Protein AF-A0A2N1UEZ0-F1 (afdb_monomer)

Sequence (644 aa):
MLEIYCQIGYKIAMRVFAKVYVVVFVLAVLIAVAGHKRRFLGCDMTTGSNEASAKSAFSLDEARVYLPGSASLKPVSADEAEVFNRDGRLLGRLVHVQPQARHIIGYGSWLPLVVVFDREEKIAGVLLQAHQETPDFIARLESQGFFASWNGLTASEAVALPVDAVSRATLTTRATIDSIKLRLSGHAAVELERKNIDYAEIIRLLLGWLFVLVSLLACYNRSGLAKYRTLILLAAVIVPGFMLGRFVSLELVMNWALNGIPLQAQFFMVVVLILSLALPLLSSRAWYCSWYCPFGAAQELAGKLFRRKIDGGEKFVAASKRLRPAILIIVVFLLLAGHKFNLSLVEPFSAFLLNSAAIPVLVMAALFLVLSLFMRRPWCNCFCPSGVILENLRFPGVFKDNFTDPKEDRKMRFTEVINLLLVIVIIIQVLSASRMAQSQPVPAGTGEKPASVTPVVSSAKDAVELDNPILKNIHARKSVRNFTADEVSEEQLITLVKAGMAAPTARNRQPWQFVVIRDKTAMQDLADKLPYAKMLASAAAAIVVCGDLEIARAGNSEDMWMLDCSAATQNVLLALESMGLGGVWTACYPYDDRMQTVASALSLPEHIVPLCVIPVGHPTGVDKPKDKWKPERLHWNKWQPEPK

Foldseek 3Di:
DVVVVVVLVVVLVVLLVVLVLLVVLVLLLLVLLLVLVCFFQADRVDDDDDPDDDDQLDDQVVLCVQQPQFDDWAAPDSFKIWTAHPVGDTFWMKGWLPPQLQLQAFPQHQWGKIFTAGPVQATSWIDTDDDRDFVLLVVVCVVVCVRVPRGRHHLQVLLVDPRDQDQLSNRNRVSVSVSSNRRSVVVDVHQHDPDDPPVLVVVLVVLLVVLVVVLVCCLVCVPVCVVVLLVLLVSLQPRCQQSVLAADFPSNVSSCRGRNDSCVPPVSNVVVVCCLQVCQSRPVGNSCLRGRHNLSSLLVNLLVVAPAADDPDPVVLVLLQVQAVVLLLVVSVCSSVVPDDRRLLQALRSVSSVVRRDPSSVVVSVVQSNNSNHHNNSCLRRRGNVVVSSNSSHDPDDDDDDDDDDPDPPDDPPSNVVSVVVVVVSVVSVVVVVVVVDDDDDDDDDDDDDDDDDDDDDDDDDPPPPPDVLVVLVQFQFAFLAFDQDADDPVLVVVLQVLLQPFDFQSNLSQKDKDKAQDLVLLCLLLVQAPPSVSSNRFRIKIWIKGQQVSCVVSVNSVGSLVSSVRSVVSSSSSCSVVQKHKHWAAQPPPPSSQVSVCVSVVPPPRITTGTMIGIHHHPPPTGGDDPDDVQPDDPPDDDPRDD

pLDDT: mean 80.14, std 19.91, range [24.27, 98.88]

Radius of gyration: 33.42 Å; Cα contacts (8 Å, |Δi|>4): 895; chains: 1; bounding box: 89×75×99 Å

Mean predicted aligned error: 19.7 Å

Solvent-accessible surface area (backbone atoms only — not comparable to full-atom values): 36167 Å² total; per-residue (Å²): 109,69,67,58,53,49,53,51,49,50,54,47,51,57,50,43,59,76,44,44,62,58,57,52,49,53,50,50,51,47,52,53,40,18,52,78,67,41,22,45,54,56,40,73,70,75,84,81,88,73,101,69,77,84,74,68,86,69,56,70,69,68,47,37,74,64,41,80,63,57,65,47,77,47,73,78,52,89,38,30,31,39,31,19,30,86,88,69,48,74,54,23,35,41,38,41,28,47,75,81,30,60,84,38,53,29,78,40,38,45,73,53,36,36,43,30,31,35,75,84,56,22,24,56,37,52,46,77,52,96,64,61,55,59,65,54,45,53,54,48,38,58,77,68,44,52,55,54,73,44,46,75,27,36,47,46,54,48,52,69,51,87,75,76,64,49,82,68,35,44,50,40,39,44,24,52,53,53,24,50,34,61,46,29,46,78,75,14,100,49,85,75,80,75,80,72,80,58,60,66,59,54,50,54,50,51,54,45,53,52,47,53,53,52,29,49,51,40,63,73,39,48,79,84,38,51,87,46,45,67,59,50,30,50,46,15,31,42,42,41,19,57,72,61,65,55,77,93,45,64,50,58,56,51,36,30,40,32,56,26,76,58,58,88,85,42,44,71,58,53,53,53,50,48,52,42,55,48,36,10,53,77,66,39,43,62,46,39,69,76,42,46,36,23,68,49,24,46,14,50,56,38,26,66,77,35,87,72,62,65,78,74,50,72,69,44,56,54,49,31,66,48,41,16,56,50,49,37,51,51,52,52,49,42,43,68,70,63,56,90,70,72,56,64,72,75,44,49,69,53,33,48,32,75,87,39,36,53,66,71,23,42,52,50,37,52,51,40,37,56,47,2,33,39,30,83,34,47,45,73,60,29,50,36,36,64,57,44,59,48,52,69,42,37,55,90,84,86,80,88,78,89,90,80,84,79,81,79,73,92,60,81,51,73,66,56,58,48,50,51,52,51,50,52,50,50,50,49,51,62,59,44,62,68,50,70,80,67,85,83,90,80,85,87,77,86,84,81,85,82,83,88,78,81,92,74,92,72,74,98,80,76,78,77,78,72,91,39,73,67,58,51,40,62,63,52,49,49,67,33,69,53,46,38,92,50,82,68,53,68,70,56,54,51,51,30,52,53,41,18,69,67,37,72,42,70,90,70,42,68,25,60,44,77,49,78,42,67,56,63,68,62,32,35,55,48,15,74,72,34,94,76,36,53,46,30,61,53,29,41,31,32,41,32,40,20,23,31,45,60,45,14,44,79,56,78,34,50,94,40,30,66,59,29,35,48,40,14,52,50,34,26,53,51,44,28,44,72,71,66,32,26,30,31,91,26,74,21,51,95,40,66,73,46,28,52,51,52,30,63,76,66,67,48,54,92,54,46,43,47,43,30,44,27,34,31,23,36,54,68,69,80,65,66,56,72,93,78,87,55,75,90,78,66,61,78,98,51,89,68,77,76,87,127

Secondary structure (DSSP, 8-state):
-HHHHHHHHHHHHHHHHHHHHHHHHHHHHHHHHHHHTTEETTEE---SS-------S--HHHHHHHSTT--EEEEEETTEEEEE-TTS-EEEEEEE-TTTTTT-B-SSSB--EEEEE-TTSBEEEEEE-S--S-HHHHHHHHHTTGGGGGTT-BHHHHHH--PPP-TT-HHHHHHHHHHHHHHHTTTS----------HHHHHHHHHHHHHHHHHHHHHH-TTTTGGGHHHHHHHHIIIIIIIT-----HHHHHHHHHH---HHHHHHHHHHHHHHHHHHHHH---HIIIII-HHHHHHHHHHHH-S-----HHHHHHHHHHHHHHHHHHHHHHHHTT----GGGG-GGGGGSTTTS-HHHHHHHHHHHHHHHHSSSHHHHHT-HHHHHHHHT--S-SS--------------HHHHHHHHHHHHHHHHHHHHTTTTS--PPPPP---PPPP-------S--------HHHHHHHH------B-S----HHHHHHHHHHHHTS--GGG---EEEEEE--HHHHHHHHHHSTT-GGGGG-SEEEEEEEEHHHHHHTT-GGGHHHHHHHHHHHHHHHHHHTT-EE--EE-TT-HHHHHHHHHHHT--TTEEEEEEEEEE-B-S---------GGG--SSSPPPPP-

Structure (mmCIF, N/CA/C/O backbone):
data_AF-A0A2N1UEZ0-F1
#
_entry.id   AF-A0A2N1UEZ0-F1
#
loop_
_atom_site.group_PDB
_atom_site.id
_atom_site.type_symbol
_atom_site.label_atom_id
_atom_site.label_alt_id
_atom_site.label_comp_id
_atom_site.label_asym_id
_atom_site.label_entity_id
_atom_site.label_seq_id
_atom_site.pdbx_PDB_ins_code
_atom_site.Cartn_x
_atom_site.Cartn_y
_atom_site.Cartn_z
_atom_site.occupancy
_atom_site.B_iso_or_equiv
_atom_site.auth_seq_id
_atom_site.auth_comp_id
_atom_site.auth_asym_id
_atom_site.auth_atom_id
_atom_site.pdbx_PDB_model_num
ATOM 1 N N . MET A 1 1 ? 50.019 9.219 -11.778 1.00 45.00 1 MET A N 1
ATOM 2 C CA . MET A 1 1 ? 48.666 8.635 -11.584 1.00 45.00 1 MET A CA 1
ATOM 3 C C . MET A 1 1 ? 47.637 9.665 -11.124 1.00 45.00 1 MET A C 1
ATOM 5 O O . MET A 1 1 ? 46.614 9.760 -11.789 1.00 45.00 1 MET A O 1
ATOM 9 N N . LEU A 1 2 ? 47.883 10.461 -10.072 1.00 44.34 2 LEU A N 1
ATOM 10 C CA . LEU A 1 2 ? 46.934 11.498 -9.619 1.00 44.34 2 LEU A CA 1
ATOM 11 C C . LEU A 1 2 ? 46.560 12.525 -10.709 1.00 44.34 2 LEU A C 1
ATOM 13 O O . LEU A 1 2 ? 45.385 12.836 -10.861 1.00 44.34 2 LEU A O 1
ATOM 17 N N . GLU A 1 3 ? 47.514 12.988 -11.523 1.00 41.94 3 GLU A N 1
ATOM 18 C CA . GLU A 1 3 ? 47.236 13.914 -12.641 1.00 41.94 3 GLU A CA 1
ATOM 19 C C . GLU A 1 3 ? 46.351 13.304 -13.736 1.00 41.94 3 GLU A C 1
ATOM 21 O O . GLU A 1 3 ? 45.512 13.990 -14.313 1.00 41.94 3 GLU A O 1
ATOM 26 N N . ILE A 1 4 ? 46.484 11.998 -13.988 1.00 54.16 4 ILE A N 1
ATOM 27 C CA . ILE A 1 4 ? 45.664 11.274 -14.968 1.00 54.16 4 ILE A CA 1
ATOM 28 C C . ILE A 1 4 ? 44.227 11.147 -14.445 1.00 54.16 4 ILE A C 1
ATOM 30 O O . ILE A 1 4 ? 43.283 11.429 -15.179 1.00 54.16 4 ILE A O 1
ATOM 34 N N . TYR A 1 5 ? 44.046 10.805 -13.164 1.00 52.56 5 TYR A N 1
ATOM 35 C CA . TYR A 1 5 ? 42.722 10.773 -12.532 1.00 52.56 5 TYR A CA 1
ATOM 36 C C . TYR A 1 5 ? 42.079 12.165 -12.454 1.00 52.56 5 TYR A C 1
ATOM 38 O O . TYR A 1 5 ? 40.885 12.293 -12.719 1.00 52.56 5 TYR A O 1
ATOM 46 N N . CYS A 1 6 ? 42.864 13.211 -12.181 1.00 46.88 6 CYS A N 1
ATOM 47 C CA . CYS A 1 6 ? 42.394 14.596 -12.159 1.00 46.88 6 CYS A CA 1
ATOM 48 C C . CYS A 1 6 ? 41.979 15.080 -13.561 1.00 46.88 6 CYS A C 1
ATOM 50 O O . CYS A 1 6 ? 40.897 15.640 -13.725 1.00 46.88 6 CYS A O 1
ATOM 52 N N . GLN A 1 7 ? 42.758 14.770 -14.608 1.00 51.53 7 GLN A N 1
ATOM 53 C CA . GLN A 1 7 ? 42.386 15.077 -15.994 1.00 51.53 7 GLN A CA 1
ATOM 54 C C . GLN A 1 7 ? 41.151 14.307 -16.477 1.00 51.53 7 GLN A C 1
ATOM 56 O O . GLN A 1 7 ? 40.333 14.862 -17.214 1.00 51.53 7 GLN A O 1
ATOM 61 N N . ILE A 1 8 ? 41.005 13.036 -16.092 1.00 58.53 8 ILE A N 1
ATOM 62 C CA . ILE A 1 8 ? 39.823 12.230 -16.424 1.00 58.53 8 ILE A CA 1
ATOM 63 C C . ILE A 1 8 ? 38.593 12.792 -15.702 1.00 58.53 8 ILE A C 1
ATOM 65 O O . ILE A 1 8 ? 37.572 13.027 -16.348 1.00 58.53 8 ILE A O 1
ATOM 69 N N . GLY A 1 9 ? 38.703 13.082 -14.402 1.00 59.38 9 GLY A N 1
ATOM 70 C CA . GLY A 1 9 ? 37.638 13.695 -13.605 1.00 59.38 9 GLY A CA 1
ATOM 71 C C . GLY A 1 9 ? 37.209 15.062 -14.143 1.00 59.38 9 GLY A C 1
ATOM 72 O O . GLY A 1 9 ? 36.018 15.292 -14.344 1.00 59.38 9 GLY A O 1
ATOM 73 N N . TYR A 1 10 ? 38.164 15.930 -14.486 1.00 63.56 10 TYR A N 1
ATOM 74 C CA . TYR A 1 10 ? 37.905 17.246 -15.077 1.00 63.56 10 TYR A CA 1
ATOM 75 C C . TYR A 1 10 ? 37.228 17.151 -16.455 1.00 63.56 10 TYR A C 1
ATOM 77 O O . TYR A 1 10 ? 36.233 17.831 -16.709 1.00 63.56 10 TYR A O 1
ATOM 85 N N . LYS A 1 11 ? 37.697 16.255 -17.339 1.00 59.91 11 LYS A N 1
ATOM 86 C CA . LYS A 1 11 ? 37.064 16.013 -18.649 1.00 59.91 11 LYS A CA 1
ATOM 87 C C . LYS A 1 11 ? 35.643 15.470 -18.510 1.00 59.91 11 LYS A C 1
ATOM 89 O O . LYS A 1 11 ? 34.784 15.845 -19.303 1.00 59.91 11 LYS A O 1
ATOM 94 N N . ILE A 1 12 ? 35.379 14.606 -17.528 1.00 62.47 12 ILE A N 1
ATOM 95 C CA . ILE A 1 12 ? 34.027 14.110 -17.235 1.00 62.47 12 ILE A CA 1
ATOM 96 C C . ILE A 1 12 ? 33.148 15.253 -16.709 1.00 62.47 12 ILE A C 1
ATOM 98 O O . ILE A 1 12 ? 32.057 15.450 -17.237 1.00 62.47 12 ILE A O 1
ATOM 102 N N . ALA A 1 13 ? 33.630 16.050 -15.752 1.00 62.59 13 ALA A N 1
ATOM 103 C CA . ALA A 1 13 ? 32.886 17.168 -15.168 1.00 62.59 13 ALA A CA 1
ATOM 104 C C . ALA A 1 13 ? 32.500 18.235 -16.211 1.00 62.59 13 ALA A C 1
ATOM 106 O O . ALA A 1 13 ? 31.328 18.595 -16.319 1.00 62.59 13 ALA A O 1
ATOM 107 N N . MET A 1 14 ? 33.449 18.671 -17.047 1.00 61.88 14 MET A N 1
ATOM 108 C CA . MET A 1 14 ? 33.198 19.636 -18.128 1.00 61.88 14 MET A CA 1
ATOM 109 C C . MET A 1 14 ? 32.208 19.106 -19.175 1.00 61.88 14 MET A C 1
ATOM 111 O O . MET A 1 14 ? 31.388 19.854 -19.707 1.00 61.88 14 MET A O 1
ATOM 115 N N . ARG A 1 15 ? 32.244 17.799 -19.464 1.00 63.62 15 ARG A N 1
ATOM 116 C CA . ARG A 1 15 ? 31.315 17.157 -20.406 1.00 63.62 15 ARG A CA 1
ATOM 117 C C . ARG A 1 15 ? 29.915 17.047 -19.826 1.00 63.62 15 ARG A C 1
ATOM 119 O O . ARG A 1 15 ? 28.969 17.434 -20.505 1.00 63.62 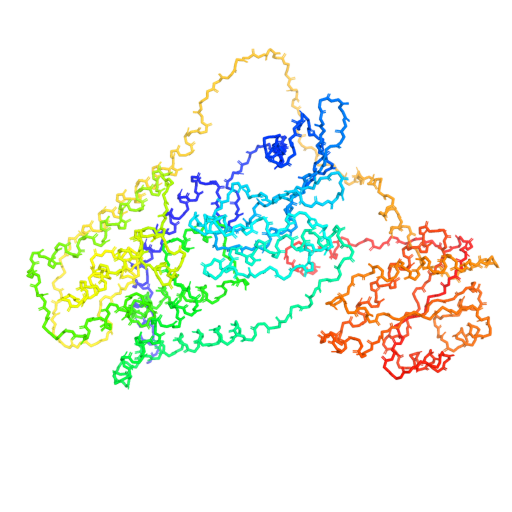15 ARG A O 1
ATOM 126 N N . VAL A 1 16 ? 29.782 16.589 -18.580 1.00 65.00 16 VAL A N 1
ATOM 127 C CA . VAL A 1 16 ? 28.498 16.574 -17.865 1.00 65.00 16 VAL A CA 1
ATOM 128 C C . VAL A 1 16 ? 27.889 17.972 -17.901 1.00 65.00 16 VAL A C 1
ATOM 130 O O . VAL A 1 16 ? 26.759 18.109 -18.360 1.00 65.00 16 VAL A O 1
ATOM 133 N N . PHE A 1 17 ? 28.664 19.010 -17.567 1.00 65.62 17 PHE A N 1
ATOM 134 C CA . PHE A 1 17 ? 28.226 20.406 -17.634 1.00 65.62 17 PHE A CA 1
ATOM 135 C C . PHE A 1 17 ? 27.705 20.807 -19.027 1.00 65.62 17 PHE A C 1
ATOM 137 O O . PHE A 1 17 ? 26.624 21.383 -19.138 1.00 65.62 17 PHE A O 1
ATOM 144 N N . ALA A 1 18 ? 28.380 20.394 -20.107 1.00 64.69 18 ALA A N 1
ATOM 145 C CA . ALA A 1 18 ? 27.942 20.641 -21.486 1.00 64.69 18 ALA A CA 1
ATOM 146 C C . ALA A 1 18 ? 26.616 19.950 -21.876 1.00 64.69 18 ALA A C 1
ATOM 148 O O . ALA A 1 18 ? 26.057 20.263 -22.926 1.00 64.69 18 ALA A O 1
ATOM 149 N N . LYS A 1 19 ? 26.101 19.010 -21.070 1.00 71.12 19 LYS A N 1
ATOM 150 C CA . LYS A 1 19 ? 24.814 18.317 -21.285 1.00 71.12 19 LYS A CA 1
ATOM 151 C C . LYS A 1 19 ? 23.797 18.521 -20.165 1.00 71.12 19 LYS A C 1
ATOM 153 O O . LYS A 1 19 ? 22.648 18.112 -20.334 1.00 71.12 19 LYS A O 1
ATOM 158 N N . VAL A 1 20 ? 24.166 19.204 -19.078 1.00 70.00 20 VAL A N 1
ATOM 159 C CA . VAL A 1 20 ? 23.249 19.591 -17.990 1.00 70.00 20 VAL A CA 1
ATOM 160 C C . VAL A 1 20 ? 22.031 20.331 -18.543 1.00 70.00 20 VAL A C 1
ATOM 162 O O . VAL A 1 20 ? 20.920 20.084 -18.081 1.00 70.00 20 VAL A O 1
ATOM 165 N N . TYR A 1 21 ? 22.198 21.139 -19.597 1.00 71.88 21 TYR A N 1
ATOM 166 C CA . TYR A 1 21 ? 21.086 21.850 -20.234 1.00 71.88 21 TYR A CA 1
ATOM 167 C C . TYR A 1 21 ? 19.956 20.920 -20.710 1.00 71.88 21 TYR A C 1
ATOM 169 O O . TYR A 1 21 ? 18.802 21.326 -20.680 1.00 71.88 21 TYR A O 1
ATOM 177 N N . VAL A 1 22 ? 20.251 19.678 -21.122 1.00 73.06 22 VAL A N 1
ATOM 178 C CA . VAL A 1 22 ? 19.229 18.717 -21.581 1.00 73.06 22 VAL A CA 1
ATOM 179 C C . VAL A 1 22 ? 18.369 18.261 -20.405 1.00 73.06 22 VAL A C 1
ATOM 181 O O . VAL A 1 22 ? 17.149 18.198 -20.517 1.00 73.06 22 VAL A O 1
ATOM 184 N N . VAL A 1 23 ? 18.999 17.976 -19.263 1.00 75.06 23 VAL A N 1
ATOM 185 C CA . VAL A 1 23 ? 18.303 17.572 -18.033 1.00 75.06 23 VAL A CA 1
ATOM 186 C C . VAL A 1 23 ? 17.494 18.740 -17.472 1.00 75.06 23 VAL A C 1
ATOM 188 O O . VAL A 1 23 ? 16.327 18.564 -17.134 1.00 75.06 23 VAL A O 1
ATOM 191 N N . VAL A 1 24 ? 18.082 19.941 -17.444 1.00 76.56 24 VAL A N 1
ATOM 192 C CA . VAL A 1 24 ? 17.402 21.176 -17.026 1.00 76.56 24 VAL A CA 1
ATOM 193 C C . VAL A 1 24 ? 16.214 21.483 -17.936 1.00 76.56 24 VAL A C 1
ATOM 195 O O . VAL A 1 24 ? 15.145 21.813 -17.437 1.00 76.56 24 VAL A O 1
ATOM 198 N N . PHE A 1 25 ? 16.359 21.318 -19.253 1.00 78.69 25 PHE A N 1
ATOM 199 C CA . PHE A 1 25 ? 15.274 21.518 -20.212 1.00 78.69 25 PHE A CA 1
ATOM 200 C C . PHE A 1 25 ? 14.112 20.550 -19.975 1.00 78.69 25 PHE A C 1
ATOM 202 O O . PHE A 1 25 ? 12.966 20.982 -19.886 1.00 78.69 25 PHE A O 1
ATOM 209 N N . VAL A 1 26 ? 14.398 19.251 -19.827 1.00 81.25 26 VAL A N 1
ATOM 210 C CA . VAL A 1 26 ? 13.364 18.250 -19.527 1.00 81.25 26 VAL A CA 1
ATOM 211 C C . VAL A 1 26 ? 12.666 18.589 -18.211 1.00 81.25 26 VAL A C 1
ATOM 213 O O . VAL A 1 26 ? 11.440 18.604 -18.167 1.00 81.25 26 VAL A O 1
ATOM 216 N N . LEU A 1 27 ? 13.418 18.932 -17.162 1.00 81.44 27 LEU A N 1
ATOM 217 C CA . LEU A 1 27 ? 12.849 19.321 -15.873 1.00 81.44 27 LEU A CA 1
ATOM 218 C C . LEU A 1 27 ? 11.968 20.577 -15.987 1.00 81.44 27 LEU A C 1
ATOM 220 O O . LEU A 1 27 ? 10.878 20.604 -15.425 1.00 81.44 27 LEU A O 1
ATOM 224 N N . ALA A 1 28 ? 12.396 21.583 -16.752 1.00 80.31 28 ALA A N 1
ATOM 225 C CA . ALA A 1 28 ? 11.628 22.802 -16.987 1.00 80.31 28 ALA A CA 1
ATOM 226 C C . ALA A 1 28 ? 10.310 22.525 -17.729 1.00 80.31 28 ALA A C 1
ATOM 228 O O . ALA A 1 28 ? 9.274 23.060 -17.342 1.00 80.31 28 ALA A O 1
ATOM 229 N N . VAL A 1 29 ? 10.321 21.649 -18.743 1.00 82.19 29 VAL A N 1
ATOM 230 C CA . VAL A 1 29 ? 9.096 21.193 -19.421 1.00 82.19 29 VAL A CA 1
ATOM 231 C C . VAL A 1 29 ? 8.171 20.482 -18.434 1.00 82.19 29 VAL A C 1
ATOM 233 O O . VAL A 1 29 ? 6.987 20.799 -18.384 1.00 82.19 29 VAL A O 1
ATOM 236 N N . LEU A 1 30 ? 8.697 19.564 -17.616 1.00 83.88 30 LEU A N 1
ATOM 237 C CA . LEU A 1 30 ? 7.898 18.845 -16.618 1.00 83.88 30 LEU A CA 1
ATOM 238 C C . LEU A 1 30 ? 7.245 19.802 -15.615 1.00 83.88 30 LEU A C 1
ATOM 240 O O . LEU A 1 30 ? 6.055 19.663 -15.350 1.00 83.88 30 LEU A O 1
ATOM 244 N N . ILE A 1 31 ? 7.989 20.792 -15.112 1.00 80.38 31 ILE A N 1
ATOM 245 C CA . ILE A 1 31 ? 7.479 21.821 -14.193 1.00 80.38 31 ILE A CA 1
ATOM 246 C C . ILE A 1 31 ? 6.410 22.688 -14.871 1.00 80.38 31 ILE A C 1
ATOM 248 O O . ILE A 1 31 ? 5.366 22.945 -14.278 1.00 80.38 31 ILE A O 1
ATOM 252 N N . ALA A 1 32 ? 6.626 23.117 -16.117 1.00 80.94 32 ALA A N 1
ATOM 253 C CA . ALA A 1 32 ? 5.662 23.941 -16.848 1.00 80.94 32 ALA A CA 1
ATOM 254 C C . ALA A 1 32 ? 4.349 23.187 -17.125 1.00 80.94 32 ALA A C 1
ATOM 256 O O . ALA A 1 32 ? 3.262 23.709 -16.875 1.00 80.94 32 ALA A O 1
ATOM 257 N N . VAL A 1 33 ? 4.437 21.925 -17.556 1.00 79.25 33 VAL A N 1
ATOM 258 C CA . VAL A 1 33 ? 3.263 21.066 -17.781 1.00 79.25 33 VAL A CA 1
ATOM 259 C C . VAL A 1 33 ? 2.533 20.768 -16.465 1.00 79.25 33 VAL A C 1
ATOM 261 O O . VAL A 1 33 ? 1.304 20.829 -16.403 1.00 79.25 33 VAL A O 1
ATOM 264 N N . ALA A 1 34 ? 3.281 20.521 -15.390 1.00 76.69 34 ALA A N 1
ATOM 265 C CA . ALA A 1 34 ? 2.760 20.415 -14.030 1.00 76.69 34 ALA A CA 1
ATOM 266 C C . ALA A 1 34 ? 2.061 21.699 -13.550 1.00 76.69 34 ALA A C 1
ATOM 268 O O . ALA A 1 34 ? 1.038 21.633 -12.864 1.00 76.69 34 ALA A O 1
ATOM 269 N N . GLY A 1 35 ? 2.549 22.864 -13.987 1.00 74.19 35 GLY A N 1
ATOM 270 C CA . GLY A 1 35 ? 1.942 24.180 -13.780 1.00 74.19 35 GLY A CA 1
ATOM 271 C C . GLY A 1 35 ? 0.495 24.251 -14.258 1.00 74.19 35 GLY A C 1
ATOM 272 O O . GLY A 1 35 ? -0.380 24.666 -13.497 1.00 74.19 35 GLY A O 1
ATOM 273 N N . HIS A 1 36 ? 0.201 23.743 -15.461 1.00 74.81 36 HIS A N 1
ATOM 274 C CA . HIS A 1 36 ? -1.175 23.672 -15.978 1.00 74.81 36 HIS A CA 1
ATOM 275 C C . HIS A 1 36 ? -2.105 22.819 -15.105 1.00 74.81 36 HIS A C 1
ATOM 277 O O . HIS A 1 36 ? -3.312 23.052 -15.063 1.00 74.81 36 HIS A O 1
ATOM 283 N N . LYS A 1 37 ? -1.552 21.821 -14.410 1.00 66.62 37 LYS A N 1
ATOM 284 C CA . LYS A 1 37 ? -2.282 20.927 -13.503 1.00 66.62 37 LYS A CA 1
ATOM 285 C C . LYS A 1 37 ? -2.251 21.395 -12.046 1.00 66.62 37 LYS A C 1
ATOM 287 O O . LYS A 1 37 ? -2.841 20.723 -11.205 1.00 66.62 37 LYS A O 1
ATOM 292 N N . ARG A 1 38 ? -1.581 22.523 -11.760 1.00 73.31 38 ARG A N 1
ATOM 293 C CA . ARG A 1 38 ? -1.322 23.076 -10.418 1.00 73.31 38 ARG A CA 1
ATOM 294 C C . ARG A 1 38 ? -0.719 22.061 -9.441 1.00 73.31 38 ARG A C 1
ATOM 296 O O . ARG A 1 38 ? -0.869 22.223 -8.237 1.00 73.31 38 ARG A O 1
ATOM 303 N N . ARG A 1 39 ? -0.029 21.036 -9.948 1.00 69.12 39 ARG A N 1
ATOM 304 C CA . ARG A 1 39 ? 0.516 19.924 -9.160 1.00 69.12 39 ARG A CA 1
ATOM 305 C C . ARG A 1 39 ? 1.883 19.519 -9.656 1.00 69.12 39 ARG A C 1
ATOM 307 O O . ARG A 1 39 ? 2.013 19.222 -10.838 1.00 69.12 39 ARG A O 1
ATOM 314 N N . PHE A 1 40 ? 2.857 19.443 -8.757 1.00 79.88 40 PHE A N 1
ATOM 315 C CA . PHE A 1 40 ? 4.193 18.937 -9.056 1.00 79.88 40 PHE A CA 1
ATOM 316 C C . PHE A 1 40 ? 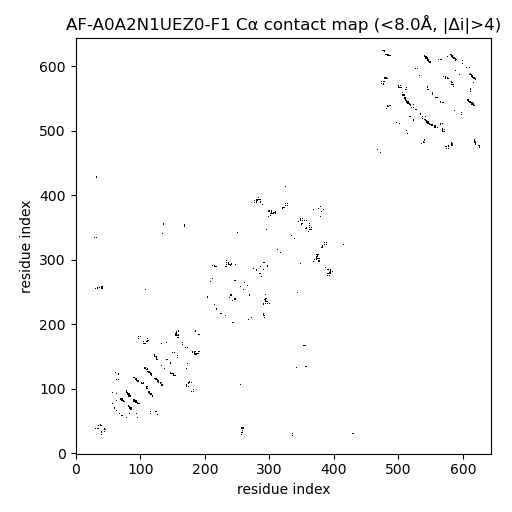4.695 18.058 -7.913 1.00 79.88 40 PHE A C 1
ATOM 318 O O . PHE A 1 40 ? 4.618 18.441 -6.749 1.00 79.88 40 PHE A O 1
ATOM 325 N N . LEU A 1 41 ? 5.193 16.868 -8.250 1.00 75.38 41 LEU A N 1
ATOM 326 C CA . LEU A 1 41 ? 5.648 15.840 -7.310 1.00 75.38 41 LEU A CA 1
ATOM 327 C C . LEU A 1 41 ? 4.629 15.521 -6.198 1.00 75.38 41 LEU A C 1
ATOM 329 O O . LEU A 1 41 ? 5.011 15.212 -5.074 1.00 75.38 41 LEU A O 1
ATOM 333 N N . GLY A 1 42 ? 3.330 15.591 -6.513 1.00 59.91 42 GLY A N 1
ATOM 334 C CA . GLY A 1 42 ? 2.252 15.343 -5.552 1.00 59.91 42 GLY A CA 1
ATOM 335 C C . GLY A 1 42 ? 1.891 16.536 -4.655 1.00 59.91 42 GLY A C 1
ATOM 336 O O . GLY A 1 42 ? 0.948 16.423 -3.876 1.00 59.91 42 GLY A O 1
ATOM 337 N N . CYS A 1 43 ? 2.575 17.677 -4.790 1.00 64.06 43 CYS A N 1
ATOM 338 C CA . CYS A 1 43 ? 2.277 18.915 -4.068 1.00 64.06 43 CYS A CA 1
ATOM 339 C C . CYS A 1 43 ? 1.446 19.875 -4.933 1.00 64.06 43 CYS A C 1
ATOM 341 O O . CYS A 1 43 ? 1.783 20.110 -6.097 1.00 64.06 43 CYS A O 1
ATOM 343 N N . ASP A 1 44 ? 0.392 20.464 -4.363 1.00 68.75 44 ASP A N 1
ATOM 344 C CA . ASP A 1 44 ? -0.373 21.537 -5.008 1.00 68.75 44 ASP A CA 1
ATOM 345 C C . ASP A 1 44 ? 0.456 22.843 -5.001 1.00 68.75 44 ASP A C 1
ATOM 347 O O . ASP A 1 44 ? 0.976 23.261 -3.969 1.00 68.75 44 ASP A O 1
ATOM 351 N N . MET A 1 45 ? 0.629 23.480 -6.164 1.00 58.41 45 MET A N 1
ATOM 352 C CA . MET A 1 45 ? 1.567 24.604 -6.367 1.00 58.41 45 MET A CA 1
ATOM 353 C C . MET A 1 45 ? 0.971 26.000 -6.100 1.00 58.41 45 MET A C 1
ATOM 355 O O . MET A 1 45 ? 1.587 27.006 -6.447 1.00 58.41 45 MET A O 1
ATOM 359 N N . THR A 1 46 ? -0.220 26.104 -5.506 1.00 50.16 46 THR A N 1
ATOM 360 C CA . THR A 1 46 ? -0.818 27.400 -5.143 1.00 50.16 46 THR A CA 1
ATOM 361 C C . THR A 1 46 ? -0.467 27.789 -3.711 1.00 50.16 46 THR A C 1
ATOM 363 O O . THR A 1 46 ? -1.003 27.230 -2.757 1.00 50.16 46 THR A O 1
ATOM 366 N N . THR A 1 47 ? 0.393 28.797 -3.564 1.00 45.59 47 THR A N 1
ATOM 367 C CA . THR A 1 47 ? 0.516 29.609 -2.353 1.00 45.59 47 THR A CA 1
ATOM 368 C C . THR A 1 47 ? -0.607 30.652 -2.317 1.00 45.59 47 THR A C 1
ATOM 370 O O . THR A 1 47 ? -0.688 31.512 -3.189 1.00 45.59 47 THR A O 1
ATOM 373 N N . GLY A 1 48 ? -1.450 30.594 -1.281 1.00 35.16 48 GLY A N 1
ATOM 374 C CA . GLY A 1 48 ? -2.347 31.683 -0.884 1.00 35.16 48 GLY A CA 1
ATOM 375 C C . GLY A 1 48 ? -3.827 31.518 -1.253 1.00 35.16 48 GLY A C 1
ATOM 376 O O . GLY A 1 48 ? -4.186 31.379 -2.418 1.00 35.16 48 GLY A O 1
ATOM 377 N N . SER A 1 49 ? -4.665 31.684 -0.225 1.00 29.03 49 SER A N 1
ATOM 378 C CA . SER A 1 49 ? -6.123 31.902 -0.206 1.00 29.03 49 SER A CA 1
ATOM 379 C C . SER A 1 49 ? -7.061 30.679 -0.250 1.00 29.03 49 SER A C 1
ATOM 381 O O . SER A 1 49 ? -7.172 29.967 -1.242 1.00 29.03 49 SER A O 1
ATOM 383 N N . ASN A 1 50 ? -7.811 30.559 0.855 1.00 29.03 50 ASN A N 1
ATOM 384 C CA . ASN A 1 50 ? -9.089 29.868 1.053 1.00 29.03 50 ASN A CA 1
ATOM 385 C C . ASN A 1 50 ? -9.093 28.332 1.151 1.00 29.03 50 ASN A C 1
ATOM 387 O O . ASN A 1 50 ? -9.640 27.640 0.297 1.00 29.03 50 ASN A O 1
ATOM 391 N N . GLU A 1 51 ? -8.690 27.814 2.316 1.00 30.33 51 GLU A N 1
ATOM 392 C CA . GLU A 1 51 ? -9.471 26.744 2.960 1.00 30.33 51 GLU A CA 1
ATOM 393 C C . GLU A 1 51 ? -10.793 27.347 3.471 1.00 30.33 51 GLU A C 1
ATOM 395 O O . GLU A 1 51 ? -10.968 27.637 4.649 1.00 30.33 51 GLU A O 1
ATOM 400 N N . ALA A 1 52 ? -11.720 27.626 2.556 1.00 32.69 52 ALA A N 1
ATOM 401 C CA . ALA A 1 52 ? -13.090 27.988 2.892 1.00 32.69 52 ALA A CA 1
ATOM 402 C C . ALA A 1 52 ? -14.017 27.451 1.796 1.00 32.69 52 ALA A C 1
ATOM 404 O O . ALA A 1 52 ? -13.920 27.846 0.635 1.00 32.69 52 ALA A O 1
ATOM 405 N N . SER A 1 53 ? -14.910 26.548 2.210 1.00 27.34 53 SER A N 1
ATOM 406 C CA . SER A 1 53 ? -15.846 25.739 1.418 1.00 27.34 53 SER A CA 1
ATOM 407 C C . SER A 1 53 ? -15.235 24.499 0.755 1.00 27.34 53 SER A C 1
ATOM 409 O O . SER A 1 53 ? -14.973 24.471 -0.448 1.00 27.34 53 SER A O 1
ATOM 411 N N . ALA A 1 54 ? -15.101 23.419 1.533 1.00 32.12 54 ALA A N 1
ATOM 412 C CA . ALA A 1 54 ? -14.992 22.073 0.981 1.00 32.12 54 ALA A CA 1
ATOM 413 C C . ALA A 1 54 ? -16.172 21.836 0.023 1.00 32.12 54 ALA A C 1
ATOM 415 O O . ALA A 1 54 ? -17.326 21.740 0.443 1.00 32.12 54 ALA A O 1
ATOM 416 N N . LYS A 1 55 ? -15.900 21.770 -1.285 1.00 46.47 55 LYS A N 1
ATOM 417 C CA . LYS A 1 55 ? -16.833 21.137 -2.219 1.00 46.47 55 LYS A CA 1
ATOM 418 C C . LYS A 1 55 ? -17.063 19.720 -1.692 1.00 46.47 55 LYS A C 1
ATOM 420 O O . LYS A 1 55 ? -16.090 18.993 -1.510 1.00 46.47 55 LYS A O 1
ATOM 425 N N . SER A 1 56 ? -18.320 19.369 -1.421 1.00 56.41 56 SER A N 1
ATOM 426 C CA . SER A 1 56 ? -18.727 18.001 -1.076 1.00 56.41 56 SER A CA 1
ATOM 427 C C . SER A 1 56 ? -18.036 17.008 -2.015 1.00 56.41 56 SER A C 1
ATOM 429 O O . SER A 1 56 ? -18.053 17.214 -3.230 1.00 56.41 56 SER A O 1
ATOM 431 N N . ALA A 1 57 ? -17.442 15.944 -1.464 1.00 69.75 57 ALA A N 1
ATOM 432 C CA . ALA A 1 57 ? -16.828 14.860 -2.239 1.00 69.75 57 ALA A CA 1
ATOM 433 C C . ALA A 1 57 ? -17.847 14.098 -3.113 1.00 69.75 57 ALA A C 1
ATOM 435 O O . ALA A 1 57 ? -17.461 13.301 -3.964 1.00 69.75 57 ALA A O 1
ATOM 436 N N . PHE A 1 58 ? -19.140 14.366 -2.911 1.00 82.81 58 PHE A N 1
ATOM 437 C CA . PHE A 1 58 ? -20.268 13.688 -3.534 1.00 82.81 58 PHE A CA 1
ATOM 438 C C . PHE A 1 58 ? -21.155 14.656 -4.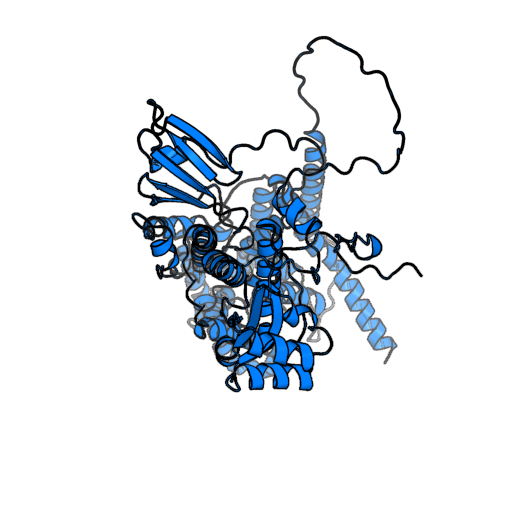308 1.00 82.81 58 PHE A C 1
ATOM 440 O O . PHE A 1 58 ? -21.387 15.792 -3.873 1.00 82.81 58 PHE A O 1
ATOM 447 N N . SER A 1 59 ? -21.730 14.165 -5.402 1.00 85.81 59 SER A N 1
ATOM 448 C CA . SER A 1 59 ? -22.778 14.837 -6.164 1.00 85.81 59 SER A CA 1
ATOM 449 C C . SER A 1 59 ? -24.094 14.050 -6.152 1.00 85.81 59 SER A C 1
ATOM 451 O O . SER A 1 59 ? -24.121 12.821 -6.094 1.00 85.81 59 SER A O 1
ATOM 453 N N . LEU A 1 60 ? -25.217 14.772 -6.232 1.00 85.75 60 LEU A N 1
ATOM 454 C CA . LEU A 1 60 ? -26.553 14.166 -6.329 1.00 85.75 60 LEU A CA 1
ATOM 455 C C . LEU A 1 60 ? -26.717 13.315 -7.594 1.00 85.75 60 LEU A C 1
ATOM 457 O O . LEU A 1 60 ? -27.471 12.345 -7.583 1.00 85.75 60 LEU A O 1
ATOM 461 N N . ASP A 1 61 ? -26.019 13.671 -8.671 1.00 86.12 61 ASP A N 1
ATOM 462 C CA . ASP A 1 61 ? -26.086 12.938 -9.931 1.00 86.12 61 ASP A CA 1
ATOM 463 C C . ASP A 1 61 ? -25.392 11.577 -9.828 1.00 86.12 61 ASP A C 1
ATOM 465 O O . ASP A 1 61 ? -25.945 10.597 -10.316 1.00 86.12 61 ASP A O 1
ATOM 469 N N . GLU A 1 62 ? -24.267 11.476 -9.111 1.00 85.56 62 GLU A N 1
ATOM 470 C CA . GLU A 1 62 ? -23.622 10.187 -8.807 1.00 85.56 62 GLU A CA 1
ATOM 471 C C . GLU A 1 62 ? -24.546 9.269 -7.993 1.00 85.56 62 GLU A C 1
ATOM 473 O O . GLU A 1 62 ? -24.652 8.081 -8.292 1.00 85.56 62 GLU A O 1
ATOM 478 N N . ALA A 1 63 ? -25.270 9.817 -7.009 1.00 86.62 63 ALA A N 1
ATOM 479 C CA . ALA A 1 63 ? -26.221 9.046 -6.207 1.00 86.62 63 ALA A CA 1
ATOM 480 C C . ALA A 1 63 ? -27.390 8.504 -7.051 1.00 86.62 63 ALA A C 1
ATOM 482 O O . ALA A 1 63 ? -27.804 7.358 -6.880 1.00 86.62 63 ALA A O 1
ATOM 483 N N . ARG A 1 64 ? -27.901 9.292 -8.008 1.00 91.12 64 ARG A N 1
ATOM 484 C CA . ARG A 1 64 ? -29.026 8.897 -8.878 1.00 91.12 64 ARG A CA 1
ATOM 485 C C . ARG A 1 64 ? -28.720 7.725 -9.801 1.00 91.12 64 ARG A C 1
ATOM 487 O O . ARG A 1 64 ? -29.666 7.064 -10.219 1.00 91.12 64 ARG A O 1
ATOM 494 N N . VAL A 1 65 ? -27.447 7.477 -10.119 1.00 89.81 65 VAL A N 1
ATOM 495 C CA . VAL A 1 65 ? -27.042 6.356 -10.983 1.00 89.81 65 VAL A CA 1
ATOM 496 C C . VAL A 1 65 ? -27.466 5.018 -10.376 1.00 89.81 65 VAL A C 1
ATOM 498 O O . VAL A 1 65 ? -27.974 4.162 -11.094 1.00 89.81 65 VAL A O 1
ATOM 501 N N . TYR A 1 66 ? -27.295 4.859 -9.061 1.00 90.44 66 TYR A N 1
ATOM 502 C CA . TYR A 1 66 ? -27.533 3.591 -8.361 1.00 90.44 66 TYR A CA 1
ATOM 503 C C . TYR A 1 66 ? -28.730 3.634 -7.400 1.00 90.44 66 TYR A C 1
ATOM 505 O O . TYR A 1 66 ? -29.300 2.592 -7.094 1.00 90.44 66 TYR A O 1
ATOM 513 N N . LEU A 1 67 ? -29.155 4.826 -6.961 1.00 90.88 67 LEU A N 1
ATOM 514 C CA . LEU A 1 67 ? -30.302 5.034 -6.072 1.00 90.88 67 LEU A CA 1
ATOM 515 C C . LEU A 1 67 ? -31.370 5.900 -6.773 1.00 90.88 67 LEU A C 1
ATOM 517 O O . LEU A 1 67 ? -31.414 7.129 -6.589 1.00 90.88 67 LEU A O 1
ATOM 521 N N . PRO A 1 68 ? -32.244 5.301 -7.603 1.00 87.31 68 PRO A N 1
ATOM 522 C CA . PRO A 1 68 ? -33.309 6.032 -8.280 1.00 87.31 68 PRO A CA 1
ATOM 523 C C . PRO A 1 68 ? -34.262 6.678 -7.261 1.00 87.31 68 PRO A C 1
ATOM 525 O O . PRO A 1 68 ? -34.686 6.059 -6.290 1.00 87.31 68 PRO A O 1
ATOM 528 N N . GLY A 1 69 ? -34.589 7.957 -7.469 1.00 85.88 69 GLY A N 1
ATOM 529 C CA . GLY A 1 69 ? -35.398 8.752 -6.531 1.00 85.88 69 GLY A CA 1
ATOM 530 C C . GLY A 1 69 ? -34.599 9.639 -5.566 1.00 85.88 69 GLY A C 1
ATOM 531 O O . GLY A 1 69 ? -35.209 10.339 -4.757 1.00 85.88 69 GLY A O 1
ATOM 532 N N . SER A 1 70 ? -33.265 9.664 -5.679 1.00 90.88 70 SER A N 1
ATOM 533 C CA . SER A 1 70 ? -32.381 10.562 -4.918 1.00 90.88 70 SER A CA 1
ATOM 534 C C . SER A 1 70 ? -32.728 12.043 -5.127 1.00 90.88 70 SER A C 1
ATOM 536 O O . SER A 1 70 ? -32.688 12.564 -6.252 1.00 90.88 70 SER A O 1
ATOM 538 N N . ALA A 1 71 ? -33.058 12.728 -4.030 1.00 89.56 71 ALA A N 1
ATOM 539 C CA . ALA A 1 71 ? -33.514 14.116 -4.013 1.00 89.56 71 ALA A CA 1
ATOM 540 C C . ALA A 1 71 ? -32.611 15.041 -3.185 1.00 89.56 71 ALA A C 1
ATOM 542 O O . ALA A 1 71 ? -32.440 16.199 -3.564 1.00 89.56 71 ALA A O 1
ATOM 543 N N . SER A 1 72 ? -32.019 14.547 -2.095 1.00 91.19 72 SER A N 1
ATOM 544 C CA . SER A 1 72 ? -31.078 15.308 -1.266 1.00 91.19 72 SER A CA 1
ATOM 545 C C . SER A 1 72 ? -29.968 14.423 -0.686 1.00 91.19 72 SER A C 1
ATOM 547 O O . SER A 1 72 ? -30.121 13.206 -0.578 1.00 91.19 72 SER A O 1
ATOM 549 N N . LEU A 1 73 ? -28.841 15.057 -0.344 1.00 90.25 73 LEU A N 1
ATOM 550 C CA . LEU A 1 73 ? -27.682 14.445 0.309 1.00 90.25 73 LEU A CA 1
ATOM 551 C C . LEU A 1 73 ? -27.439 15.132 1.653 1.00 90.25 73 LEU A C 1
ATOM 553 O O . LEU A 1 73 ? -27.464 16.364 1.719 1.00 90.25 73 LEU A O 1
ATOM 557 N N . LYS A 1 74 ? -27.165 14.354 2.701 1.00 88.62 74 LYS A N 1
ATOM 558 C CA . LYS A 1 74 ? -26.693 14.867 3.992 1.00 88.62 74 LYS A CA 1
ATOM 559 C C . LYS A 1 74 ? -25.303 14.296 4.291 1.00 88.62 74 LYS A C 1
ATOM 561 O O . LYS A 1 74 ? -25.186 13.083 4.437 1.00 88.62 74 LYS A O 1
ATOM 566 N N . PRO A 1 75 ? -24.249 15.125 4.362 1.00 83.81 75 PRO A N 1
ATOM 567 C CA . PRO A 1 75 ? -22.917 14.646 4.712 1.00 83.81 75 PRO A CA 1
ATOM 568 C C . PRO A 1 75 ? -22.879 14.204 6.181 1.00 83.81 75 PRO A C 1
ATOM 570 O O . PRO A 1 75 ? -23.306 14.949 7.062 1.00 83.81 75 PRO A O 1
ATOM 573 N N . VAL A 1 76 ? -22.360 13.000 6.423 1.00 80.75 76 VAL A N 1
ATOM 574 C CA . VAL A 1 76 ? -22.116 12.438 7.764 1.00 80.75 76 VAL A CA 1
ATOM 575 C C . VAL A 1 76 ? -20.684 12.752 8.199 1.00 80.75 76 VAL A C 1
ATOM 577 O O . VAL A 1 76 ? -20.435 13.120 9.345 1.00 80.75 76 VAL A O 1
ATOM 580 N N . SER A 1 77 ? -19.746 12.680 7.255 1.00 77.06 77 SER A N 1
ATOM 581 C CA . SER A 1 77 ? -18.337 13.034 7.424 1.00 77.06 77 SER A CA 1
ATOM 582 C C . SER A 1 77 ? -17.781 13.644 6.127 1.00 77.06 77 SER A C 1
ATOM 584 O O . SER A 1 77 ? -18.503 13.859 5.152 1.00 77.06 77 SER A O 1
ATOM 586 N N . ALA A 1 78 ? -16.476 13.931 6.091 1.00 74.25 78 ALA A N 1
ATOM 587 C CA . ALA A 1 78 ? -15.802 14.398 4.875 1.00 74.25 78 ALA A CA 1
ATOM 588 C C . ALA A 1 78 ? -15.777 13.346 3.742 1.00 74.25 78 ALA A C 1
ATOM 590 O O . ALA A 1 78 ? -15.555 13.695 2.584 1.00 74.25 78 ALA A O 1
ATOM 591 N N . ASP A 1 79 ? -15.985 12.073 4.080 1.00 84.50 79 ASP A N 1
ATOM 592 C CA . ASP A 1 79 ? -15.857 10.896 3.220 1.00 84.50 79 ASP A CA 1
ATOM 593 C C . ASP A 1 79 ? -17.098 9.980 3.251 1.00 84.50 79 ASP A C 1
ATOM 595 O O . ASP A 1 79 ? -17.050 8.871 2.713 1.00 84.50 79 ASP A O 1
ATOM 599 N N . GLU A 1 80 ? -18.222 10.444 3.813 1.00 88.25 80 GLU A N 1
ATOM 600 C CA . GLU A 1 80 ? -19.502 9.724 3.846 1.00 88.25 80 GLU A CA 1
ATOM 601 C C . GLU A 1 80 ? -20.717 10.667 3.767 1.00 88.25 80 GLU A C 1
ATOM 603 O O . GLU A 1 80 ? -20.739 11.736 4.387 1.00 88.25 80 GLU A O 1
ATOM 608 N N . ALA A 1 81 ? -21.750 10.268 3.019 1.00 91.31 81 ALA A N 1
ATOM 609 C CA . ALA A 1 81 ? -23.012 11.002 2.917 1.00 91.31 81 ALA A CA 1
ATOM 610 C C . ALA A 1 81 ? -24.232 10.076 2.806 1.00 91.31 81 ALA A C 1
ATOM 612 O O . ALA A 1 81 ? -24.224 9.108 2.051 1.00 91.31 81 ALA A O 1
ATOM 613 N N . GLU A 1 82 ? -25.314 10.425 3.497 1.00 92.69 82 GLU A N 1
ATOM 614 C CA . GLU A 1 82 ? -26.620 9.768 3.401 1.00 92.69 82 GLU A CA 1
ATOM 615 C C . GLU A 1 82 ? -27.473 10.372 2.280 1.00 92.69 82 GLU A C 1
ATOM 617 O O . GLU A 1 82 ? -27.438 11.580 2.019 1.00 92.69 82 GLU A O 1
ATOM 622 N N . VAL A 1 83 ? -28.290 9.536 1.640 1.00 93.31 83 VAL A N 1
ATOM 623 C CA . VAL A 1 83 ? -29.139 9.905 0.499 1.00 93.31 83 VAL A CA 1
ATOM 624 C C . VAL A 1 83 ? -30.606 9.798 0.868 1.00 93.31 83 VAL A C 1
ATOM 626 O O . VAL A 1 83 ? -31.035 8.774 1.388 1.00 93.31 83 VAL A O 1
ATOM 629 N N . PHE A 1 84 ? -31.411 10.804 0.531 1.00 92.88 84 PHE A N 1
ATOM 630 C CA . PHE A 1 84 ? -32.845 10.822 0.832 1.00 92.88 84 PHE A CA 1
ATOM 631 C C . PHE A 1 84 ? -33.692 11.041 -0.423 1.00 92.88 84 PHE A C 1
ATOM 633 O O . PHE A 1 84 ? -33.276 11.708 -1.377 1.00 92.88 84 PHE A O 1
ATOM 640 N N . ASN A 1 85 ? -34.910 10.493 -0.411 1.00 92.62 85 ASN A N 1
ATOM 641 C CA . ASN A 1 85 ? -35.924 10.772 -1.428 1.00 92.62 85 ASN A CA 1
ATOM 642 C C . ASN A 1 85 ? -36.677 12.093 -1.140 1.00 92.62 85 ASN A C 1
ATOM 644 O O . ASN A 1 85 ? -36.447 12.748 -0.123 1.00 92.62 85 ASN A O 1
ATOM 648 N N . ARG A 1 86 ? -37.597 12.493 -2.034 1.00 89.56 86 ARG A N 1
ATOM 649 C CA . ARG A 1 86 ? -38.395 13.732 -1.883 1.00 89.56 86 ARG A CA 1
ATOM 650 C C . ARG A 1 86 ? -39.282 13.751 -0.633 1.00 89.56 86 ARG A C 1
ATOM 652 O O . ARG A 1 86 ? -39.553 14.828 -0.118 1.00 89.56 86 ARG A O 1
ATOM 659 N N . ASP A 1 87 ? -39.676 12.581 -0.139 1.00 88.25 87 ASP A N 1
ATOM 660 C CA . ASP A 1 87 ? -40.514 12.421 1.055 1.00 88.25 87 ASP A CA 1
ATOM 661 C C . ASP A 1 87 ? -39.690 12.363 2.356 1.00 88.25 87 ASP A C 1
ATOM 663 O O . ASP A 1 87 ? -40.233 12.098 3.426 1.00 88.25 87 ASP A O 1
ATOM 667 N N . GLY A 1 88 ? -38.366 12.551 2.279 1.00 83.94 88 GLY A N 1
ATOM 668 C CA . GLY A 1 88 ? -37.467 12.518 3.434 1.00 83.94 88 GLY A CA 1
ATOM 669 C C . GLY A 1 88 ? -37.104 11.116 3.938 1.00 83.94 88 GLY A C 1
ATOM 670 O O . GLY A 1 88 ? -36.540 10.992 5.022 1.00 83.94 88 GLY A O 1
ATOM 671 N N . ARG A 1 89 ? -37.384 10.049 3.179 1.00 89.25 89 ARG A N 1
ATOM 672 C CA . ARG A 1 89 ? -36.987 8.671 3.520 1.00 89.25 89 ARG A CA 1
ATOM 673 C C . ARG A 1 89 ? -35.553 8.377 3.050 1.00 89.25 89 ARG A C 1
ATOM 675 O O . ARG A 1 89 ? -35.246 8.591 1.876 1.00 89.25 89 ARG A O 1
ATOM 682 N N . LEU A 1 90 ? -34.721 7.820 3.936 1.00 91.31 90 LEU A N 1
ATOM 683 C CA . LEU A 1 90 ? -33.330 7.407 3.670 1.00 91.31 90 LEU A CA 1
ATOM 684 C C . LEU A 1 90 ? -33.275 6.318 2.596 1.00 91.31 90 LEU A C 1
ATOM 686 O O . LEU A 1 90 ? -33.824 5.257 2.831 1.00 91.31 90 LEU A O 1
ATOM 690 N N . LEU A 1 91 ? -32.642 6.559 1.447 1.00 92.81 91 LEU A N 1
ATOM 691 C CA . LEU A 1 91 ? -32.456 5.609 0.340 1.00 92.81 91 LEU A CA 1
ATOM 692 C C . LEU A 1 91 ? -31.179 4.767 0.440 1.00 92.81 91 LEU A C 1
ATOM 694 O O . LEU A 1 91 ? -31.138 3.704 -0.168 1.00 92.81 91 LEU A O 1
ATOM 698 N N . GLY A 1 92 ? -30.165 5.238 1.160 1.00 92.31 92 GLY A N 1
ATOM 699 C CA . GLY A 1 92 ? -28.857 4.592 1.230 1.00 92.31 92 GLY A CA 1
ATOM 700 C C . GLY A 1 92 ? -27.755 5.587 1.585 1.00 92.31 92 GLY A C 1
ATOM 701 O O . GLY A 1 92 ? -28.046 6.706 2.023 1.00 92.31 92 GLY A O 1
ATOM 702 N N . ARG A 1 93 ? -26.496 5.204 1.360 1.00 92.88 93 ARG A N 1
ATOM 703 C CA . ARG A 1 93 ? -25.315 6.030 1.671 1.00 92.88 93 ARG A CA 1
ATOM 704 C C . ARG A 1 93 ? -24.196 5.901 0.636 1.00 92.88 93 ARG A C 1
ATOM 706 O O . ARG A 1 93 ? -24.072 4.882 -0.036 1.00 92.88 93 ARG A O 1
ATOM 713 N N . LEU A 1 94 ? -23.373 6.940 0.517 1.00 93.38 94 LEU A N 1
ATOM 714 C CA . LEU A 1 94 ? -22.165 6.986 -0.307 1.00 93.38 94 LEU A CA 1
ATOM 715 C C . LEU A 1 94 ? -20.946 7.018 0.606 1.00 93.38 94 LEU A C 1
ATOM 717 O O . LEU A 1 94 ? -20.873 7.853 1.504 1.00 93.38 94 LEU A O 1
ATOM 721 N N . VAL A 1 95 ? -19.972 6.159 0.325 1.00 91.81 95 VAL A N 1
ATOM 722 C CA . VAL A 1 95 ? -18.734 6.032 1.094 1.00 91.81 95 VAL A CA 1
ATOM 723 C C . VAL A 1 95 ? -17.545 6.218 0.159 1.00 91.81 95 VAL A C 1
ATOM 725 O O . VAL A 1 95 ? -17.325 5.422 -0.753 1.00 91.81 95 VAL A O 1
ATOM 728 N N . HIS A 1 96 ? -16.751 7.260 0.381 1.00 92.56 96 HIS A N 1
ATOM 729 C CA . HIS A 1 96 ? -15.551 7.527 -0.406 1.00 92.56 96 HIS A CA 1
ATOM 730 C C . HIS A 1 96 ? -14.358 6.720 0.145 1.00 92.56 96 HIS A C 1
ATOM 732 O O . HIS A 1 96 ? -14.154 6.640 1.355 1.00 92.56 96 HIS A O 1
ATOM 738 N N . VAL A 1 97 ? -13.533 6.109 -0.720 1.00 89.56 97 VAL A N 1
ATOM 739 C CA . VAL A 1 97 ? -12.376 5.291 -0.266 1.00 89.56 97 VAL A CA 1
ATOM 740 C C . VAL A 1 97 ? -11.207 6.128 0.271 1.00 89.56 97 VAL A C 1
ATOM 742 O O . VAL A 1 97 ? -10.297 5.627 0.934 1.00 89.56 97 VAL A O 1
ATOM 745 N N . GLN A 1 98 ? -11.212 7.422 -0.034 1.00 84.12 98 GLN A N 1
ATOM 746 C CA . GLN A 1 98 ? -10.246 8.409 0.460 1.00 84.12 98 GLN A CA 1
ATOM 747 C C . GLN A 1 98 ? -10.795 9.137 1.687 1.00 84.12 98 GLN A C 1
ATOM 749 O O . GLN A 1 98 ? -12.000 9.361 1.720 1.00 84.12 98 GLN A O 1
ATOM 754 N N . PRO A 1 99 ? -9.935 9.577 2.629 1.00 79.31 99 PRO A N 1
ATOM 755 C CA . PRO A 1 99 ? -8.467 9.668 2.529 1.00 79.31 99 PRO A CA 1
ATOM 756 C C . PRO A 1 99 ? -7.688 8.391 2.887 1.00 79.31 99 PRO A C 1
ATOM 758 O O . PRO A 1 99 ? -6.475 8.356 2.680 1.00 79.31 99 PRO A O 1
ATOM 761 N N . GLN A 1 100 ? -8.341 7.344 3.400 1.00 74.06 100 GLN A N 1
ATOM 762 C CA . GLN A 1 100 ? -7.661 6.129 3.878 1.00 74.06 100 GLN A CA 1
ATOM 763 C C . GLN A 1 100 ? -6.812 5.443 2.800 1.00 74.06 100 GLN A C 1
ATOM 765 O O . GLN A 1 100 ? -5.663 5.087 3.058 1.00 74.06 100 GLN A O 1
ATOM 770 N N . ALA A 1 101 ? -7.333 5.307 1.579 1.00 77.12 101 ALA A N 1
ATOM 771 C CA . ALA A 1 101 ? -6.648 4.613 0.491 1.00 77.12 101 ALA A CA 1
ATOM 772 C C . ALA A 1 101 ? -5.693 5.497 -0.338 1.00 77.12 101 ALA A C 1
ATOM 774 O O . ALA A 1 101 ? -5.261 5.093 -1.416 1.00 77.12 101 ALA A O 1
ATOM 775 N N . ARG A 1 102 ? -5.327 6.705 0.118 1.00 73.81 102 ARG A N 1
ATOM 776 C CA . ARG A 1 102 ? -4.580 7.678 -0.719 1.00 73.81 102 ARG A CA 1
ATOM 777 C C . ARG A 1 102 ? -3.165 7.236 -1.072 1.00 73.81 102 ARG A C 1
ATOM 779 O O . ARG A 1 102 ? -2.576 7.719 -2.033 1.00 73.81 102 ARG A O 1
ATOM 786 N N . HIS A 1 103 ? -2.629 6.320 -0.276 1.00 63.19 103 HIS A N 1
ATOM 787 C CA . HIS A 1 103 ? -1.312 5.720 -0.442 1.00 63.19 103 HIS A CA 1
ATOM 788 C C . HIS A 1 103 ? -1.313 4.511 -1.396 1.00 63.19 103 HIS A C 1
ATOM 790 O O . HIS A 1 103 ? -0.241 4.031 -1.765 1.00 63.19 103 HIS A O 1
ATOM 796 N N . ILE A 1 104 ? -2.488 4.017 -1.803 1.00 70.06 104 ILE A N 1
ATOM 797 C CA . ILE A 1 104 ? -2.640 2.903 -2.743 1.00 70.06 104 ILE A CA 1
ATOM 798 C C . ILE A 1 104 ? -2.728 3.487 -4.157 1.00 70.06 104 ILE A C 1
ATOM 800 O O . ILE A 1 104 ? -3.660 4.217 -4.492 1.00 70.06 104 ILE A O 1
ATOM 804 N N . ILE A 1 105 ? -1.722 3.196 -4.983 1.00 70.75 105 ILE A N 1
ATOM 805 C CA . ILE A 1 105 ? -1.514 3.853 -6.280 1.00 70.75 105 ILE A CA 1
ATOM 806 C C . ILE A 1 105 ? -1.696 2.837 -7.412 1.00 70.75 105 ILE A C 1
ATOM 808 O O . ILE A 1 105 ? -1.064 1.778 -7.407 1.00 70.75 105 ILE A O 1
ATOM 812 N N . GLY A 1 106 ? -2.552 3.184 -8.377 1.00 73.62 106 GLY A N 1
ATOM 813 C CA . GLY A 1 106 ? -2.749 2.468 -9.635 1.00 73.62 106 GLY A CA 1
ATOM 814 C C . GLY A 1 106 ? -1.611 2.700 -10.630 1.00 73.62 106 GLY A C 1
ATOM 815 O O . GLY A 1 106 ? -0.466 2.956 -10.255 1.00 73.62 106 GLY A O 1
ATOM 816 N N . TYR A 1 107 ? -1.889 2.583 -11.927 1.00 72.38 107 TYR A N 1
ATOM 817 C CA . TYR A 1 107 ? -0.865 2.855 -12.937 1.00 72.38 107 TYR A CA 1
ATOM 818 C C . TYR A 1 107 ? -0.579 4.358 -13.067 1.00 72.38 107 TYR A C 1
ATOM 820 O O . TYR A 1 107 ? 0.579 4.759 -13.204 1.00 72.38 107 TYR A O 1
ATOM 828 N N . GLY A 1 108 ? -1.629 5.180 -13.016 1.00 64.25 108 GLY A N 1
ATOM 829 C CA . GLY A 1 108 ? -1.554 6.632 -13.152 1.00 64.25 108 GLY A CA 1
ATOM 830 C C . GLY A 1 108 ? -1.454 7.361 -11.813 1.00 64.25 108 GLY A C 1
ATOM 831 O O . GLY A 1 108 ? -0.576 8.209 -11.645 1.00 64.25 108 GLY A O 1
ATOM 832 N N . SER A 1 109 ? -2.348 7.060 -10.863 1.00 69.81 109 SER A N 1
ATOM 833 C CA . SER A 1 109 ? -2.392 7.708 -9.539 1.00 69.81 109 SER A CA 1
ATOM 834 C C . SER A 1 109 ? -3.249 6.911 -8.540 1.00 69.81 109 SER A C 1
ATOM 836 O O . SER A 1 109 ? -3.638 5.775 -8.802 1.00 69.81 109 SER A O 1
ATOM 838 N N . TRP A 1 110 ? -3.539 7.485 -7.373 1.00 77.12 110 TRP A N 1
ATOM 839 C CA . TRP A 1 110 ? -4.581 6.961 -6.486 1.00 77.12 110 TRP A CA 1
ATOM 840 C C . TRP A 1 110 ? -5.957 7.060 -7.167 1.00 77.12 110 TRP A C 1
ATOM 842 O O . TRP A 1 110 ? -6.197 7.955 -7.983 1.00 77.12 110 TRP A O 1
ATOM 852 N N . LEU A 1 111 ? -6.862 6.134 -6.838 1.00 86.44 111 LEU A N 1
ATOM 853 C CA . LEU A 1 111 ? -8.191 6.070 -7.447 1.00 86.44 111 LEU A CA 1
ATOM 854 C C . LEU A 1 111 ? -9.254 6.715 -6.531 1.00 86.44 111 LEU A C 1
ATOM 856 O O . LEU A 1 111 ? -9.427 6.264 -5.393 1.00 86.44 111 LEU A O 1
ATOM 860 N N . PRO A 1 112 ? -9.968 7.761 -6.991 1.00 88.81 112 PRO A N 1
ATOM 861 C CA . PRO A 1 112 ? -11.096 8.352 -6.273 1.00 88.81 112 PRO A CA 1
ATOM 862 C C . PRO A 1 112 ? -12.352 7.496 -6.484 1.00 88.81 112 PRO A C 1
ATOM 864 O O . PRO A 1 112 ? -13.125 7.720 -7.413 1.00 88.81 112 PRO A O 1
ATOM 867 N N . LEU A 1 113 ? -12.510 6.459 -5.665 1.00 93.25 113 LEU A N 1
ATOM 868 C CA . LEU A 1 113 ? -13.652 5.547 -5.734 1.00 93.25 113 LEU A CA 1
ATOM 869 C C . LEU A 1 113 ? -14.690 5.895 -4.668 1.00 93.25 113 LEU A C 1
ATOM 871 O O . LEU A 1 113 ? -14.339 6.222 -3.531 1.00 93.25 113 LEU A O 1
ATOM 875 N N . VAL A 1 114 ? -15.959 5.736 -5.022 1.00 93.81 114 VAL A N 1
ATOM 876 C CA . VAL A 1 114 ? -17.088 5.808 -4.096 1.00 93.81 114 VAL A CA 1
ATOM 877 C C . VAL A 1 114 ? -17.868 4.501 -4.170 1.00 93.81 114 VAL A C 1
ATOM 879 O O . VAL A 1 114 ? -18.193 4.012 -5.252 1.00 93.81 114 VAL A O 1
ATOM 882 N N . VAL A 1 115 ? -18.152 3.929 -3.006 1.00 94.62 115 VAL A N 1
ATOM 883 C CA . VAL A 1 115 ? -18.998 2.748 -2.836 1.00 94.62 115 VAL A CA 1
ATOM 884 C C . VAL A 1 115 ? -20.382 3.226 -2.412 1.00 94.62 115 VAL A C 1
ATOM 886 O O . VAL A 1 115 ? -20.500 4.016 -1.475 1.00 94.62 115 VAL A O 1
ATOM 889 N N . VAL A 1 116 ? -21.421 2.788 -3.117 1.00 95.00 116 VAL A N 1
ATOM 890 C CA . VAL A 1 116 ? -22.815 3.162 -2.850 1.00 95.00 116 VAL A CA 1
ATOM 891 C C . VAL A 1 116 ? -23.521 1.989 -2.191 1.00 95.00 116 VAL A C 1
ATOM 893 O O . VAL A 1 116 ? -23.519 0.894 -2.749 1.00 95.00 116 VAL A O 1
ATOM 896 N N . PHE A 1 117 ? -24.143 2.227 -1.040 1.00 93.69 117 PHE A N 1
ATOM 897 C CA . PHE A 1 117 ? -24.954 1.253 -0.312 1.00 93.69 117 PHE A CA 1
ATOM 898 C C . PHE A 1 117 ? -26.443 1.584 -0.421 1.00 93.69 117 PHE A C 1
ATOM 900 O O . PHE A 1 117 ? -26.815 2.761 -0.405 1.00 93.69 117 PHE A O 1
ATOM 907 N N . ASP A 1 118 ? -27.279 0.553 -0.519 1.00 93.12 118 ASP A N 1
ATOM 908 C CA . ASP A 1 118 ? -28.739 0.646 -0.416 1.00 93.12 118 ASP A CA 1
ATOM 909 C C . ASP A 1 118 ? -29.220 0.673 1.051 1.00 93.12 118 ASP A C 1
ATOM 911 O O . ASP A 1 118 ? -28.426 0.825 1.984 1.00 93.12 118 ASP A O 1
ATOM 915 N N . ARG A 1 119 ? -30.541 0.591 1.270 1.00 90.62 119 ARG A N 1
ATOM 916 C CA . ARG A 1 119 ? -31.142 0.618 2.618 1.00 90.62 119 ARG A CA 1
ATOM 917 C C . ARG A 1 119 ? -30.876 -0.661 3.409 1.00 90.62 119 ARG A C 1
ATOM 919 O O . ARG A 1 119 ? -30.995 -0.652 4.630 1.00 90.62 119 ARG A O 1
ATOM 926 N N . GLU A 1 120 ? -30.564 -1.747 2.717 1.00 87.12 120 GLU A N 1
ATOM 927 C CA . GLU A 1 120 ? -30.307 -3.071 3.264 1.00 87.12 120 GLU A CA 1
ATOM 928 C C . GLU A 1 120 ? -28.810 -3.295 3.557 1.00 87.12 120 GLU A C 1
ATOM 930 O O . GLU A 1 120 ? -28.413 -4.421 3.860 1.00 87.12 120 GLU A O 1
ATOM 935 N N . GLU A 1 121 ? -27.987 -2.238 3.493 1.00 87.56 121 GLU A N 1
ATOM 936 C CA . GLU A 1 121 ? -26.529 -2.274 3.691 1.00 87.56 121 GLU A CA 1
ATOM 937 C C . GLU A 1 121 ? -25.795 -3.173 2.676 1.00 87.56 121 GLU A C 1
ATOM 939 O O . GLU A 1 121 ? -24.723 -3.728 2.947 1.00 87.56 121 GLU A O 1
ATOM 944 N N . LYS A 1 122 ? -26.351 -3.291 1.464 1.00 91.50 122 LYS A N 1
ATOM 945 C CA . LYS A 1 122 ? -25.717 -3.960 0.326 1.00 91.50 122 LYS A CA 1
ATOM 946 C C . LYS A 1 122 ? -25.187 -2.944 -0.671 1.00 91.50 122 LYS A C 1
ATOM 948 O O . LYS A 1 122 ? -25.734 -1.859 -0.850 1.00 91.50 122 LYS A O 1
ATOM 953 N N . ILE A 1 123 ? -24.095 -3.295 -1.339 1.00 94.56 123 ILE A N 1
ATOM 954 C CA . ILE A 1 123 ? -23.462 -2.444 -2.342 1.00 94.56 123 ILE A CA 1
ATOM 955 C C . ILE A 1 123 ? -24.371 -2.382 -3.574 1.00 94.56 123 ILE A C 1
ATOM 957 O O . ILE A 1 123 ? -24.526 -3.362 -4.300 1.00 94.56 123 ILE A O 1
ATOM 961 N N . ALA A 1 124 ? -24.948 -1.215 -3.837 1.00 94.00 124 ALA A N 1
ATOM 962 C CA . ALA A 1 124 ? -25.719 -0.937 -5.043 1.00 94.00 124 ALA A CA 1
ATOM 963 C C . ALA A 1 124 ? -24.806 -0.686 -6.259 1.00 94.00 124 ALA A C 1
ATOM 965 O O . ALA A 1 124 ? -25.186 -0.974 -7.395 1.00 94.00 124 ALA A O 1
ATOM 966 N N . GLY A 1 125 ? -23.597 -0.161 -6.027 1.00 93.62 125 GLY A N 1
ATOM 967 C CA . GLY A 1 125 ? -22.624 0.113 -7.081 1.00 93.62 125 GLY A CA 1
ATOM 968 C C . GLY A 1 125 ? -21.292 0.668 -6.584 1.00 93.62 125 GLY A C 1
ATOM 969 O O . GLY A 1 125 ? -21.186 1.190 -5.473 1.00 93.62 125 GLY A O 1
ATOM 970 N N . VAL A 1 126 ? -20.274 0.597 -7.443 1.00 94.12 126 VAL A N 1
ATOM 971 C CA . VAL A 1 126 ? -18.973 1.254 -7.252 1.00 94.12 126 VAL A CA 1
ATOM 972 C C . VAL A 1 126 ? -18.740 2.222 -8.405 1.00 94.12 126 VAL A C 1
ATOM 974 O O . VAL A 1 126 ? -18.823 1.838 -9.571 1.00 94.12 126 VAL A O 1
ATOM 977 N N . LEU A 1 127 ? -18.433 3.479 -8.087 1.00 90.88 127 LEU A N 1
ATOM 978 C CA . LEU A 1 127 ? -18.167 4.527 -9.071 1.00 90.88 127 LEU A CA 1
ATOM 979 C C . LEU A 1 127 ? -16.750 5.084 -8.947 1.00 90.88 127 LEU A C 1
ATOM 981 O O . LEU A 1 127 ? -16.241 5.315 -7.851 1.00 90.88 127 LEU A O 1
ATOM 985 N N . LEU A 1 128 ? -16.118 5.296 -10.101 1.00 91.19 128 LEU A N 1
ATOM 986 C CA . LEU A 1 128 ? -14.813 5.931 -10.228 1.00 91.19 128 LEU A CA 1
ATOM 987 C C . LEU A 1 128 ? -15.011 7.392 -10.644 1.00 91.19 128 LEU A C 1
ATOM 989 O O . LEU A 1 128 ? -15.510 7.671 -11.732 1.00 91.19 128 LEU A O 1
ATOM 993 N N . GLN A 1 129 ? -14.609 8.323 -9.783 1.00 88.62 129 GLN A N 1
ATOM 994 C CA . GLN A 1 129 ? -14.641 9.753 -10.085 1.00 88.62 129 GLN A CA 1
ATOM 995 C C . GLN A 1 129 ? -13.453 10.157 -10.976 1.00 88.62 129 GLN A C 1
ATOM 997 O O . GLN A 1 129 ? -12.634 9.332 -11.384 1.00 88.62 129 GLN A O 1
ATOM 1002 N N . ALA A 1 130 ? -13.332 11.453 -11.280 1.00 81.38 130 ALA A N 1
ATOM 1003 C CA . ALA A 1 130 ? -12.291 11.987 -12.157 1.00 81.38 130 ALA A CA 1
ATOM 1004 C C . ALA A 1 130 ? -10.874 11.523 -11.754 1.00 81.38 130 ALA A C 1
ATOM 1006 O O . ALA A 1 130 ? -10.338 11.924 -10.721 1.00 81.38 130 ALA A O 1
ATOM 1007 N N . HIS A 1 131 ? -10.249 10.713 -12.609 1.00 84.69 131 HIS A N 1
ATOM 1008 C CA . HIS A 1 131 ? -9.006 9.995 -12.320 1.00 84.69 131 HIS A CA 1
ATOM 1009 C C . HIS A 1 131 ? -7.882 10.334 -13.311 1.00 84.69 131 HIS A C 1
ATOM 1011 O O . HIS A 1 131 ? -8.083 11.006 -14.323 1.00 84.69 131 HIS A O 1
ATOM 1017 N N . GLN A 1 132 ? -6.673 9.845 -13.013 1.00 72.12 132 GLN A N 1
ATOM 1018 C CA . GLN A 1 132 ? -5.495 9.956 -13.889 1.00 72.12 132 GLN A CA 1
ATOM 1019 C C . GLN A 1 132 ? -5.041 8.610 -14.476 1.00 72.12 132 GLN A C 1
ATOM 1021 O O . GLN A 1 132 ? -3.984 8.533 -15.092 1.00 72.12 132 GLN A O 1
ATOM 1026 N N . GLU A 1 133 ? -5.822 7.546 -14.284 1.00 76.50 133 GLU A N 1
ATOM 1027 C CA . GLU A 1 133 ? -5.568 6.255 -14.929 1.00 76.50 133 GLU A CA 1
ATOM 1028 C C . GLU A 1 133 ? -5.677 6.336 -16.455 1.00 76.50 133 GLU A C 1
ATOM 1030 O O . GLU A 1 133 ? -6.435 7.145 -16.998 1.00 76.50 133 GLU A O 1
ATOM 1035 N N . THR A 1 134 ? -4.935 5.465 -17.140 1.00 76.81 134 THR A N 1
ATOM 1036 C CA . THR A 1 134 ? -4.979 5.340 -18.598 1.00 76.81 134 THR A CA 1
ATOM 1037 C C . THR A 1 134 ? -6.413 4.984 -19.034 1.00 76.81 134 THR A C 1
ATOM 1039 O O . THR A 1 134 ? -6.941 3.972 -18.566 1.00 76.81 134 THR A O 1
ATOM 1042 N N . PRO A 1 135 ? -7.058 5.762 -19.931 1.00 80.69 135 PRO A N 1
ATOM 1043 C CA . PRO A 1 135 ? -8.461 5.555 -20.309 1.00 80.69 135 PRO A CA 1
ATOM 1044 C C . PRO A 1 135 ? -8.780 4.135 -20.787 1.00 80.69 135 PRO A C 1
ATOM 1046 O O . PRO A 1 135 ? -9.816 3.586 -20.429 1.00 80.69 135 PRO A O 1
ATOM 1049 N N . ASP A 1 136 ? -7.859 3.505 -21.520 1.00 71.69 136 ASP A N 1
ATOM 1050 C CA . ASP A 1 136 ? -8.027 2.134 -22.017 1.00 71.69 136 ASP A CA 1
ATOM 1051 C C . ASP A 1 136 ? -8.090 1.096 -20.885 1.00 71.69 136 ASP A C 1
ATOM 1053 O O . ASP A 1 136 ? -8.759 0.070 -21.010 1.00 71.69 136 ASP A O 1
ATOM 1057 N N . PHE A 1 137 ? -7.414 1.351 -19.758 1.00 78.00 137 PHE A N 1
ATOM 1058 C CA . PHE A 1 137 ? -7.472 0.463 -18.596 1.00 78.00 137 PHE A CA 1
ATOM 1059 C C . PHE A 1 137 ? -8.843 0.543 -17.930 1.00 78.00 137 PHE A C 1
ATOM 1061 O O . PHE A 1 137 ? -9.405 -0.498 -17.595 1.00 78.00 137 PHE A O 1
ATOM 1068 N N . ILE A 1 138 ? -9.403 1.750 -17.806 1.00 85.38 138 ILE A N 1
ATOM 1069 C CA . ILE A 1 138 ? -10.741 1.962 -17.238 1.00 85.38 138 ILE A CA 1
ATOM 1070 C C . ILE A 1 138 ? -11.826 1.404 -18.152 1.00 85.38 138 ILE A C 1
ATOM 1072 O O . ILE A 1 138 ? -12.624 0.593 -17.693 1.00 85.38 138 ILE A O 1
ATOM 1076 N N . ALA A 1 139 ? -11.786 1.714 -19.450 1.00 81.69 139 ALA A N 1
ATOM 1077 C CA . ALA A 1 139 ? -12.734 1.168 -20.421 1.00 81.69 139 ALA A CA 1
ATOM 1078 C C . ALA A 1 139 ? -12.744 -0.369 -20.402 1.00 81.69 139 ALA A C 1
ATOM 1080 O O . ALA A 1 139 ? -13.786 -1.010 -20.541 1.00 81.69 139 ALA A O 1
ATOM 1081 N N . ARG A 1 140 ? -11.580 -0.988 -20.177 1.00 79.38 140 ARG A N 1
ATOM 1082 C CA . ARG A 1 140 ? -11.488 -2.438 -20.047 1.00 79.38 140 ARG A CA 1
ATOM 1083 C C . ARG A 1 140 ? -12.108 -2.963 -18.756 1.00 79.38 140 ARG A C 1
ATOM 1085 O O . ARG A 1 140 ? -12.825 -3.959 -18.820 1.00 79.38 140 ARG A O 1
ATOM 1092 N N . LEU A 1 141 ? -11.853 -2.314 -17.622 1.00 83.94 141 LEU A N 1
ATOM 1093 C CA . LEU A 1 141 ? -12.490 -2.646 -16.343 1.00 83.94 141 LEU A CA 1
ATOM 1094 C C . LEU A 1 141 ? -14.019 -2.565 -16.477 1.00 83.94 141 LEU A C 1
ATOM 1096 O O . LEU A 1 141 ? -14.716 -3.511 -16.122 1.00 83.94 141 LEU A O 1
ATOM 1100 N N . GLU A 1 142 ? -14.530 -1.497 -17.086 1.00 86.81 142 GLU A N 1
ATOM 1101 C CA . GLU A 1 142 ? -15.959 -1.311 -17.355 1.00 86.81 142 GLU A CA 1
ATOM 1102 C C . GLU A 1 142 ? -16.523 -2.395 -18.282 1.00 86.81 142 GLU A C 1
ATOM 1104 O O . GLU A 1 142 ? -17.520 -3.028 -17.946 1.00 86.81 142 GLU A O 1
ATOM 1109 N N . SER A 1 143 ? -15.855 -2.684 -19.406 1.00 83.00 143 SER A N 1
ATOM 1110 C CA . SER A 1 143 ? -16.305 -3.705 -20.369 1.00 83.00 143 SER A CA 1
ATOM 1111 C C . SER A 1 143 ? -16.385 -5.116 -19.780 1.00 83.00 143 SER A C 1
ATOM 1113 O O . SER A 1 143 ? -17.149 -5.948 -20.262 1.00 83.00 143 SER A O 1
ATOM 1115 N N . GLN A 1 144 ? -15.590 -5.391 -18.744 1.00 83.62 144 GLN A N 1
ATOM 1116 C CA . GLN A 1 144 ? -15.576 -6.670 -18.039 1.00 83.62 144 GLN A CA 1
ATOM 1117 C C . GLN A 1 144 ? -16.510 -6.683 -16.824 1.00 83.62 144 GLN A C 1
ATOM 1119 O O . GLN A 1 144 ? -16.514 -7.658 -16.081 1.00 83.62 144 GLN A O 1
ATOM 1124 N N . GLY A 1 145 ? -17.277 -5.611 -16.599 1.00 86.25 145 GLY A N 1
ATOM 1125 C CA . GLY A 1 145 ? -18.156 -5.492 -15.439 1.00 86.25 145 GLY A CA 1
ATOM 1126 C C . GLY A 1 145 ? -17.395 -5.459 -14.114 1.00 86.25 145 GLY A C 1
ATOM 1127 O O . GLY A 1 145 ? -17.965 -5.772 -13.076 1.00 86.25 145 GLY A O 1
ATOM 1128 N N . PHE A 1 146 ? -16.114 -5.081 -14.121 1.00 90.25 146 PHE A N 1
ATOM 1129 C CA . PHE A 1 146 ? -15.244 -5.189 -12.953 1.00 90.25 146 PHE A CA 1
ATOM 1130 C C . PHE A 1 146 ? -15.791 -4.430 -11.737 1.00 90.25 146 PHE A C 1
ATOM 1132 O O . PHE A 1 146 ? -15.848 -4.993 -10.649 1.00 90.25 146 PHE A O 1
ATOM 1139 N N . PHE A 1 147 ? -16.254 -3.189 -11.911 1.00 90.81 147 PHE A N 1
ATOM 1140 C CA . PHE A 1 147 ? -16.838 -2.403 -10.814 1.00 90.81 147 PHE A CA 1
ATOM 1141 C C . PHE A 1 147 ? -18.165 -2.977 -10.300 1.00 90.81 147 PHE A C 1
ATOM 1143 O O . PHE A 1 147 ? -18.507 -2.768 -9.141 1.00 90.81 147 PHE A O 1
ATOM 1150 N N . ALA A 1 148 ? -18.876 -3.746 -11.129 1.00 90.62 148 ALA A N 1
ATOM 1151 C CA . ALA A 1 148 ? -20.109 -4.425 -10.747 1.00 90.62 148 ALA A CA 1
ATOM 1152 C C . ALA A 1 148 ? -19.864 -5.737 -9.981 1.00 90.62 148 ALA A C 1
ATOM 1154 O O . ALA A 1 148 ? -20.815 -6.309 -9.456 1.00 90.62 148 ALA A O 1
ATOM 1155 N N . SER A 1 149 ? -18.609 -6.200 -9.865 1.00 90.19 149 SER A N 1
ATOM 1156 C CA . SER A 1 149 ? -18.255 -7.439 -9.145 1.00 90.19 149 SER A CA 1
ATOM 1157 C C . SER A 1 149 ? -18.669 -7.425 -7.672 1.00 90.19 149 SER A C 1
ATOM 1159 O O . SER A 1 149 ? -18.763 -8.481 -7.056 1.00 90.19 149 SER A O 1
ATOM 1161 N N . TRP A 1 150 ? -18.899 -6.237 -7.106 1.00 92.25 150 TRP A N 1
ATOM 1162 C CA . TRP A 1 150 ? -19.302 -6.052 -5.714 1.00 92.25 150 TRP A CA 1
ATOM 1163 C C . TRP A 1 150 ? -20.805 -5.836 -5.521 1.00 92.25 150 TRP A C 1
ATOM 1165 O O . TRP A 1 150 ? -21.256 -5.765 -4.381 1.00 92.25 150 TRP A O 1
ATOM 1175 N N . ASN A 1 151 ? -21.589 -5.724 -6.596 1.00 94.12 151 ASN A N 1
ATOM 1176 C CA . ASN A 1 151 ? -23.004 -5.381 -6.491 1.00 94.12 151 ASN A CA 1
ATOM 1177 C C . ASN A 1 151 ? -23.801 -6.482 -5.774 1.00 94.12 151 ASN A C 1
ATOM 1179 O O . ASN A 1 151 ? -23.634 -7.670 -6.045 1.00 94.12 151 ASN A O 1
ATOM 1183 N N . GLY A 1 152 ? -24.703 -6.076 -4.882 1.00 91.00 152 GLY A N 1
ATOM 1184 C CA . GLY A 1 152 ? -25.553 -6.960 -4.085 1.00 91.00 152 GLY A CA 1
ATOM 1185 C C . GLY A 1 152 ? -24.868 -7.597 -2.873 1.00 91.00 152 GLY A C 1
ATOM 1186 O O . GLY A 1 152 ? -25.538 -8.308 -2.124 1.00 91.00 152 GLY A O 1
ATOM 1187 N N . LEU A 1 153 ? -23.574 -7.337 -2.661 1.00 91.06 153 LEU A N 1
ATOM 1188 C CA . LEU A 1 153 ? -22.811 -7.855 -1.526 1.00 91.06 153 LEU A CA 1
ATOM 1189 C C . LEU A 1 153 ? -22.870 -6.901 -0.336 1.00 91.06 153 LEU A C 1
ATOM 1191 O O . LEU A 1 153 ? -22.857 -5.682 -0.498 1.00 91.06 153 LEU A O 1
ATOM 1195 N N . THR A 1 154 ? -22.865 -7.452 0.871 1.00 88.19 154 THR A N 1
ATOM 1196 C CA . THR A 1 154 ? -22.571 -6.695 2.094 1.00 88.19 154 THR A CA 1
ATOM 1197 C C . THR A 1 154 ? -21.093 -6.291 2.135 1.00 88.19 154 THR A C 1
ATOM 1199 O O . THR A 1 154 ? -20.252 -6.879 1.449 1.00 88.19 154 THR A O 1
ATOM 1202 N N . ALA A 1 155 ? -20.732 -5.319 2.981 1.00 84.81 155 ALA A N 1
ATOM 1203 C CA . ALA A 1 155 ? -19.329 -4.931 3.165 1.00 84.81 155 ALA A CA 1
ATOM 1204 C C . ALA A 1 155 ? -18.436 -6.133 3.540 1.00 84.81 155 ALA A C 1
ATOM 1206 O O . ALA A 1 155 ? -17.310 -6.246 3.055 1.00 84.81 155 ALA A O 1
ATOM 1207 N N . SER A 1 156 ? -18.956 -7.057 4.353 1.00 78.44 156 SER A N 1
ATOM 1208 C CA . SER A 1 156 ? -18.238 -8.257 4.784 1.00 78.44 156 SER A CA 1
ATOM 1209 C C . SER A 1 156 ? -17.961 -9.228 3.638 1.00 78.44 156 SER A C 1
ATOM 1211 O O . SER A 1 156 ? -16.825 -9.664 3.449 1.00 78.44 156 SER A O 1
ATOM 1213 N N . GLU A 1 157 ? -18.977 -9.518 2.828 1.00 82.44 157 GLU A N 1
ATOM 1214 C CA . GLU A 1 157 ? -18.842 -10.374 1.644 1.00 82.44 157 GLU A CA 1
ATOM 1215 C C . GLU A 1 157 ? -17.916 -9.734 0.600 1.00 82.44 157 GLU A C 1
ATOM 1217 O O . GLU A 1 157 ? -17.079 -10.412 0.007 1.00 82.44 157 GLU A O 1
ATOM 1222 N N . ALA A 1 158 ? -17.998 -8.413 0.424 1.00 85.44 158 ALA A N 1
ATOM 1223 C CA . ALA A 1 158 ? -17.165 -7.659 -0.508 1.00 85.44 158 ALA A CA 1
ATOM 1224 C C . ALA A 1 158 ? -15.665 -7.689 -0.157 1.00 85.44 158 ALA A C 1
ATOM 1226 O O . ALA A 1 158 ? -14.825 -7.744 -1.060 1.00 85.44 158 ALA A O 1
ATOM 1227 N N . VAL A 1 159 ? -15.311 -7.663 1.135 1.00 81.19 159 VAL A N 1
ATOM 1228 C CA . VAL A 1 159 ? -13.914 -7.776 1.601 1.00 81.19 159 VAL A CA 1
ATOM 1229 C C . VAL A 1 159 ? -13.365 -9.188 1.369 1.00 81.19 159 VAL A C 1
ATOM 1231 O O . VAL A 1 159 ? -12.214 -9.341 0.937 1.00 81.19 159 VAL A O 1
ATOM 1234 N N . ALA A 1 160 ? -14.194 -10.203 1.624 1.00 75.25 160 ALA A N 1
ATOM 1235 C CA . ALA A 1 160 ? -13.846 -11.613 1.471 1.00 75.25 160 ALA A CA 1
ATOM 1236 C C . ALA A 1 160 ? -13.809 -12.078 0.006 1.00 75.25 160 ALA A C 1
ATOM 1238 O O . ALA A 1 160 ? -13.170 -13.080 -0.296 1.00 75.25 160 ALA A O 1
ATOM 1239 N N . LEU A 1 161 ? -14.449 -11.353 -0.916 1.00 76.50 161 LEU A N 1
ATOM 1240 C CA . LEU A 1 161 ? -14.499 -11.735 -2.323 1.00 76.50 161 LEU A CA 1
ATOM 1241 C C . LEU A 1 161 ? -13.082 -11.764 -2.949 1.00 76.50 161 LEU A C 1
ATOM 1243 O O . LEU A 1 161 ? -12.385 -10.733 -2.978 1.00 76.50 161 LEU A O 1
ATOM 1247 N N . PRO A 1 162 ? -12.637 -12.911 -3.498 1.00 69.88 162 PRO A N 1
ATOM 1248 C CA . PRO A 1 162 ? -11.446 -12.977 -4.332 1.00 69.88 162 PRO A CA 1
ATOM 1249 C C . PRO A 1 162 ? -11.788 -12.421 -5.717 1.00 69.88 162 PRO A C 1
ATOM 1251 O O . PRO A 1 162 ? -12.152 -13.146 -6.638 1.00 69.88 162 PRO A O 1
ATOM 1254 N N . VAL A 1 163 ? -11.711 -11.098 -5.858 1.00 73.31 163 VAL A N 1
ATOM 1255 C CA . VAL A 1 163 ? -11.859 -10.451 -7.164 1.00 73.31 163 VAL A CA 1
ATOM 1256 C C . VAL A 1 163 ? -10.567 -10.639 -7.944 1.00 73.31 163 VAL A C 1
ATOM 1258 O O . VAL A 1 163 ? -9.504 -10.169 -7.532 1.00 73.31 163 VAL A O 1
ATOM 1261 N N . ASP A 1 164 ? -10.656 -11.325 -9.078 1.00 68.12 164 ASP A N 1
ATOM 1262 C CA . ASP A 1 164 ? -9.498 -11.563 -9.924 1.00 68.12 164 ASP A CA 1
ATOM 1263 C C . ASP A 1 164 ? -8.936 -10.260 -10.491 1.00 68.12 164 ASP A C 1
ATOM 1265 O O . ASP A 1 164 ? -9.647 -9.369 -10.969 1.00 68.12 164 ASP A O 1
ATOM 1269 N N . ALA A 1 165 ? -7.606 -10.163 -10.489 1.00 57.19 165 ALA A N 1
ATOM 1270 C CA . ALA A 1 165 ? -6.946 -9.060 -11.155 1.00 57.19 165 ALA A CA 1
ATOM 1271 C C . ALA A 1 165 ? -7.145 -9.173 -12.672 1.00 57.19 165 ALA A C 1
ATOM 1273 O O . ALA A 1 165 ? -6.721 -10.143 -13.306 1.00 57.19 165 ALA A O 1
ATOM 1274 N N . VAL A 1 166 ? -7.718 -8.135 -13.279 1.00 58.09 166 VAL A N 1
ATOM 1275 C CA . VAL A 1 166 ? -7.862 -8.040 -14.728 1.00 58.09 166 VAL A CA 1
ATOM 1276 C C . VAL A 1 166 ? -6.474 -8.014 -15.359 1.00 58.09 166 VAL A C 1
ATOM 1278 O O . VAL A 1 166 ? -5.710 -7.047 -15.260 1.00 58.09 166 VAL A O 1
ATOM 1281 N N . SER A 1 167 ? -6.141 -9.113 -16.034 1.00 44.44 167 SER A N 1
ATOM 1282 C CA . SER A 1 167 ? -4.860 -9.282 -16.711 1.00 44.44 167 SER A CA 1
ATOM 1283 C C . SER A 1 167 ? -4.568 -8.090 -17.626 1.00 44.44 167 SER A C 1
ATOM 1285 O O . SER A 1 167 ? -5.289 -7.851 -18.604 1.00 44.44 167 SER A O 1
ATOM 1287 N N . ARG A 1 168 ? -3.442 -7.409 -17.355 1.00 51.91 168 ARG A N 1
ATOM 1288 C CA . ARG A 1 168 ? -2.895 -6.265 -18.118 1.00 51.91 168 ARG A CA 1
ATOM 1289 C C . ARG A 1 168 ? -3.536 -4.897 -17.814 1.00 51.91 168 ARG A C 1
ATOM 1291 O O . ARG A 1 168 ? -3.215 -3.933 -18.499 1.00 51.91 168 ARG A O 1
ATOM 1298 N N . ALA A 1 169 ? -4.349 -4.806 -16.763 1.00 63.25 169 ALA A N 1
ATOM 1299 C CA . ALA A 1 169 ? -4.610 -3.580 -15.996 1.00 63.25 169 ALA A CA 1
ATOM 1300 C C . ALA A 1 169 ? -4.202 -3.782 -14.520 1.00 63.25 169 ALA A C 1
ATOM 1302 O O . ALA A 1 169 ? -4.691 -3.111 -13.621 1.00 63.25 169 ALA A O 1
ATOM 1303 N N . THR A 1 170 ? -3.288 -4.728 -14.268 1.00 67.19 170 THR A N 1
ATOM 1304 C CA . THR A 1 170 ? -3.036 -5.333 -12.955 1.00 67.19 170 THR A CA 1
ATOM 1305 C C . THR A 1 170 ? -2.743 -4.321 -11.850 1.00 67.19 170 THR A C 1
ATOM 1307 O O . THR A 1 170 ? -3.190 -4.525 -10.729 1.00 67.19 170 THR A O 1
ATOM 1310 N N . LEU A 1 171 ? -2.008 -3.242 -12.142 1.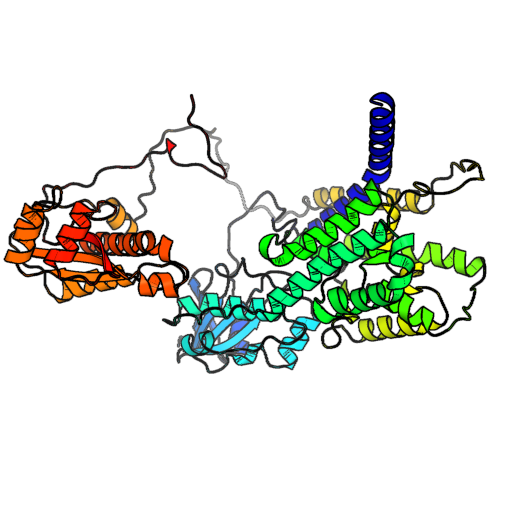00 65.00 171 LEU A N 1
ATOM 1311 C CA . LEU A 1 171 ? -1.700 -2.209 -11.146 1.00 65.00 171 LEU A CA 1
ATOM 1312 C C . LEU A 1 171 ? -2.945 -1.398 -10.777 1.00 65.00 171 LEU A C 1
ATOM 1314 O O . LEU A 1 171 ? -3.254 -1.281 -9.598 1.00 65.00 171 LEU A O 1
ATOM 1318 N N . THR A 1 172 ? -3.688 -0.913 -11.772 1.00 80.38 172 THR A N 1
ATOM 1319 C CA . THR A 1 172 ? -4.963 -0.210 -11.586 1.00 80.38 172 THR A CA 1
ATOM 1320 C C . THR A 1 172 ? -5.983 -1.099 -10.880 1.00 80.38 172 THR A C 1
ATOM 1322 O O . THR A 1 172 ? -6.570 -0.692 -9.886 1.00 80.38 172 THR A O 1
ATOM 1325 N N . THR A 1 173 ? -6.131 -2.349 -11.327 1.00 83.25 173 THR A N 1
ATOM 1326 C CA . THR A 1 173 ? -7.055 -3.318 -10.738 1.00 83.25 173 THR A CA 1
ATOM 1327 C C . THR A 1 173 ? -6.714 -3.644 -9.292 1.00 83.25 173 THR A C 1
ATOM 1329 O O . THR A 1 173 ? -7.593 -3.581 -8.437 1.00 83.25 173 THR A O 1
ATOM 1332 N N . ARG A 1 174 ? -5.450 -3.979 -8.999 1.00 79.50 174 ARG A N 1
ATOM 1333 C CA . ARG A 1 174 ? -5.018 -4.264 -7.625 1.00 79.50 174 ARG A CA 1
ATOM 1334 C C . ARG A 1 174 ? -5.215 -3.041 -6.743 1.00 79.50 174 ARG A C 1
ATOM 1336 O O . ARG A 1 174 ? -5.755 -3.183 -5.660 1.00 79.50 174 ARG A O 1
ATOM 1343 N N . ALA A 1 175 ? -4.884 -1.846 -7.233 1.00 81.12 175 ALA A N 1
ATOM 1344 C CA . ALA A 1 175 ? -5.119 -0.619 -6.488 1.00 81.12 175 ALA A CA 1
ATOM 1345 C C . ALA A 1 175 ? -6.610 -0.380 -6.198 1.00 81.12 175 ALA A C 1
ATOM 1347 O O . ALA A 1 175 ? -6.940 0.022 -5.086 1.00 81.12 175 ALA A O 1
ATOM 1348 N N . THR A 1 176 ? -7.517 -0.664 -7.140 1.00 89.69 176 THR A N 1
ATOM 1349 C CA . THR A 1 176 ? -8.967 -0.607 -6.892 1.00 89.69 176 THR A CA 1
ATOM 1350 C C . THR A 1 176 ? -9.405 -1.622 -5.840 1.00 89.69 176 THR A C 1
ATOM 1352 O O . THR A 1 176 ? -10.060 -1.231 -4.876 1.00 89.69 176 THR A O 1
ATOM 1355 N N . ILE A 1 177 ? -9.019 -2.894 -5.993 1.00 87.62 177 ILE A N 1
ATOM 1356 C CA . ILE A 1 177 ? -9.363 -3.967 -5.047 1.00 87.62 177 ILE A CA 1
ATOM 1357 C C . ILE A 1 177 ? -8.850 -3.612 -3.652 1.00 87.62 177 ILE A C 1
ATOM 1359 O O . ILE A 1 177 ? -9.622 -3.610 -2.700 1.00 87.62 177 ILE A O 1
ATOM 1363 N N . ASP A 1 178 ? -7.572 -3.257 -3.537 1.00 80.25 178 ASP A N 1
ATOM 1364 C CA . ASP A 1 178 ? -6.925 -2.934 -2.268 1.00 80.25 178 ASP A CA 1
ATOM 1365 C C . ASP A 1 178 ? -7.547 -1.681 -1.622 1.00 80.25 178 ASP A C 1
ATOM 1367 O O . ASP A 1 178 ? -7.729 -1.651 -0.407 1.00 80.25 178 ASP A O 1
ATOM 1371 N N . SER A 1 179 ? -7.934 -0.669 -2.413 1.00 89.44 179 SER A N 1
ATOM 1372 C CA . SER A 1 179 ? -8.592 0.549 -1.905 1.00 89.44 179 SER A CA 1
ATOM 1373 C C . SER A 1 179 ? -9.992 0.273 -1.359 1.00 89.44 179 SER A C 1
ATOM 1375 O O . SER A 1 179 ? -10.341 0.766 -0.286 1.00 89.44 179 SER A O 1
ATOM 1377 N N . ILE A 1 180 ? -10.788 -0.525 -2.079 1.00 90.69 180 ILE A N 1
ATOM 1378 C CA . ILE A 1 180 ? -12.128 -0.933 -1.640 1.00 90.69 180 ILE A CA 1
ATOM 1379 C C . ILE A 1 180 ? -12.010 -1.828 -0.405 1.00 90.69 180 ILE A C 1
ATOM 1381 O O . ILE A 1 180 ? -12.660 -1.550 0.597 1.00 90.69 180 ILE A O 1
ATOM 1385 N N . LYS A 1 181 ? -11.129 -2.838 -0.423 1.00 86.75 181 LYS A N 1
ATOM 1386 C CA . LYS A 1 181 ? -10.899 -3.723 0.727 1.00 86.75 181 LYS A CA 1
ATOM 1387 C C . LYS A 1 181 ? -10.482 -2.943 1.969 1.00 86.75 181 LYS A C 1
ATOM 1389 O O . LYS A 1 181 ? -11.072 -3.154 3.020 1.00 86.75 181 LYS A O 1
ATOM 1394 N N . LEU A 1 182 ? -9.538 -2.009 1.844 1.00 82.56 182 LEU A N 1
ATOM 1395 C CA . LEU A 1 182 ? -9.095 -1.171 2.960 1.00 82.56 182 LEU A CA 1
ATOM 1396 C C . LEU A 1 182 ? -10.233 -0.305 3.522 1.00 82.56 182 LEU A C 1
ATOM 1398 O O . LEU A 1 182 ? -10.367 -0.174 4.738 1.00 82.56 182 LEU A O 1
ATOM 1402 N N . ARG A 1 183 ? -11.062 0.290 2.654 1.00 87.50 183 ARG A N 1
ATOM 1403 C CA . ARG A 1 183 ? -12.180 1.127 3.109 1.00 87.50 183 ARG A CA 1
ATOM 1404 C C . ARG A 1 183 ? -13.280 0.299 3.771 1.00 87.50 183 ARG A C 1
ATOM 1406 O O . ARG A 1 183 ? -13.812 0.684 4.814 1.00 87.50 183 ARG A O 1
ATOM 1413 N N . LEU A 1 184 ? -13.621 -0.836 3.170 1.00 86.75 184 LEU A N 1
ATOM 1414 C CA . LEU A 1 184 ? -14.698 -1.698 3.641 1.00 86.75 184 LEU A CA 1
ATOM 1415 C C . LEU A 1 184 ? -14.293 -2.536 4.856 1.00 86.75 184 LEU A C 1
ATOM 1417 O O . LEU A 1 184 ? -15.162 -2.852 5.658 1.00 86.75 184 LEU A O 1
ATOM 1421 N N . SER A 1 185 ? -13.000 -2.792 5.089 1.00 73.12 185 SER A N 1
ATOM 1422 C CA . SER A 1 185 ? -12.527 -3.457 6.315 1.00 73.12 185 SER A CA 1
ATOM 1423 C C . SER A 1 185 ? -12.770 -2.652 7.596 1.00 73.12 185 SER A C 1
ATOM 1425 O O . SER A 1 185 ? -12.731 -3.214 8.680 1.00 73.12 185 SER A O 1
ATOM 1427 N N . GLY A 1 186 ? -13.026 -1.341 7.493 1.00 65.25 186 GLY A N 1
ATOM 1428 C CA . GLY A 1 186 ? -13.482 -0.537 8.633 1.00 65.25 186 GLY A CA 1
ATOM 1429 C C . GLY A 1 186 ? -14.989 -0.648 8.907 1.00 65.25 186 GLY A C 1
ATOM 1430 O O . GLY A 1 186 ? -15.427 -0.325 10.004 1.00 65.25 186 GLY A O 1
ATOM 1431 N N . HIS A 1 187 ? -15.771 -1.091 7.915 1.00 59.69 187 HIS A N 1
ATOM 1432 C CA . HIS A 1 187 ? -17.235 -1.225 7.977 1.00 59.69 187 HIS A CA 1
ATOM 1433 C C . HIS A 1 187 ? -17.677 -2.670 8.232 1.00 59.69 187 HIS A C 1
ATOM 1435 O O . HIS A 1 187 ? -18.723 -2.918 8.823 1.00 59.69 187 HIS A O 1
ATOM 1441 N N . ALA A 1 188 ? -16.872 -3.624 7.783 1.00 47.38 188 ALA A N 1
ATOM 1442 C CA . ALA A 1 188 ? -17.041 -5.039 8.012 1.00 47.38 188 ALA A CA 1
ATOM 1443 C C . ALA A 1 188 ? -16.142 -5.475 9.172 1.00 47.38 188 ALA A C 1
ATOM 1445 O O . ALA A 1 188 ? -14.935 -5.255 9.122 1.00 47.38 188 ALA A O 1
ATOM 1446 N N . ALA A 1 189 ? -16.694 -6.159 10.176 1.00 43.00 189 ALA A N 1
ATOM 1447 C CA . ALA A 1 189 ? -15.914 -6.913 11.163 1.00 43.00 189 ALA A CA 1
ATOM 1448 C C . ALA A 1 189 ? -15.293 -8.173 10.515 1.00 43.00 189 ALA A C 1
ATOM 1450 O O . ALA A 1 189 ? -15.525 -9.294 10.957 1.00 43.00 189 ALA A O 1
ATOM 1451 N N . VAL A 1 190 ? -14.576 -7.996 9.402 1.00 37.88 190 VAL A N 1
ATOM 1452 C CA . VAL A 1 190 ? -13.983 -9.066 8.599 1.00 37.88 190 VAL A CA 1
ATOM 1453 C C . VAL A 1 190 ? -12.471 -9.018 8.733 1.00 37.88 190 VAL A C 1
ATOM 1455 O O . VAL A 1 190 ? -11.821 -8.046 8.345 1.00 37.88 190 VAL A O 1
ATOM 1458 N N . GLU A 1 191 ? -11.912 -10.106 9.260 1.00 38.09 191 GLU A N 1
ATOM 1459 C CA . GLU A 1 191 ? -10.486 -10.392 9.177 1.00 38.09 191 GLU A CA 1
ATOM 1460 C C . GLU A 1 191 ? -10.085 -10.548 7.707 1.00 38.09 191 GLU A C 1
ATOM 1462 O O . GLU A 1 191 ? -10.551 -11.437 6.996 1.00 38.09 191 GLU A O 1
ATOM 1467 N N . LEU A 1 192 ? -9.214 -9.655 7.239 1.00 41.53 192 LEU A N 1
ATOM 1468 C CA . LEU A 1 192 ? -8.637 -9.725 5.903 1.00 41.53 192 LEU A CA 1
ATOM 1469 C C . LEU A 1 192 ? -7.849 -11.030 5.729 1.00 41.53 192 LEU A C 1
ATOM 1471 O O . LEU A 1 192 ? -6.903 -11.297 6.476 1.00 41.53 192 LEU A O 1
ATOM 1475 N N . GLU A 1 193 ? -8.192 -11.792 4.684 1.00 33.09 193 GLU A N 1
ATOM 1476 C CA . GLU A 1 193 ? -7.377 -12.897 4.184 1.00 33.09 193 GLU A CA 1
ATOM 1477 C C . GLU A 1 193 ? -5.912 -12.465 4.080 1.00 33.09 193 GLU A C 1
ATOM 1479 O O . GLU A 1 193 ? -5.538 -11.485 3.421 1.00 33.09 193 GLU A O 1
ATOM 1484 N N . ARG A 1 194 ? -5.060 -13.229 4.762 1.00 37.41 194 ARG A N 1
ATOM 1485 C CA . ARG A 1 194 ? -3.615 -13.060 4.747 1.00 37.41 194 ARG A CA 1
ATOM 1486 C C . ARG A 1 194 ? -3.140 -13.144 3.297 1.00 37.41 194 ARG A C 1
ATOM 1488 O O . ARG A 1 194 ? -3.343 -14.162 2.644 1.00 37.41 194 ARG A O 1
ATOM 1495 N N . LYS A 1 195 ? -2.456 -12.091 2.827 1.00 39.12 195 LYS A N 1
ATOM 1496 C CA . LYS A 1 195 ? -1.673 -12.083 1.581 1.00 39.12 195 LYS A CA 1
ATOM 1497 C C . LYS A 1 195 ? -0.914 -13.405 1.445 1.00 39.12 195 LYS A C 1
ATOM 1499 O O . LYS A 1 195 ? 0.124 -13.585 2.086 1.00 39.12 195 LYS A O 1
ATOM 1504 N N . ASN A 1 196 ? -1.400 -14.295 0.582 1.00 40.22 196 ASN A N 1
ATOM 1505 C CA . ASN A 1 196 ? -0.545 -15.303 -0.016 1.00 40.22 196 ASN A CA 1
ATOM 1506 C C . ASN A 1 196 ? 0.601 -14.543 -0.679 1.00 40.22 196 ASN A C 1
ATOM 1508 O O . ASN A 1 196 ? 0.380 -13.600 -1.446 1.00 40.22 196 ASN A O 1
ATOM 1512 N N . ILE A 1 197 ? 1.832 -14.897 -0.321 1.00 49.94 197 ILE A N 1
ATOM 1513 C CA . ILE A 1 197 ? 3.000 -14.374 -1.011 1.00 49.94 197 ILE A CA 1
ATOM 1514 C C . ILE A 1 197 ? 2.857 -14.837 -2.460 1.00 49.94 197 ILE A C 1
ATOM 1516 O O . ILE A 1 197 ? 2.937 -16.029 -2.745 1.00 49.94 197 ILE A O 1
ATOM 1520 N N . ASP A 1 198 ? 2.597 -13.896 -3.368 1.00 64.06 198 ASP A N 1
ATOM 1521 C CA . ASP A 1 198 ? 2.580 -14.152 -4.805 1.00 64.06 198 ASP A CA 1
ATOM 1522 C C . ASP A 1 198 ? 4.030 -14.424 -5.234 1.00 64.06 198 ASP A C 1
ATOM 1524 O O . ASP A 1 198 ? 4.765 -13.535 -5.672 1.00 64.06 198 ASP A O 1
ATOM 1528 N N . TYR A 1 199 ? 4.479 -15.666 -5.024 1.00 76.00 199 TYR A N 1
ATOM 1529 C CA . TYR A 1 199 ? 5.816 -16.120 -5.397 1.00 76.00 199 TYR A CA 1
ATOM 1530 C C . TYR A 1 199 ? 6.064 -15.910 -6.890 1.00 76.00 199 TYR A C 1
ATOM 1532 O O . TYR A 1 199 ? 7.200 -15.647 -7.278 1.00 76.00 199 TYR A O 1
ATOM 1540 N N . ALA A 1 200 ? 5.019 -15.945 -7.725 1.00 73.19 200 ALA A N 1
ATOM 1541 C CA . ALA A 1 200 ? 5.147 -15.624 -9.137 1.00 73.19 200 ALA A CA 1
ATOM 1542 C C . ALA A 1 200 ? 5.535 -14.152 -9.337 1.00 73.19 200 ALA A C 1
ATOM 1544 O O . ALA A 1 200 ? 6.422 -13.869 -10.139 1.00 73.19 200 ALA A O 1
ATOM 1545 N N . GLU A 1 201 ? 4.964 -13.213 -8.578 1.00 75.19 201 GLU A N 1
ATOM 1546 C CA . GLU A 1 201 ? 5.389 -11.807 -8.610 1.00 75.19 201 GLU A CA 1
ATOM 1547 C C . GLU A 1 201 ? 6.831 -11.615 -8.132 1.00 75.19 201 GLU A C 1
ATOM 1549 O O . GLU A 1 201 ? 7.600 -10.895 -8.774 1.00 75.19 201 GLU A O 1
ATOM 1554 N N . ILE A 1 202 ? 7.233 -12.299 -7.058 1.00 80.31 202 ILE A N 1
ATOM 1555 C CA . ILE A 1 202 ? 8.620 -12.255 -6.572 1.00 80.31 202 ILE A CA 1
ATOM 1556 C C . ILE A 1 202 ? 9.577 -12.789 -7.641 1.00 80.31 202 ILE A C 1
ATOM 1558 O O . ILE A 1 202 ? 10.566 -12.133 -7.966 1.00 80.31 202 ILE A O 1
ATOM 1562 N N . ILE A 1 203 ? 9.272 -13.944 -8.237 1.00 87.75 203 ILE A N 1
ATOM 1563 C CA . ILE A 1 203 ? 10.081 -14.550 -9.301 1.00 87.75 203 ILE A CA 1
ATOM 1564 C C . ILE A 1 203 ? 10.160 -13.618 -10.513 1.00 87.75 203 ILE A C 1
ATOM 1566 O O . ILE A 1 203 ? 11.254 -13.385 -11.029 1.00 87.75 203 ILE A O 1
ATOM 1570 N N . ARG A 1 204 ? 9.036 -13.025 -10.945 1.00 87.12 204 ARG A N 1
ATOM 1571 C CA . ARG A 1 204 ? 9.014 -12.040 -12.039 1.00 87.12 204 ARG A CA 1
ATOM 1572 C C . ARG A 1 204 ? 9.957 -10.871 -11.745 1.00 87.12 204 ARG A C 1
ATOM 1574 O O . ARG A 1 204 ? 10.757 -10.505 -12.608 1.00 87.12 204 ARG A O 1
ATOM 1581 N N . LEU A 1 205 ? 9.917 -10.319 -10.531 1.00 84.88 205 LEU A N 1
ATOM 1582 C CA . LEU A 1 205 ? 10.797 -9.221 -10.116 1.00 84.88 205 LEU A CA 1
ATOM 1583 C C . LEU A 1 205 ? 12.275 -9.637 -10.059 1.00 84.88 205 LEU A C 1
ATOM 1585 O O . LEU A 1 205 ? 13.127 -8.896 -10.552 1.00 84.88 205 LEU A O 1
ATOM 1589 N N . LEU A 1 206 ? 12.591 -10.820 -9.524 1.00 92.12 206 LEU A N 1
ATOM 1590 C CA . LEU A 1 206 ? 13.958 -11.358 -9.490 1.00 92.12 206 LEU A CA 1
ATOM 1591 C C . LEU A 1 206 ? 14.525 -11.564 -10.901 1.00 92.12 206 LEU A C 1
ATOM 1593 O O . LEU A 1 206 ? 15.657 -11.163 -11.175 1.00 92.12 206 LEU A O 1
ATOM 1597 N N . LEU A 1 207 ? 13.726 -12.108 -11.823 1.00 94.12 207 LEU A N 1
ATOM 1598 C CA . LEU A 1 207 ? 14.095 -12.232 -13.237 1.00 94.12 207 LEU A CA 1
ATOM 1599 C C . LEU A 1 207 ? 14.313 -10.861 -13.892 1.00 94.12 207 LEU A C 1
ATOM 1601 O O . LEU A 1 207 ? 15.225 -10.701 -14.704 1.00 94.12 207 LEU A O 1
ATOM 1605 N N . GLY A 1 208 ? 13.523 -9.855 -13.507 1.00 94.19 208 GLY A N 1
ATOM 1606 C CA . GLY A 1 208 ? 13.730 -8.464 -13.901 1.00 94.19 208 GLY A CA 1
ATOM 1607 C C . GLY A 1 208 ? 15.100 -7.929 -13.488 1.00 94.19 208 GLY A C 1
ATOM 1608 O O . GLY A 1 208 ? 15.829 -7.389 -14.323 1.00 94.19 208 GLY A O 1
ATOM 1609 N N . TRP A 1 209 ? 15.475 -8.102 -12.219 1.00 96.62 209 TRP A N 1
ATOM 1610 C CA . TRP A 1 209 ? 16.781 -7.681 -11.697 1.00 96.62 209 TRP A CA 1
ATOM 1611 C C . TRP A 1 209 ? 17.944 -8.434 -12.341 1.00 96.62 209 TRP A C 1
ATOM 1613 O O . TRP A 1 209 ? 18.936 -7.816 -12.736 1.00 96.62 209 TRP A O 1
ATOM 1623 N N . LEU A 1 210 ? 17.797 -9.746 -12.530 1.00 96.12 210 LEU A N 1
ATOM 1624 C CA . LEU A 1 210 ? 18.766 -10.558 -13.259 1.00 96.12 210 LEU A CA 1
ATOM 1625 C C . LEU A 1 210 ? 18.959 -10.033 -14.689 1.00 96.12 210 LEU A C 1
ATOM 1627 O O . LEU A 1 210 ? 20.089 -9.905 -15.161 1.00 96.12 210 LEU A O 1
ATOM 1631 N N . PHE A 1 211 ? 17.875 -9.663 -15.373 1.00 97.12 211 PHE A N 1
ATOM 1632 C CA . PHE A 1 211 ? 17.959 -9.107 -16.719 1.00 97.12 211 PHE A CA 1
ATOM 1633 C C . PHE A 1 211 ? 18.619 -7.716 -16.755 1.00 97.12 211 PHE A C 1
ATOM 1635 O O . PHE A 1 211 ? 19.406 -7.435 -17.664 1.00 97.12 211 PHE A O 1
ATOM 1642 N N . VAL A 1 212 ? 18.383 -6.853 -15.756 1.00 96.69 212 VAL A N 1
ATOM 1643 C CA . VAL A 1 212 ? 19.134 -5.590 -15.603 1.00 96.69 212 VAL A CA 1
ATOM 1644 C C . VAL A 1 212 ? 20.636 -5.881 -15.525 1.00 96.69 212 VAL A C 1
ATOM 1646 O O . VAL A 1 212 ? 21.403 -5.307 -16.298 1.00 96.69 212 VAL A O 1
ATOM 1649 N N . LEU A 1 213 ? 21.058 -6.827 -14.683 1.00 95.94 213 LEU A N 1
ATOM 1650 C CA . LEU A 1 213 ? 22.467 -7.206 -14.545 1.00 95.94 213 LEU A CA 1
ATOM 1651 C C . LEU A 1 213 ? 23.059 -7.740 -15.861 1.00 95.94 213 LEU A C 1
ATOM 1653 O O . LEU A 1 213 ? 24.104 -7.267 -16.309 1.00 95.94 213 LEU A O 1
ATOM 1657 N N . VAL A 1 214 ? 22.377 -8.683 -16.519 1.00 94.69 214 VAL A N 1
ATOM 1658 C CA . VAL A 1 214 ? 22.825 -9.266 -17.797 1.00 94.69 214 VAL A CA 1
ATOM 1659 C C . VAL A 1 214 ? 22.925 -8.202 -18.892 1.00 94.69 214 VAL A C 1
ATOM 1661 O O . VAL A 1 214 ? 23.911 -8.159 -19.629 1.00 94.69 214 VAL A O 1
ATOM 1664 N N . SER A 1 215 ? 21.937 -7.311 -18.997 1.00 94.62 215 SER A N 1
ATOM 1665 C CA . SER A 1 215 ? 21.940 -6.237 -19.998 1.00 94.62 215 SER A CA 1
ATOM 1666 C C . SER A 1 215 ? 23.045 -5.202 -19.744 1.00 94.62 215 SER A C 1
ATOM 1668 O O . SER A 1 215 ? 23.631 -4.692 -20.703 1.00 94.62 215 SER A O 1
ATOM 1670 N N . LEU A 1 216 ? 23.388 -4.925 -18.479 1.00 94.62 216 LEU A N 1
ATOM 1671 C CA . LEU A 1 216 ? 24.540 -4.096 -18.108 1.00 94.62 216 LEU A CA 1
ATOM 1672 C C . LEU A 1 216 ? 25.859 -4.781 -18.478 1.00 94.62 216 LEU A C 1
ATOM 1674 O O . LEU A 1 216 ? 26.674 -4.183 -19.181 1.00 94.62 216 LEU A O 1
ATOM 1678 N N . LEU A 1 217 ? 26.047 -6.047 -18.097 1.00 92.94 217 LEU A N 1
ATOM 1679 C CA . LEU A 1 217 ? 27.236 -6.827 -18.455 1.00 92.94 217 LEU A CA 1
ATOM 1680 C C . LEU A 1 217 ? 27.440 -6.872 -19.970 1.00 92.94 217 LEU A C 1
ATOM 1682 O O . LEU A 1 217 ? 28.546 -6.642 -20.454 1.00 92.94 217 LEU A O 1
ATOM 1686 N N . ALA A 1 218 ? 26.370 -7.083 -20.733 1.00 89.94 218 ALA A N 1
ATOM 1687 C CA . ALA A 1 218 ? 26.429 -7.100 -22.188 1.00 89.94 218 ALA A CA 1
ATOM 1688 C C . ALA A 1 218 ? 26.727 -5.715 -22.791 1.00 89.94 218 ALA A C 1
ATOM 1690 O O . ALA A 1 218 ? 27.434 -5.605 -23.796 1.00 89.94 218 ALA A O 1
ATOM 1691 N N . CYS A 1 219 ? 26.251 -4.643 -22.150 1.00 90.62 219 CYS A N 1
ATOM 1692 C CA . CYS A 1 219 ? 26.589 -3.274 -22.523 1.00 90.62 219 CYS A CA 1
ATOM 1693 C C . CYS A 1 219 ? 28.074 -2.957 -22.299 1.00 90.62 219 CYS A C 1
ATOM 1695 O O . CYS A 1 219 ? 28.663 -2.221 -23.101 1.00 90.62 219 CYS A O 1
ATOM 1697 N N . TYR A 1 220 ? 28.688 -3.524 -21.254 1.00 87.81 220 TYR A N 1
ATOM 1698 C CA . TYR A 1 220 ? 30.094 -3.303 -20.916 1.00 87.81 220 TYR A CA 1
ATOM 1699 C C . TYR A 1 220 ? 31.068 -4.233 -21.656 1.00 87.81 220 TYR A C 1
ATOM 1701 O O . TYR A 1 220 ? 32.059 -3.745 -22.202 1.00 87.81 220 TYR A O 1
ATOM 1709 N N . ASN A 1 221 ? 30.731 -5.518 -21.785 1.00 88.19 221 ASN A N 1
ATOM 1710 C CA . ASN A 1 221 ? 31.514 -6.568 -22.441 1.00 88.19 221 ASN A CA 1
ATOM 1711 C C . ASN A 1 221 ? 30.877 -7.005 -23.776 1.00 88.19 221 ASN A C 1
ATOM 1713 O O . ASN A 1 221 ? 30.424 -8.140 -23.958 1.00 88.19 221 ASN A O 1
ATOM 1717 N N . ARG A 1 222 ? 30.826 -6.070 -24.734 1.00 83.94 222 ARG A N 1
ATOM 1718 C CA . ARG A 1 222 ? 30.161 -6.290 -26.028 1.00 83.94 222 ARG A CA 1
ATOM 1719 C C . ARG A 1 222 ? 30.789 -7.428 -26.836 1.00 83.94 222 ARG A C 1
ATOM 1721 O O . ARG A 1 222 ? 30.052 -8.162 -27.485 1.00 83.94 222 ARG A O 1
ATOM 1728 N N . SER A 1 223 ? 32.116 -7.558 -26.829 1.00 83.69 223 SER A N 1
ATOM 1729 C CA . SER A 1 223 ? 32.835 -8.603 -27.570 1.00 83.69 223 SER A CA 1
ATOM 1730 C C . SER A 1 223 ? 32.618 -9.985 -26.955 1.00 83.69 223 SER A C 1
ATOM 1732 O O . SER A 1 223 ? 32.283 -10.917 -27.681 1.00 83.69 223 SER A O 1
ATOM 1734 N N . GLY A 1 224 ? 32.718 -10.112 -25.628 1.00 85.31 224 GLY A N 1
ATOM 1735 C CA . GLY A 1 224 ? 32.533 -11.388 -24.934 1.00 85.31 224 GLY A CA 1
ATOM 1736 C C . GLY A 1 224 ? 31.103 -11.928 -25.014 1.00 85.31 224 GLY A C 1
ATOM 1737 O O . GLY A 1 224 ? 30.907 -13.138 -25.129 1.00 85.31 224 GLY A O 1
ATOM 1738 N N . LEU A 1 225 ? 30.094 -11.046 -25.013 1.00 88.38 225 LEU A N 1
ATOM 1739 C CA . LEU A 1 225 ? 28.679 -11.436 -25.068 1.00 88.38 225 LEU A CA 1
ATOM 1740 C C . LEU A 1 225 ? 28.051 -11.325 -26.470 1.00 88.38 225 LEU A C 1
ATOM 1742 O O . LEU A 1 225 ? 26.853 -11.574 -26.624 1.00 88.38 225 LEU A O 1
ATOM 1746 N N . ALA A 1 226 ? 28.831 -11.016 -27.513 1.00 86.75 226 ALA A N 1
ATOM 1747 C CA . ALA A 1 226 ? 28.324 -10.877 -28.883 1.00 86.75 226 ALA A CA 1
ATOM 1748 C C . ALA A 1 226 ? 27.595 -12.140 -29.378 1.00 86.75 226 ALA A C 1
ATOM 1750 O O . ALA A 1 226 ? 26.526 -12.038 -29.985 1.00 86.75 226 ALA A O 1
ATOM 1751 N N . LYS A 1 227 ? 28.123 -13.330 -29.053 1.00 91.19 227 LYS A N 1
ATOM 1752 C CA . LYS A 1 227 ? 27.520 -14.626 -29.412 1.00 91.19 227 LYS A CA 1
ATOM 1753 C C . LYS A 1 227 ? 26.142 -14.858 -28.779 1.00 91.19 227 LYS A C 1
ATOM 1755 O O . LYS A 1 227 ? 25.302 -15.527 -29.370 1.00 91.19 227 LYS A O 1
ATOM 1760 N N . TYR A 1 228 ? 25.866 -14.237 -27.631 1.00 93.81 228 TYR A N 1
ATOM 1761 C CA . TYR A 1 228 ? 24.586 -14.342 -26.923 1.00 93.81 228 TYR A CA 1
ATOM 1762 C C . TYR A 1 228 ? 23.597 -13.229 -27.291 1.00 93.81 228 TYR A C 1
ATOM 1764 O O . TYR A 1 228 ? 22.510 -13.155 -26.720 1.00 93.81 228 TYR A O 1
ATOM 1772 N N . ARG A 1 229 ? 23.923 -12.361 -28.262 1.00 93.75 229 ARG A N 1
ATOM 1773 C CA . ARG A 1 229 ? 23.098 -11.192 -28.610 1.00 93.75 229 ARG A CA 1
ATOM 1774 C C . ARG A 1 229 ? 21.644 -11.554 -28.909 1.00 93.75 229 ARG A C 1
ATOM 1776 O O . ARG A 1 229 ? 20.756 -10.846 -28.458 1.00 93.75 229 ARG A O 1
ATOM 1783 N N . THR A 1 230 ? 21.386 -12.628 -29.657 1.00 94.69 230 THR A N 1
ATOM 1784 C CA . THR A 1 230 ? 20.006 -13.047 -29.971 1.00 94.69 230 THR A CA 1
ATOM 1785 C C . THR A 1 230 ? 19.234 -13.454 -28.716 1.00 94.69 230 THR A C 1
ATOM 1787 O O . THR A 1 230 ? 18.096 -13.029 -28.559 1.00 94.69 230 THR A O 1
ATOM 1790 N N . LEU A 1 231 ? 19.862 -14.190 -27.794 1.00 96.12 231 LEU A N 1
ATOM 1791 C CA . LEU A 1 231 ? 19.237 -14.581 -26.526 1.00 96.12 231 LEU A CA 1
ATOM 1792 C C . LEU A 1 231 ? 18.942 -13.365 -25.646 1.00 96.12 231 LEU A C 1
ATOM 1794 O O . LEU A 1 231 ? 17.855 -13.260 -25.091 1.00 96.12 231 LEU A O 1
ATOM 1798 N N . ILE A 1 232 ? 19.863 -12.402 -25.584 1.00 95.38 232 ILE A N 1
ATOM 1799 C CA . ILE A 1 232 ? 19.662 -11.161 -24.822 1.00 95.38 232 ILE A CA 1
ATOM 1800 C C . ILE A 1 232 ? 18.515 -10.333 -25.413 1.00 95.38 232 ILE A C 1
ATOM 1802 O O . ILE A 1 232 ? 17.725 -9.764 -24.667 1.00 95.38 232 ILE A O 1
ATOM 1806 N N . LEU A 1 233 ? 18.389 -10.279 -26.743 1.00 96.31 233 LEU A N 1
ATOM 1807 C CA . LEU A 1 233 ? 17.264 -9.610 -27.399 1.00 96.31 233 LEU A CA 1
ATOM 1808 C C . LEU A 1 233 ? 15.928 -10.305 -27.101 1.00 96.31 233 LEU A C 1
ATOM 1810 O O . LEU A 1 233 ? 14.945 -9.623 -26.832 1.00 96.31 233 LEU A O 1
ATOM 1814 N N . LEU A 1 234 ? 15.888 -11.641 -27.135 1.00 97.19 234 LEU A N 1
ATOM 1815 C CA . LEU A 1 234 ? 14.687 -12.408 -26.786 1.00 97.19 234 LEU A CA 1
ATOM 1816 C C . LEU A 1 234 ? 14.301 -12.168 -25.324 1.00 97.19 234 LEU A C 1
ATOM 1818 O O . LEU A 1 234 ? 13.148 -11.859 -25.037 1.00 97.19 234 LEU A O 1
ATOM 1822 N N . ALA A 1 235 ? 15.276 -12.203 -24.415 1.00 96.88 235 ALA A N 1
ATOM 1823 C CA . ALA A 1 235 ? 15.065 -11.884 -23.009 1.00 96.88 235 ALA A CA 1
ATOM 1824 C C . ALA A 1 235 ? 14.572 -10.440 -22.810 1.00 96.88 235 ALA A C 1
ATOM 1826 O O . ALA A 1 235 ? 13.669 -10.227 -22.012 1.00 96.88 235 ALA A O 1
ATOM 1827 N N . ALA A 1 236 ? 15.074 -9.464 -23.575 1.00 96.50 236 ALA A N 1
ATOM 1828 C CA . ALA A 1 236 ? 14.585 -8.083 -23.533 1.00 96.50 236 ALA A CA 1
ATOM 1829 C C . ALA A 1 236 ? 13.118 -7.961 -23.974 1.00 96.50 236 ALA A C 1
ATOM 1831 O O . ALA A 1 236 ? 12.374 -7.159 -23.429 1.00 96.50 236 ALA A O 1
ATOM 1832 N N . VAL A 1 237 ? 12.681 -8.749 -24.955 1.00 97.31 237 VAL A N 1
ATOM 1833 C CA . VAL A 1 237 ? 11.275 -8.773 -25.389 1.00 97.31 237 VAL A CA 1
ATOM 1834 C C . VAL A 1 237 ? 10.383 -9.431 -24.336 1.00 97.31 237 VAL A C 1
ATOM 1836 O O . VAL A 1 237 ? 9.299 -8.932 -24.037 1.00 97.31 237 VAL A O 1
ATOM 1839 N N . ILE A 1 238 ? 10.842 -10.539 -23.756 1.00 95.88 238 ILE A N 1
ATOM 1840 C CA . ILE A 1 238 ? 10.049 -11.352 -22.833 1.00 95.88 238 ILE A CA 1
ATOM 1841 C C . ILE A 1 238 ? 9.997 -10.721 -21.439 1.00 95.88 238 ILE A C 1
ATOM 1843 O O . ILE A 1 238 ? 8.909 -10.525 -20.915 1.00 95.88 238 ILE A O 1
ATOM 1847 N N . VAL A 1 239 ? 11.143 -10.383 -20.841 1.00 95.50 239 VAL A N 1
ATOM 1848 C CA . VAL A 1 239 ? 11.247 -10.000 -19.423 1.00 95.50 239 VAL A CA 1
ATOM 1849 C C . VAL A 1 239 ? 10.670 -8.601 -19.167 1.00 95.50 239 VAL A C 1
ATOM 1851 O O . VAL A 1 239 ? 9.595 -8.517 -18.573 1.00 95.50 239 VAL A O 1
ATOM 1854 N N . PRO A 1 240 ? 11.286 -7.484 -19.606 1.00 92.94 240 PRO A N 1
ATOM 1855 C CA . PRO A 1 240 ? 10.706 -6.163 -19.365 1.00 92.94 240 PRO A CA 1
ATOM 1856 C C . PRO A 1 240 ? 9.477 -5.868 -20.242 1.00 92.94 240 PRO A C 1
ATOM 1858 O O . PRO A 1 240 ? 8.641 -5.058 -19.845 1.00 92.94 240 PRO A O 1
ATOM 1861 N N . GLY A 1 241 ? 9.341 -6.522 -21.405 1.00 91.62 241 GLY A N 1
ATOM 1862 C CA . GLY A 1 241 ? 8.193 -6.371 -22.305 1.00 91.62 241 GLY A CA 1
ATOM 1863 C C . GLY A 1 241 ? 6.945 -7.104 -21.811 1.00 91.62 241 GLY A C 1
ATOM 1864 O O . GLY A 1 241 ? 6.084 -6.494 -21.187 1.00 91.62 241 GLY A O 1
ATOM 1865 N N . PHE A 1 242 ? 6.829 -8.401 -22.101 1.00 90.75 242 PHE A N 1
ATOM 1866 C CA . PHE A 1 242 ? 5.597 -9.163 -21.840 1.00 90.75 242 PHE A CA 1
ATOM 1867 C C . PHE A 1 242 ? 5.400 -9.591 -20.380 1.00 90.75 242 PHE A C 1
ATOM 1869 O O . PHE A 1 242 ? 4.269 -9.616 -19.901 1.00 90.75 242 PHE A O 1
ATOM 1876 N N . MET A 1 243 ? 6.472 -9.947 -19.671 1.00 88.75 243 MET A N 1
ATOM 1877 C CA . MET A 1 243 ? 6.386 -10.513 -18.323 1.00 88.75 243 MET A CA 1
ATOM 1878 C C . MET A 1 243 ? 6.195 -9.433 -17.257 1.00 88.75 243 MET A C 1
ATOM 1880 O O . MET A 1 243 ? 5.369 -9.601 -16.364 1.00 88.75 243 MET A O 1
ATOM 1884 N N . LEU A 1 244 ? 6.956 -8.337 -17.337 1.00 85.56 244 LEU A N 1
ATOM 1885 C CA . LEU A 1 244 ? 6.857 -7.230 -16.384 1.00 85.56 244 LEU A CA 1
ATOM 1886 C C . LEU A 1 244 ? 5.921 -6.115 -16.852 1.00 85.56 244 LEU A C 1
ATOM 1888 O O . LEU A 1 244 ? 5.326 -5.458 -16.002 1.00 85.56 244 LEU A O 1
ATOM 1892 N N . GLY A 1 245 ? 5.815 -5.858 -18.162 1.00 83.88 245 GLY A N 1
ATOM 1893 C CA . GLY A 1 245 ? 5.047 -4.718 -18.676 1.00 83.88 245 GLY A CA 1
ATOM 1894 C C . GLY A 1 245 ? 5.592 -3.365 -18.209 1.00 83.88 245 GLY A C 1
ATOM 1895 O O . GLY A 1 245 ? 4.826 -2.429 -17.997 1.00 83.88 245 GLY A O 1
ATOM 1896 N N . ARG A 1 246 ? 6.908 -3.272 -17.973 1.00 81.62 246 ARG A N 1
ATOM 1897 C CA . ARG A 1 246 ? 7.566 -2.144 -17.297 1.00 81.62 246 ARG A CA 1
ATOM 1898 C C . ARG A 1 246 ? 8.675 -1.578 -18.184 1.00 81.62 246 ARG A C 1
ATOM 1900 O O . ARG A 1 246 ? 9.700 -2.218 -18.411 1.00 81.62 246 ARG A O 1
ATOM 1907 N N . PHE A 1 247 ? 8.475 -0.366 -18.690 1.00 88.56 247 PHE A N 1
ATOM 1908 C CA . PHE A 1 247 ? 9.383 0.302 -19.625 1.00 88.56 247 PHE A CA 1
ATOM 1909 C C . PHE A 1 247 ? 9.401 1.817 -19.392 1.00 88.56 247 PHE A C 1
ATOM 1911 O O . PHE A 1 247 ? 8.467 2.387 -18.838 1.00 88.56 247 PHE A O 1
ATOM 1918 N N . VAL A 1 248 ? 10.497 2.466 -19.789 1.00 90.31 248 VAL A N 1
ATOM 1919 C CA . VAL A 1 248 ? 10.655 3.919 -19.719 1.00 90.31 248 VAL A CA 1
ATOM 1920 C C . VAL A 1 248 ? 9.888 4.523 -20.890 1.00 90.31 248 VAL A C 1
ATOM 1922 O O . VAL A 1 248 ? 10.202 4.228 -22.044 1.00 90.31 248 VAL A O 1
ATOM 1925 N N . SER A 1 249 ? 8.895 5.351 -20.579 1.00 90.81 249 SER A N 1
ATOM 1926 C CA . SER A 1 249 ? 8.051 6.069 -21.537 1.00 90.81 249 SER A CA 1
ATOM 1927 C C . SER A 1 249 ? 7.872 7.525 -21.111 1.00 90.81 249 SER A C 1
ATOM 1929 O O . SER A 1 249 ? 8.107 7.876 -19.949 1.00 90.81 249 SER A O 1
ATOM 1931 N N . LEU A 1 250 ? 7.415 8.370 -22.037 1.00 88.62 250 LEU A N 1
ATOM 1932 C CA . LEU A 1 250 ? 7.034 9.748 -21.713 1.00 88.62 250 LEU A CA 1
ATOM 1933 C C . LEU A 1 250 ? 5.888 9.795 -20.695 1.00 88.62 250 LEU A C 1
ATOM 1935 O O . LEU A 1 250 ? 5.907 10.626 -19.792 1.00 88.62 250 LEU A O 1
ATOM 1939 N N . GLU A 1 251 ? 4.930 8.875 -20.808 1.00 85.56 251 GLU A N 1
ATOM 1940 C CA . GLU A 1 251 ? 3.799 8.746 -19.884 1.00 85.56 251 GLU A CA 1
ATOM 1941 C C . GLU A 1 251 ? 4.261 8.494 -18.440 1.00 85.56 251 GLU A C 1
ATOM 1943 O O . GLU A 1 251 ? 3.818 9.188 -17.529 1.00 85.56 251 GLU A O 1
ATOM 1948 N N . LEU A 1 252 ? 5.220 7.582 -18.228 1.00 85.94 252 LEU A N 1
ATOM 1949 C CA . LEU A 1 252 ? 5.767 7.293 -16.898 1.00 85.94 252 LEU A CA 1
ATOM 1950 C C . LEU A 1 252 ? 6.399 8.537 -16.259 1.00 85.94 252 LEU A C 1
ATOM 1952 O O . LEU A 1 252 ? 6.122 8.860 -15.105 1.00 85.94 252 LEU A O 1
ATOM 1956 N N . VAL A 1 253 ? 7.254 9.234 -17.014 1.00 88.56 253 VAL A N 1
ATOM 1957 C CA . VAL A 1 253 ? 7.971 10.418 -16.520 1.00 88.56 253 VAL A CA 1
ATOM 1958 C C . VAL A 1 253 ? 6.992 11.552 -16.209 1.00 88.56 253 VAL A C 1
ATOM 1960 O O . VAL A 1 253 ? 7.121 12.200 -15.171 1.00 88.56 253 VAL A O 1
ATOM 1963 N N . MET A 1 254 ? 5.988 11.760 -17.065 1.00 83.88 254 MET A N 1
ATOM 1964 C CA . MET A 1 254 ? 4.936 12.753 -16.839 1.00 83.88 254 MET A CA 1
ATOM 1965 C C . MET A 1 254 ? 4.091 12.433 -15.603 1.00 83.88 254 MET A C 1
ATOM 1967 O O . MET A 1 254 ? 3.849 13.323 -14.787 1.00 83.88 254 MET A O 1
ATOM 1971 N N . ASN A 1 255 ? 3.685 11.174 -15.419 1.00 77.88 255 ASN A N 1
ATOM 1972 C CA . ASN A 1 255 ? 2.888 10.764 -14.262 1.00 77.88 255 ASN A CA 1
ATOM 1973 C C . ASN A 1 255 ? 3.651 10.959 -12.947 1.00 77.88 255 ASN A C 1
ATOM 1975 O O . ASN A 1 255 ? 3.086 11.480 -11.986 1.00 77.88 255 ASN A O 1
ATOM 1979 N N . TRP A 1 256 ? 4.942 10.619 -12.908 1.00 86.75 256 TRP A N 1
ATOM 1980 C CA . TRP A 1 256 ? 5.782 10.858 -11.729 1.00 86.75 256 TRP A CA 1
ATOM 1981 C C . TRP A 1 256 ? 6.019 12.342 -11.458 1.00 86.75 256 TRP A C 1
ATOM 1983 O O . TRP A 1 256 ? 6.034 12.756 -10.300 1.00 86.75 256 TRP A O 1
ATOM 1993 N N . ALA A 1 257 ? 6.170 13.158 -12.503 1.00 83.06 257 ALA A N 1
ATOM 1994 C CA . ALA A 1 257 ? 6.308 14.603 -12.348 1.00 83.06 257 ALA A CA 1
ATOM 1995 C C . ALA A 1 257 ? 5.052 15.247 -11.742 1.00 83.06 257 ALA A C 1
ATOM 1997 O O . ALA A 1 257 ? 5.171 16.183 -10.959 1.00 83.06 257 ALA A O 1
ATOM 1998 N N . LEU A 1 258 ? 3.860 14.742 -12.065 1.00 74.00 258 LEU A N 1
ATOM 1999 C CA . LEU A 1 258 ? 2.597 15.262 -11.535 1.00 74.00 258 LEU A CA 1
ATOM 2000 C C . LEU A 1 258 ? 2.297 14.747 -10.122 1.00 74.00 258 LEU A C 1
ATOM 2002 O O . LEU A 1 258 ? 1.954 15.530 -9.236 1.00 74.00 258 LEU A O 1
ATOM 2006 N N . ASN A 1 259 ? 2.432 13.439 -9.904 1.00 67.56 259 ASN A N 1
ATOM 2007 C CA . ASN A 1 259 ? 1.907 12.761 -8.714 1.00 67.56 259 ASN A CA 1
ATOM 2008 C C . ASN A 1 259 ? 2.977 12.411 -7.667 1.00 67.56 259 ASN A C 1
ATOM 2010 O O . ASN A 1 259 ? 2.635 11.962 -6.577 1.00 67.56 259 ASN A O 1
ATOM 2014 N N . GLY A 1 260 ? 4.256 12.632 -7.976 1.00 75.69 260 GLY A N 1
ATOM 2015 C CA . GLY A 1 260 ? 5.372 12.191 -7.143 1.00 75.69 260 GLY A CA 1
ATOM 2016 C C . GLY A 1 260 ? 5.846 10.789 -7.518 1.00 75.69 260 GLY A C 1
ATOM 2017 O O . GLY A 1 260 ? 5.192 10.054 -8.257 1.00 75.69 260 GLY A O 1
ATOM 2018 N N . ILE A 1 261 ? 7.033 10.427 -7.031 1.00 80.75 261 ILE A N 1
ATOM 2019 C CA . ILE A 1 261 ? 7.672 9.144 -7.338 1.00 80.75 261 ILE A CA 1
ATOM 2020 C C . ILE A 1 261 ? 7.290 8.129 -6.251 1.00 80.75 261 ILE A C 1
ATOM 2022 O O . ILE A 1 261 ? 7.724 8.284 -5.105 1.00 80.75 261 ILE A O 1
ATOM 2026 N N . PRO A 1 262 ? 6.543 7.057 -6.572 1.00 72.56 262 PRO A N 1
ATOM 2027 C CA . PRO A 1 262 ? 6.162 6.043 -5.595 1.00 72.56 262 PRO A CA 1
ATOM 2028 C C . PRO A 1 262 ? 7.325 5.069 -5.344 1.00 72.56 262 PRO A C 1
ATOM 2030 O O . PRO A 1 262 ? 7.339 3.942 -5.845 1.00 72.56 262 PRO A O 1
ATOM 2033 N N . LEU A 1 263 ? 8.322 5.508 -4.566 1.00 73.88 263 LEU A N 1
ATOM 2034 C CA . LEU A 1 263 ? 9.580 4.780 -4.335 1.00 73.88 263 LEU A CA 1
ATOM 2035 C C . LEU A 1 263 ? 9.368 3.347 -3.831 1.00 73.88 263 LEU A C 1
ATOM 2037 O O . LEU A 1 263 ? 10.064 2.442 -4.280 1.00 73.88 263 LEU A O 1
ATOM 2041 N N . GLN A 1 264 ? 8.393 3.129 -2.944 1.00 59.16 264 GLN A N 1
ATOM 2042 C CA . GLN A 1 264 ? 8.115 1.806 -2.376 1.00 59.16 264 GLN A CA 1
ATOM 2043 C C . GLN A 1 264 ? 7.466 0.849 -3.392 1.00 59.16 264 GLN A C 1
ATOM 2045 O O . GLN A 1 264 ? 7.832 -0.321 -3.451 1.00 59.16 264 GLN A O 1
ATOM 2050 N N . ALA A 1 265 ? 6.546 1.337 -4.232 1.00 62.22 265 ALA A N 1
ATOM 2051 C CA . ALA A 1 265 ? 5.796 0.498 -5.175 1.00 62.22 265 ALA A CA 1
ATOM 2052 C C . ALA A 1 265 ? 6.512 0.304 -6.526 1.00 62.22 265 ALA A C 1
ATOM 2054 O O . ALA A 1 265 ? 6.334 -0.712 -7.205 1.00 62.22 265 ALA A O 1
ATOM 2055 N N . GLN A 1 266 ? 7.331 1.274 -6.941 1.00 80.31 266 GLN A N 1
ATOM 2056 C CA . GLN A 1 266 ? 7.962 1.294 -8.264 1.00 80.31 266 GLN A CA 1
ATOM 2057 C C . GLN A 1 266 ? 9.492 1.367 -8.214 1.00 80.31 266 GLN A C 1
ATOM 2059 O O . GLN A 1 266 ? 10.119 1.746 -9.204 1.00 80.31 266 GLN A O 1
ATOM 2064 N N . PHE A 1 267 ? 10.104 0.910 -7.114 1.00 85.50 267 PHE A N 1
ATOM 2065 C CA . PHE A 1 267 ? 11.560 0.880 -6.925 1.00 85.50 267 PHE A CA 1
ATOM 2066 C C . PHE A 1 267 ? 12.328 0.345 -8.148 1.00 85.50 267 PHE A C 1
ATOM 2068 O O . PHE A 1 267 ? 13.274 0.974 -8.620 1.00 85.50 267 PHE A O 1
ATOM 2075 N N . PHE A 1 268 ? 11.869 -0.770 -8.732 1.00 87.81 268 PHE A N 1
ATOM 2076 C CA . PHE A 1 268 ? 12.459 -1.350 -9.945 1.00 87.81 268 PHE A CA 1
ATOM 2077 C C . PHE A 1 268 ? 12.538 -0.349 -11.109 1.00 87.81 268 PHE A C 1
ATOM 2079 O O . PHE A 1 268 ? 13.587 -0.192 -11.732 1.00 87.81 268 PHE A O 1
ATOM 2086 N N . MET A 1 269 ? 11.444 0.366 -11.386 1.00 90.69 269 MET A N 1
ATOM 2087 C CA . MET A 1 269 ? 11.398 1.332 -12.484 1.00 90.69 269 MET A CA 1
ATOM 2088 C C . MET A 1 269 ? 12.210 2.585 -12.192 1.00 90.69 269 MET A C 1
ATOM 2090 O O . MET A 1 269 ? 12.783 3.156 -13.117 1.00 90.69 269 MET A O 1
ATOM 2094 N N . VAL A 1 270 ? 12.307 2.986 -10.923 1.00 90.94 270 VAL A N 1
ATOM 2095 C CA . VAL A 1 270 ? 13.134 4.127 -10.512 1.00 90.94 270 VAL A CA 1
ATOM 2096 C C . VAL A 1 270 ? 14.592 3.839 -10.845 1.00 90.94 270 VAL A C 1
ATOM 2098 O O . VAL A 1 270 ? 15.247 4.649 -11.500 1.00 90.94 270 VAL A O 1
ATOM 2101 N N . VAL A 1 271 ? 15.081 2.647 -10.496 1.00 93.38 271 VAL A N 1
ATOM 2102 C CA . VAL A 1 271 ? 16.452 2.235 -10.816 1.00 93.38 271 VAL A CA 1
ATOM 2103 C C . VAL A 1 271 ? 16.673 2.139 -12.326 1.00 93.38 271 VAL A C 1
ATOM 2105 O O . VAL A 1 271 ? 17.668 2.660 -12.829 1.00 93.38 271 VAL A O 1
ATOM 2108 N N . VAL A 1 272 ? 15.744 1.540 -13.078 1.00 94.50 272 VAL A N 1
ATOM 2109 C CA . VAL A 1 272 ? 15.844 1.462 -14.547 1.00 94.50 272 VAL A CA 1
ATOM 2110 C C . VAL A 1 272 ? 15.885 2.856 -15.180 1.00 94.50 272 VAL A C 1
ATOM 2112 O O . VAL A 1 272 ? 16.698 3.086 -16.078 1.00 94.50 272 VAL A O 1
ATOM 2115 N N . LEU A 1 273 ? 15.065 3.804 -14.719 1.00 92.38 273 LEU A N 1
ATOM 2116 C CA . LEU A 1 273 ? 15.071 5.181 -15.215 1.00 92.38 273 LEU A CA 1
ATOM 2117 C C . LEU A 1 273 ? 16.395 5.887 -14.888 1.00 92.38 273 LEU A C 1
ATOM 2119 O O . LEU A 1 273 ? 17.001 6.477 -15.782 1.00 92.38 273 LEU A O 1
ATOM 2123 N N . ILE A 1 274 ? 16.890 5.764 -13.651 1.00 92.38 274 ILE A N 1
ATOM 2124 C CA . ILE A 1 274 ? 18.185 6.327 -13.236 1.00 92.38 274 ILE A CA 1
ATOM 2125 C C . ILE A 1 274 ? 19.311 5.783 -14.116 1.00 92.38 274 ILE A C 1
ATOM 2127 O O . ILE A 1 274 ? 20.082 6.564 -14.668 1.00 92.38 274 ILE A O 1
ATOM 2131 N N . LEU A 1 275 ? 19.387 4.465 -14.321 1.00 93.12 275 LEU A N 1
ATOM 2132 C CA . LEU A 1 275 ? 20.394 3.848 -15.191 1.00 93.12 275 LEU A CA 1
ATOM 2133 C C . LEU A 1 275 ? 20.263 4.316 -16.647 1.00 93.12 275 LEU A C 1
ATOM 2135 O O . LEU A 1 275 ? 21.270 4.546 -17.321 1.00 93.12 275 LEU A O 1
ATOM 2139 N N . SER A 1 276 ? 19.031 4.498 -17.129 1.00 91.69 276 SER A N 1
ATOM 2140 C CA . SER A 1 276 ? 18.751 4.981 -18.486 1.00 91.69 276 SER A CA 1
ATOM 2141 C C . SER A 1 276 ? 19.248 6.405 -18.718 1.00 91.69 276 SER A C 1
ATOM 2143 O O . SER A 1 276 ? 19.678 6.703 -19.828 1.00 91.69 276 SER A O 1
ATOM 2145 N N . LEU A 1 277 ? 19.224 7.261 -17.693 1.00 89.25 277 LEU A N 1
ATOM 2146 C CA . LEU A 1 277 ? 19.684 8.650 -17.764 1.00 89.25 277 LEU A CA 1
ATOM 2147 C C . LEU A 1 277 ? 21.182 8.785 -17.440 1.00 89.25 277 LEU A C 1
ATOM 2149 O O . LEU A 1 277 ? 21.915 9.467 -18.157 1.00 89.25 277 LEU A O 1
ATOM 2153 N N . ALA A 1 278 ? 21.658 8.101 -16.398 1.00 88.06 278 ALA A N 1
ATOM 2154 C CA . ALA A 1 278 ? 23.021 8.229 -15.887 1.00 88.06 278 ALA A CA 1
ATOM 2155 C C . ALA A 1 278 ? 24.069 7.589 -16.809 1.00 88.06 278 ALA A C 1
ATOM 2157 O O . ALA A 1 278 ? 25.132 8.167 -17.028 1.00 88.06 278 ALA A O 1
ATOM 2158 N N . LEU A 1 279 ? 23.798 6.413 -17.389 1.00 87.31 279 LEU A N 1
ATOM 2159 C CA . LEU A 1 279 ? 24.796 5.713 -18.207 1.00 87.31 279 LEU A CA 1
ATOM 2160 C C . LEU A 1 279 ? 25.150 6.460 -19.505 1.00 87.31 279 LEU A C 1
ATOM 2162 O O . LEU A 1 279 ? 26.347 6.563 -19.800 1.00 87.31 279 LEU A O 1
ATOM 2166 N N . PRO A 1 280 ? 24.191 7.027 -20.265 1.00 83.94 280 PRO A N 1
ATOM 2167 C CA . PRO A 1 280 ? 24.498 7.931 -21.372 1.00 83.94 280 PRO A CA 1
ATOM 2168 C C . PRO A 1 280 ? 25.347 9.137 -20.959 1.00 83.94 280 PRO A C 1
ATOM 2170 O O . PRO A 1 280 ? 26.324 9.431 -21.645 1.00 83.94 280 PRO A O 1
ATOM 2173 N N . LEU A 1 281 ? 25.027 9.771 -19.826 1.00 79.88 281 LEU A N 1
ATOM 2174 C CA . LEU A 1 281 ? 25.734 10.953 -19.321 1.00 79.88 281 LEU A CA 1
ATOM 2175 C C . LEU A 1 281 ? 27.172 10.646 -18.882 1.00 79.88 281 LEU A C 1
ATOM 2177 O O . LEU A 1 281 ? 28.088 11.401 -19.188 1.00 79.88 281 LEU A O 1
ATOM 2181 N N . LEU A 1 282 ? 27.388 9.532 -18.180 1.00 81.56 282 LEU A N 1
ATOM 2182 C CA . LEU A 1 282 ? 28.686 9.212 -17.575 1.00 81.56 282 LEU A CA 1
ATOM 2183 C C . LEU A 1 282 ? 29.602 8.411 -18.505 1.00 81.56 282 LEU A C 1
ATOM 2185 O O . LEU A 1 282 ? 30.820 8.557 -18.464 1.00 81.56 282 LEU A O 1
ATOM 2189 N N . SER A 1 283 ? 29.030 7.548 -19.349 1.00 76.62 283 SER A N 1
ATOM 2190 C CA . SER A 1 283 ? 29.791 6.580 -20.153 1.00 76.62 283 SER A CA 1
ATOM 2191 C C . SER A 1 283 ? 29.521 6.661 -21.656 1.00 76.62 283 SER A C 1
ATOM 2193 O O . SER A 1 283 ? 30.137 5.926 -22.428 1.00 76.62 283 SER A O 1
ATOM 2195 N N . SER A 1 284 ? 28.588 7.517 -22.098 1.00 77.19 284 SER A N 1
ATOM 2196 C CA . SER A 1 284 ? 28.114 7.606 -23.494 1.00 77.19 284 SER A CA 1
ATOM 2197 C C . SER A 1 284 ? 27.505 6.319 -24.067 1.00 77.19 284 SER A C 1
ATOM 2199 O O . SER A 1 284 ? 27.170 6.244 -25.261 1.00 77.19 284 SER A O 1
ATOM 2201 N N . ARG A 1 285 ? 27.307 5.298 -23.225 1.00 83.00 285 ARG A N 1
ATOM 2202 C CA . ARG A 1 285 ? 26.719 4.018 -23.615 1.00 83.00 285 ARG A CA 1
ATOM 2203 C C . ARG A 1 285 ? 25.198 4.107 -23.587 1.00 83.00 285 ARG A C 1
ATOM 2205 O O . ARG A 1 285 ? 24.589 4.436 -22.575 1.00 83.00 285 ARG A O 1
ATOM 2212 N N . ALA A 1 286 ? 24.570 3.747 -24.703 1.00 84.31 286 ALA A N 1
ATOM 2213 C CA . ALA A 1 286 ? 23.117 3.663 -24.821 1.00 84.31 286 ALA A CA 1
ATOM 2214 C C . ALA A 1 286 ? 22.589 2.332 -24.257 1.00 84.31 286 ALA A C 1
ATOM 2216 O O . ALA A 1 286 ? 22.065 1.516 -25.021 1.00 84.31 286 ALA A O 1
ATOM 2217 N N . 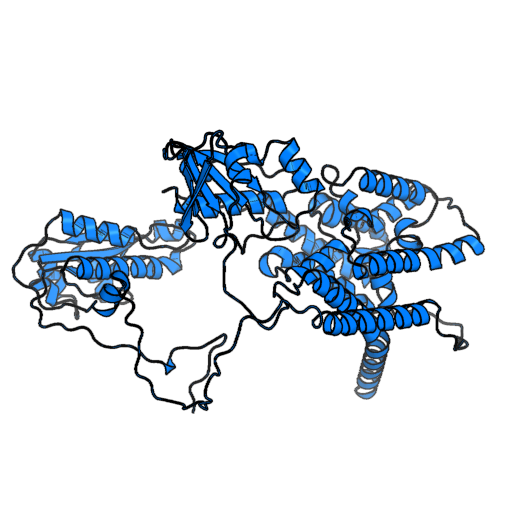TRP A 1 287 ? 22.764 2.094 -22.951 1.00 93.06 287 TRP A N 1
ATOM 2218 C CA . TRP A 1 287 ? 22.333 0.852 -22.293 1.00 93.06 287 TRP A CA 1
ATOM 2219 C C . TRP A 1 287 ? 20.856 0.556 -22.566 1.00 93.06 287 TRP A C 1
ATOM 2221 O O . TRP A 1 287 ? 20.550 -0.473 -23.171 1.00 93.06 287 TRP A O 1
ATOM 2231 N N . TYR A 1 288 ? 19.966 1.500 -22.242 1.00 94.19 288 TYR A N 1
ATOM 2232 C CA . TYR A 1 288 ? 18.524 1.292 -22.357 1.00 94.19 288 TYR A CA 1
ATOM 2233 C C . TYR A 1 288 ? 18.102 0.913 -23.783 1.00 94.19 288 TYR A C 1
ATOM 2235 O O . TYR A 1 288 ? 17.650 -0.202 -24.033 1.00 94.19 288 TYR A O 1
ATOM 2243 N N . CYS A 1 289 ? 18.335 1.796 -24.759 1.00 90.50 289 CYS A N 1
ATOM 2244 C CA . CYS A 1 289 ? 17.901 1.597 -26.147 1.00 90.50 289 CYS A CA 1
ATOM 2245 C C . CYS A 1 289 ? 18.540 0.375 -26.837 1.00 90.50 289 CYS A C 1
ATOM 2247 O O . CYS A 1 289 ? 17.956 -0.189 -27.769 1.00 90.50 289 CYS A O 1
ATOM 2249 N N . SER A 1 290 ? 19.750 -0.019 -26.424 1.00 89.88 290 SER A N 1
ATOM 2250 C CA . SER A 1 290 ? 20.518 -1.070 -27.107 1.00 89.88 290 SER A CA 1
ATOM 2251 C C . SER A 1 290 ? 20.375 -2.444 -26.457 1.00 89.88 290 SER A C 1
ATOM 2253 O O . SER A 1 290 ? 20.491 -3.446 -27.166 1.00 89.88 290 SER A O 1
ATOM 2255 N N . TRP A 1 291 ? 20.139 -2.510 -25.145 1.00 92.94 291 TRP A N 1
ATOM 2256 C CA . TRP A 1 291 ? 20.226 -3.749 -24.364 1.00 92.94 291 TRP A CA 1
ATOM 2257 C C . TRP A 1 291 ? 19.005 -4.046 -23.494 1.00 92.94 291 TRP A C 1
ATOM 2259 O O . TRP A 1 291 ? 18.802 -5.212 -23.182 1.00 92.94 291 TRP A O 1
ATOM 2269 N N . TYR A 1 292 ? 18.197 -3.044 -23.136 1.00 95.00 292 TYR A N 1
ATOM 2270 C CA . TYR A 1 292 ? 17.064 -3.228 -22.222 1.00 95.00 292 TYR A CA 1
ATOM 2271 C C . TYR A 1 292 ? 15.694 -3.035 -22.890 1.00 95.00 292 TYR A C 1
ATOM 2273 O O . TYR A 1 292 ? 14.757 -3.770 -22.605 1.00 95.00 292 TYR A O 1
ATOM 2281 N N . CYS A 1 293 ? 15.565 -2.052 -23.785 1.00 95.56 293 CYS A N 1
ATOM 2282 C CA . CYS A 1 293 ? 14.294 -1.649 -24.384 1.00 95.56 293 CYS A CA 1
ATOM 2283 C C . CYS A 1 293 ? 13.623 -2.813 -25.150 1.00 95.56 293 CYS A C 1
ATOM 2285 O O . CYS A 1 293 ? 14.182 -3.258 -26.163 1.00 95.56 293 CYS A O 1
ATOM 2287 N N . PRO A 1 294 ? 12.409 -3.249 -24.750 1.00 96.31 294 PRO A N 1
ATOM 2288 C CA . PRO A 1 294 ? 11.733 -4.392 -25.363 1.00 96.31 294 PRO A CA 1
ATOM 2289 C C . PRO A 1 294 ? 11.380 -4.126 -26.831 1.00 96.31 294 PRO A C 1
ATOM 2291 O O . PRO A 1 294 ? 11.635 -4.964 -27.695 1.00 96.31 294 PRO A O 1
ATOM 2294 N N . PHE A 1 295 ? 10.893 -2.923 -27.162 1.00 96.44 295 PHE A N 1
ATOM 2295 C CA . PHE A 1 295 ? 10.527 -2.589 -28.544 1.00 96.44 295 PHE A CA 1
ATOM 2296 C C . PHE A 1 295 ? 11.738 -2.451 -29.471 1.00 96.44 295 PHE A C 1
ATOM 2298 O O . PHE A 1 295 ? 11.696 -2.843 -30.637 1.00 96.44 295 PHE A O 1
ATOM 2305 N N . GLY A 1 296 ? 12.846 -1.906 -28.962 1.00 94.81 296 GLY A N 1
ATOM 2306 C CA . GLY A 1 296 ? 14.099 -1.852 -29.712 1.00 94.81 296 GLY A CA 1
ATOM 2307 C C . GLY A 1 296 ? 14.645 -3.251 -29.998 1.00 94.81 296 GLY A C 1
ATOM 2308 O O . GLY A 1 296 ? 15.148 -3.505 -31.094 1.00 94.81 296 GLY A O 1
ATOM 2309 N N . ALA A 1 297 ? 14.512 -4.166 -29.034 1.00 96.31 297 ALA A N 1
ATOM 2310 C CA . ALA A 1 297 ? 14.922 -5.551 -29.195 1.00 96.31 297 ALA A CA 1
ATOM 2311 C C . ALA A 1 297 ? 14.031 -6.324 -30.177 1.00 96.31 297 ALA A C 1
ATOM 2313 O O . ALA A 1 297 ? 14.560 -7.011 -31.051 1.00 96.31 297 ALA A O 1
ATOM 2314 N N . ALA A 1 298 ? 12.709 -6.147 -30.100 1.00 97.31 298 ALA A N 1
ATOM 2315 C CA . ALA A 1 298 ? 11.750 -6.754 -31.021 1.00 97.31 298 ALA A CA 1
ATOM 2316 C C . ALA A 1 298 ? 12.016 -6.344 -32.479 1.00 97.31 298 ALA A C 1
ATOM 2318 O O . ALA A 1 298 ? 12.085 -7.199 -33.359 1.00 97.31 298 ALA A O 1
ATOM 2319 N N . GLN A 1 299 ? 12.270 -5.055 -32.730 1.00 96.62 299 GLN A N 1
ATOM 2320 C CA . GLN A 1 299 ? 12.636 -4.572 -34.065 1.00 96.62 299 GLN A CA 1
ATOM 2321 C C . GLN A 1 299 ? 13.974 -5.150 -34.556 1.00 96.62 299 GLN A C 1
ATOM 2323 O O . GLN A 1 299 ? 14.117 -5.470 -35.734 1.00 96.62 299 GLN A O 1
ATOM 2328 N N . GLU A 1 300 ? 14.978 -5.299 -33.681 1.00 95.00 300 GLU A N 1
ATOM 2329 C CA . GLU A 1 300 ? 16.248 -5.926 -34.075 1.00 95.00 300 GLU A CA 1
ATOM 2330 C C . GLU A 1 300 ? 16.079 -7.415 -34.395 1.00 95.00 300 GLU A C 1
ATOM 2332 O O . GLU A 1 300 ? 16.660 -7.881 -35.371 1.00 95.00 300 GLU A O 1
ATOM 2337 N N . LEU A 1 301 ? 15.274 -8.146 -33.617 1.00 95.88 301 LEU A N 1
ATOM 2338 C CA . LEU A 1 301 ? 14.949 -9.551 -33.875 1.00 95.88 301 LEU A CA 1
ATOM 2339 C C . LEU A 1 301 ? 14.195 -9.727 -35.191 1.00 95.88 301 LEU A C 1
ATOM 2341 O O . LEU A 1 301 ? 14.631 -10.523 -36.020 1.00 95.88 301 LEU A O 1
ATOM 2345 N N . ALA A 1 302 ? 13.142 -8.939 -35.425 1.00 95.31 302 ALA A N 1
ATOM 2346 C CA . ALA A 1 302 ? 12.436 -8.911 -36.707 1.00 95.31 302 ALA A CA 1
ATOM 2347 C C . ALA A 1 302 ? 13.420 -8.629 -37.852 1.00 95.31 302 ALA A C 1
ATOM 2349 O O . ALA A 1 302 ? 13.452 -9.321 -38.870 1.00 95.31 302 ALA A O 1
ATOM 2350 N N . GLY A 1 303 ? 14.336 -7.683 -37.638 1.00 92.88 303 GLY A N 1
ATOM 2351 C CA . GLY A 1 303 ? 15.375 -7.355 -38.597 1.00 92.88 303 GLY A CA 1
ATOM 2352 C C . GLY A 1 303 ? 16.350 -8.487 -38.929 1.00 92.88 303 GLY A C 1
ATOM 2353 O O . GLY A 1 303 ? 16.974 -8.417 -39.986 1.00 92.88 303 GLY A O 1
ATOM 2354 N N . LYS A 1 304 ? 16.475 -9.531 -38.104 1.00 91.38 304 LYS A N 1
ATOM 2355 C CA . LYS A 1 304 ? 17.325 -10.696 -38.401 1.00 91.38 304 LYS A CA 1
ATOM 2356 C C . LYS A 1 304 ? 16.677 -11.703 -39.356 1.00 91.38 304 LYS A C 1
ATOM 2358 O O . LYS A 1 304 ? 17.409 -12.499 -39.937 1.00 91.38 304 LYS A O 1
ATOM 2363 N N . LEU A 1 305 ? 15.355 -11.653 -39.543 1.00 90.00 305 LEU A N 1
ATOM 2364 C CA . LEU A 1 305 ? 14.622 -12.585 -40.411 1.00 90.00 305 LEU A CA 1
ATOM 2365 C C . LEU A 1 305 ? 14.944 -12.375 -41.900 1.00 90.00 305 LEU A C 1
ATOM 2367 O O . LEU A 1 305 ? 15.029 -13.337 -42.655 1.00 90.00 305 LEU A O 1
ATOM 2371 N N . PHE A 1 306 ? 15.201 -11.130 -42.312 1.00 88.69 306 PHE A N 1
ATOM 2372 C CA . PHE A 1 306 ? 15.560 -10.775 -43.689 1.00 88.69 306 PHE A CA 1
ATOM 2373 C C . PHE A 1 306 ? 16.950 -10.136 -43.747 1.00 88.69 306 PHE A C 1
ATOM 2375 O O . PHE A 1 306 ? 17.198 -9.092 -43.137 1.00 88.69 306 PHE A O 1
ATOM 2382 N N . ARG A 1 307 ? 17.864 -10.757 -44.509 1.00 79.00 307 ARG A N 1
ATOM 2383 C CA . ARG A 1 307 ? 19.264 -10.309 -44.640 1.00 79.00 307 ARG A CA 1
ATOM 2384 C C . ARG A 1 307 ? 19.424 -9.078 -45.536 1.00 79.00 307 ARG A C 1
ATOM 2386 O O . ARG A 1 307 ? 20.261 -8.227 -45.242 1.00 79.00 307 ARG A O 1
ATOM 2393 N N . ARG A 1 308 ? 18.629 -8.968 -46.607 1.00 83.81 308 ARG A N 1
ATOM 2394 C CA . ARG A 1 308 ? 18.660 -7.823 -47.527 1.00 83.81 308 ARG A CA 1
ATOM 2395 C C . ARG A 1 308 ? 17.829 -6.684 -46.941 1.00 83.81 308 ARG A C 1
ATOM 2397 O O . ARG A 1 308 ? 16.646 -6.861 -46.670 1.00 83.81 308 ARG A O 1
ATOM 2404 N N . LYS A 1 309 ? 18.462 -5.532 -46.722 1.00 83.06 309 LYS A N 1
ATOM 2405 C CA . LYS A 1 309 ? 17.812 -4.319 -46.212 1.00 83.06 309 LYS A CA 1
ATOM 2406 C C . LYS A 1 309 ? 17.692 -3.287 -47.320 1.00 83.06 309 LYS A C 1
ATOM 2408 O O . LYS A 1 309 ? 18.550 -3.233 -48.198 1.00 83.06 309 LYS A O 1
ATOM 2413 N N . ILE A 1 310 ? 16.632 -2.492 -47.259 1.00 82.88 310 ILE A N 1
ATOM 2414 C CA . ILE A 1 310 ? 16.443 -1.343 -48.138 1.00 82.88 310 ILE A CA 1
ATOM 2415 C C . ILE A 1 310 ? 17.300 -0.211 -47.575 1.00 82.88 310 ILE A C 1
ATOM 2417 O O . ILE A 1 310 ? 17.133 0.176 -46.415 1.00 82.88 310 ILE A O 1
ATOM 2421 N N . ASP A 1 311 ? 18.228 0.291 -48.384 1.00 71.12 311 ASP A N 1
ATOM 2422 C CA . ASP A 1 311 ? 18.911 1.545 -48.096 1.00 71.12 311 ASP A CA 1
ATOM 2423 C C . ASP A 1 311 ? 18.062 2.679 -48.680 1.00 71.12 311 ASP A C 1
ATOM 2425 O O . ASP A 1 311 ? 17.806 2.713 -49.881 1.00 71.12 311 ASP A O 1
ATOM 2429 N N . GLY A 1 312 ? 17.547 3.562 -47.824 1.00 69.69 312 GLY A N 1
ATOM 2430 C CA . GLY A 1 312 ? 16.653 4.648 -48.241 1.00 69.69 312 GLY A CA 1
ATOM 2431 C C . GLY A 1 312 ? 17.359 5.760 -49.029 1.00 69.69 312 GLY A C 1
ATOM 2432 O O . GLY A 1 312 ? 16.703 6.691 -49.493 1.00 69.69 312 GLY A O 1
ATOM 2433 N N . GLY A 1 313 ? 18.687 5.694 -49.166 1.00 79.06 313 GLY A N 1
ATOM 2434 C CA . GLY A 1 313 ? 19.503 6.737 -49.782 1.00 79.06 313 GLY A CA 1
ATOM 2435 C C . GLY A 1 313 ? 19.727 7.943 -48.862 1.00 79.06 313 GLY A C 1
ATOM 2436 O O . GLY A 1 313 ? 19.093 8.102 -47.816 1.00 79.06 313 GLY A O 1
ATOM 2437 N N . GLU A 1 314 ? 20.642 8.833 -49.251 1.00 76.62 314 GLU A N 1
ATOM 2438 C CA . GLU A 1 314 ? 21.105 9.934 -48.390 1.00 76.62 314 GLU A CA 1
ATOM 2439 C C . GLU A 1 314 ? 19.993 10.909 -47.987 1.00 76.62 314 GLU A C 1
ATOM 2441 O O . GLU A 1 314 ? 19.933 11.343 -46.835 1.00 76.62 314 GLU A O 1
ATOM 2446 N N . LYS A 1 315 ? 19.066 11.218 -48.905 1.00 77.56 315 LYS A N 1
ATOM 2447 C CA . LYS A 1 315 ? 17.936 12.125 -48.639 1.00 77.56 315 LYS A CA 1
ATOM 2448 C C . LYS A 1 315 ? 16.986 11.558 -47.584 1.00 77.56 315 LYS A C 1
ATOM 2450 O O . LYS A 1 315 ? 16.564 12.285 -46.687 1.00 77.56 315 LYS A O 1
ATOM 2455 N N . PHE A 1 316 ? 16.686 10.262 -47.657 1.00 78.81 316 PHE A N 1
ATOM 2456 C CA . PHE A 1 316 ? 15.846 9.585 -46.673 1.00 78.81 316 PHE A CA 1
ATOM 2457 C C . PHE A 1 316 ? 16.530 9.522 -45.306 1.00 78.81 316 PHE A C 1
ATOM 2459 O O . PHE A 1 316 ? 15.914 9.850 -44.297 1.00 78.81 316 PHE A O 1
ATOM 2466 N N . VAL A 1 317 ? 17.821 9.174 -45.270 1.00 74.31 317 VAL A N 1
ATOM 2467 C CA . VAL A 1 317 ? 18.614 9.141 -44.030 1.00 74.31 317 VAL A CA 1
ATOM 2468 C C . VAL A 1 317 ? 18.722 10.535 -43.398 1.00 74.31 317 VAL A C 1
ATOM 2470 O O . VAL A 1 317 ? 18.688 10.676 -42.175 1.00 74.31 317 VAL A O 1
ATOM 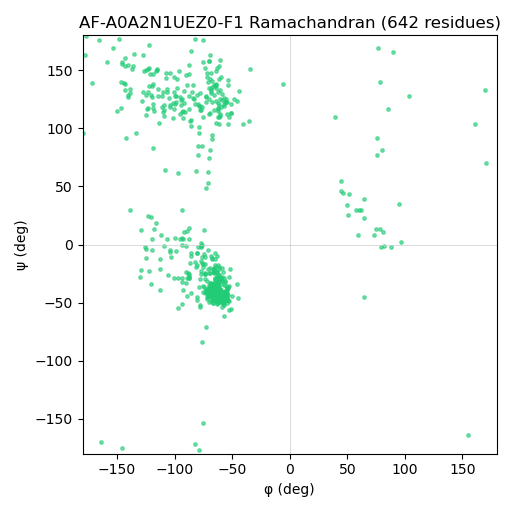2473 N N . ALA A 1 318 ? 18.833 11.589 -44.208 1.00 74.25 318 ALA A N 1
ATOM 2474 C CA . ALA A 1 318 ? 18.818 12.965 -43.725 1.00 74.25 318 ALA A CA 1
ATOM 2475 C C . ALA A 1 318 ? 17.442 13.364 -43.161 1.00 74.25 318 ALA A C 1
ATOM 2477 O O . ALA A 1 318 ? 17.377 13.990 -42.101 1.00 74.25 318 ALA A O 1
ATOM 2478 N N . ALA A 1 319 ? 16.348 12.974 -43.823 1.00 76.19 319 ALA A N 1
ATOM 2479 C CA . ALA A 1 319 ? 14.985 13.226 -43.357 1.00 76.19 319 ALA A CA 1
ATOM 2480 C C . ALA A 1 319 ? 14.663 12.461 -42.060 1.00 76.19 319 ALA A C 1
ATOM 2482 O O . ALA A 1 319 ? 14.146 13.047 -41.107 1.00 76.19 319 ALA A O 1
ATOM 2483 N N . SER A 1 320 ? 15.046 11.184 -41.965 1.00 73.50 320 SER A N 1
ATOM 2484 C CA . SER A 1 320 ? 14.799 10.348 -40.786 1.00 73.50 320 SER A CA 1
ATOM 2485 C C . SER A 1 320 ? 15.498 10.878 -39.531 1.00 73.50 320 SER A C 1
ATOM 2487 O O . SER A 1 320 ? 14.933 10.828 -38.440 1.00 73.50 320 SER A O 1
ATOM 2489 N N . LYS A 1 321 ? 16.696 11.462 -39.687 1.00 73.00 321 LYS A N 1
ATOM 2490 C CA . LYS A 1 321 ? 17.439 12.129 -38.602 1.00 73.00 321 LYS A CA 1
ATOM 2491 C C . LYS A 1 321 ? 16.736 13.386 -38.065 1.00 73.00 321 LYS A C 1
ATOM 2493 O O . LYS A 1 321 ? 16.999 13.773 -36.929 1.00 73.00 321 LYS A O 1
ATOM 2498 N N . ARG A 1 322 ? 15.862 14.028 -38.852 1.00 80.88 322 ARG A N 1
ATOM 2499 C CA . ARG A 1 322 ? 15.094 15.227 -38.449 1.00 80.88 322 ARG A CA 1
ATOM 2500 C C . ARG A 1 322 ? 13.710 14.895 -37.895 1.00 80.88 322 ARG A C 1
ATOM 2502 O O . ARG A 1 322 ? 13.206 15.630 -37.051 1.00 80.88 322 ARG A O 1
ATOM 2509 N N . LEU A 1 323 ? 13.119 13.788 -38.342 1.00 84.38 323 LEU A N 1
ATOM 2510 C CA . LEU A 1 323 ? 11.761 13.388 -37.976 1.00 84.38 323 LEU A CA 1
ATOM 2511 C C . LEU A 1 323 ? 11.621 13.081 -36.480 1.00 84.38 323 LEU A C 1
ATOM 2513 O O . LEU A 1 323 ? 10.692 13.546 -35.823 1.00 84.38 323 LEU A O 1
ATOM 2517 N N . ARG A 1 324 ? 12.597 12.361 -35.927 1.00 85.12 324 ARG A N 1
ATOM 2518 C CA . ARG A 1 324 ? 12.577 11.911 -34.536 1.00 85.12 324 ARG A CA 1
ATOM 2519 C C . ARG A 1 324 ? 12.588 13.090 -33.534 1.00 85.12 324 ARG A C 1
ATOM 2521 O O . ARG A 1 324 ? 11.720 13.113 -32.662 1.00 85.12 324 ARG A O 1
ATOM 2528 N N . PRO A 1 325 ? 13.473 14.107 -33.659 1.00 84.38 325 PRO A N 1
ATOM 2529 C CA . PRO A 1 325 ? 13.372 15.335 -32.863 1.00 84.38 325 PRO A CA 1
ATOM 2530 C C . PRO A 1 325 ? 12.087 16.135 -33.101 1.00 84.38 325 PRO A C 1
ATOM 2532 O O . PRO A 1 325 ? 11.533 16.663 -32.142 1.00 84.38 325 PRO A O 1
ATOM 2535 N N . ALA A 1 326 ? 11.599 16.219 -34.345 1.00 86.75 326 ALA A N 1
ATOM 2536 C CA . ALA A 1 326 ? 10.388 16.977 -34.665 1.00 86.75 326 ALA A CA 1
ATOM 2537 C C . ALA A 1 326 ? 9.152 16.432 -33.929 1.00 86.75 326 ALA A C 1
ATOM 2539 O O . ALA A 1 326 ? 8.378 17.211 -33.382 1.00 86.75 326 ALA A O 1
ATOM 2540 N N . ILE A 1 327 ? 9.009 15.106 -33.835 1.00 89.00 327 ILE A N 1
ATOM 2541 C CA . ILE A 1 327 ? 7.922 14.465 -33.078 1.00 89.00 327 ILE A CA 1
ATOM 2542 C C . ILE A 1 327 ? 7.995 14.831 -31.594 1.00 89.00 327 ILE A C 1
ATOM 2544 O O . ILE A 1 327 ? 6.986 15.232 -31.020 1.00 89.00 327 ILE A O 1
ATOM 2548 N N . LEU A 1 328 ? 9.182 14.755 -30.977 1.00 87.94 328 LEU A N 1
ATOM 2549 C CA . LEU A 1 328 ? 9.355 15.159 -29.578 1.00 87.94 328 LEU A CA 1
ATOM 2550 C C . LEU A 1 328 ? 8.971 16.633 -29.371 1.00 87.94 328 LEU A C 1
ATOM 2552 O O . LEU A 1 328 ? 8.294 16.948 -28.398 1.00 87.94 328 LEU A O 1
ATOM 2556 N N . ILE A 1 329 ? 9.365 17.521 -30.288 1.00 86.62 329 ILE A N 1
ATOM 2557 C CA . ILE A 1 329 ? 9.027 18.950 -30.228 1.00 86.62 329 ILE A CA 1
ATOM 2558 C C . ILE A 1 329 ? 7.513 19.163 -30.303 1.00 86.62 329 ILE A C 1
ATOM 2560 O O . ILE A 1 329 ? 6.976 19.908 -29.490 1.00 86.62 329 ILE A O 1
ATOM 2564 N N . ILE A 1 330 ? 6.822 18.497 -31.233 1.00 89.12 330 ILE A N 1
ATOM 2565 C CA . ILE A 1 330 ? 5.360 18.589 -31.365 1.00 89.12 330 ILE A CA 1
ATOM 2566 C C . ILE A 1 330 ? 4.682 18.124 -30.074 1.00 89.12 330 ILE A C 1
ATOM 2568 O O . ILE A 1 330 ? 3.805 18.810 -29.561 1.00 89.12 330 ILE A O 1
ATOM 2572 N N . VAL A 1 331 ? 5.120 16.995 -29.512 1.00 88.75 331 VAL A N 1
ATOM 2573 C CA . VAL A 1 331 ? 4.575 16.451 -28.259 1.00 88.75 331 VAL A CA 1
ATOM 2574 C C . VAL A 1 331 ? 4.789 17.428 -27.105 1.00 88.75 331 VAL A C 1
ATOM 2576 O O . VAL A 1 331 ? 3.838 17.748 -26.398 1.00 88.75 331 VAL A O 1
ATOM 2579 N N . VAL A 1 332 ? 6.008 17.952 -26.937 1.00 87.12 332 VAL A N 1
ATOM 2580 C CA . VAL A 1 332 ? 6.323 18.953 -25.904 1.00 87.12 332 VAL A CA 1
ATOM 2581 C C . VAL A 1 332 ? 5.486 20.216 -26.093 1.00 87.12 332 VAL A C 1
ATOM 2583 O O . VAL A 1 332 ? 4.935 20.722 -25.122 1.00 87.12 332 VAL A O 1
ATOM 2586 N N . PHE A 1 333 ? 5.335 20.703 -27.325 1.00 86.44 333 PHE A N 1
ATOM 2587 C CA . PHE A 1 333 ? 4.520 21.878 -27.619 1.00 86.44 333 PHE A CA 1
ATOM 2588 C C . PHE A 1 333 ? 3.046 21.658 -27.263 1.00 86.44 333 PHE A C 1
ATOM 2590 O O . PHE A 1 333 ? 2.456 22.499 -26.596 1.00 86.44 333 PHE A O 1
ATOM 2597 N N . LEU A 1 334 ? 2.461 20.518 -27.642 1.00 86.19 334 LEU A N 1
ATOM 2598 C CA . LEU A 1 334 ? 1.079 20.183 -27.288 1.00 86.19 334 LEU A CA 1
ATOM 2599 C C . LEU A 1 334 ? 0.887 20.100 -25.766 1.00 86.19 334 LEU A C 1
ATOM 2601 O O . LEU A 1 334 ? -0.111 20.601 -25.249 1.00 86.19 334 LEU A O 1
ATOM 2605 N N . LEU A 1 335 ? 1.852 19.517 -25.045 1.00 84.06 335 LEU A N 1
ATOM 2606 C CA . LEU A 1 335 ? 1.825 19.458 -23.582 1.00 84.06 335 LEU A CA 1
ATOM 2607 C C . LEU A 1 335 ? 1.914 20.856 -22.948 1.00 84.06 335 LEU A C 1
ATOM 2609 O O . LEU A 1 335 ? 1.152 21.155 -22.032 1.00 84.06 335 LEU A O 1
ATOM 2613 N N . LEU A 1 336 ? 2.805 21.718 -23.450 1.00 82.94 336 LEU A N 1
ATOM 2614 C CA . LEU A 1 336 ? 2.959 23.108 -22.996 1.00 82.94 336 LEU A CA 1
ATOM 2615 C C . LEU A 1 336 ? 1.780 24.006 -23.394 1.00 82.94 336 LEU A C 1
ATOM 2617 O O . LEU A 1 336 ? 1.520 25.005 -22.738 1.00 82.94 336 LEU A O 1
ATOM 2621 N N . ALA A 1 337 ? 1.047 23.666 -24.452 1.00 82.69 337 ALA A N 1
ATOM 2622 C CA . ALA A 1 337 ? -0.200 24.333 -24.816 1.00 82.69 337 ALA A CA 1
ATOM 2623 C C . ALA A 1 337 ? -1.382 23.900 -23.924 1.00 82.69 337 ALA A C 1
ATOM 2625 O O . ALA A 1 337 ? -2.499 24.384 -24.092 1.00 82.69 337 ALA A O 1
ATOM 2626 N N . GLY A 1 338 ? -1.163 22.973 -22.983 1.00 75.44 338 GLY A N 1
ATOM 2627 C CA . GLY A 1 338 ? -2.196 22.461 -22.087 1.00 75.44 338 GLY A CA 1
ATOM 2628 C C . GLY A 1 338 ? -3.179 21.492 -22.752 1.00 75.44 338 GLY A C 1
ATOM 2629 O O . GLY A 1 338 ? -4.218 21.181 -22.160 1.00 75.44 338 GLY A O 1
ATOM 2630 N N . HIS A 1 339 ? -2.881 20.986 -23.957 1.00 81.25 339 HIS A N 1
ATOM 2631 C CA . HIS A 1 339 ? -3.737 19.998 -24.608 1.00 81.25 339 HIS A CA 1
ATOM 2632 C C . HIS A 1 339 ? -3.750 18.687 -23.817 1.00 81.25 339 HIS A C 1
ATOM 2634 O O . HIS A 1 339 ? -2.714 18.098 -23.509 1.00 81.25 339 HIS A O 1
ATOM 2640 N N . LYS A 1 340 ? -4.955 18.195 -23.520 1.00 71.25 340 LYS A N 1
ATOM 2641 C CA . LYS A 1 340 ? -5.167 16.887 -22.897 1.00 71.25 340 LYS A CA 1
ATOM 2642 C C . LYS A 1 340 ? -5.212 15.829 -24.001 1.00 71.25 340 LYS A C 1
ATOM 2644 O O . LYS A 1 340 ? -6.226 15.704 -24.677 1.00 71.25 340 LYS A O 1
ATOM 2649 N N . PHE A 1 341 ? -4.129 15.085 -24.193 1.00 76.75 341 PHE A N 1
ATOM 2650 C CA . PHE A 1 341 ? -4.099 13.940 -25.104 1.00 76.75 341 PHE A CA 1
ATOM 2651 C C . PHE A 1 341 ? -3.376 12.758 -24.458 1.00 76.75 341 PHE A C 1
ATOM 2653 O O . PHE A 1 341 ? -2.551 12.931 -23.560 1.00 76.75 341 PHE A O 1
ATOM 2660 N N . ASN A 1 342 ? -3.723 11.547 -24.890 1.00 73.25 342 ASN A N 1
ATOM 2661 C CA . ASN A 1 342 ? -3.183 10.323 -24.315 1.00 73.25 342 ASN A CA 1
ATOM 2662 C C . ASN A 1 342 ? -1.737 10.099 -24.797 1.00 73.25 342 ASN A C 1
ATOM 2664 O O . ASN A 1 342 ? -1.501 9.805 -25.970 1.00 73.25 342 ASN A O 1
ATOM 2668 N N . LEU A 1 343 ? -0.771 10.248 -23.886 1.00 81.25 343 LEU A N 1
ATOM 2669 C CA . LEU A 1 343 ? 0.660 10.071 -24.159 1.00 81.25 343 LEU A CA 1
ATOM 2670 C C . LEU A 1 343 ? 1.016 8.636 -24.568 1.00 81.25 343 LEU A C 1
ATOM 2672 O O . LEU A 1 343 ? 2.002 8.445 -25.280 1.00 81.25 343 LEU A O 1
ATOM 2676 N N . SER A 1 344 ? 0.198 7.647 -24.194 1.00 76.00 344 SER A N 1
ATOM 2677 C CA . SER A 1 344 ? 0.401 6.249 -24.585 1.00 76.00 344 SER A CA 1
ATOM 2678 C C . SER A 1 344 ? 0.297 6.042 -26.104 1.00 76.00 344 SER A C 1
ATOM 2680 O O . SER A 1 344 ? 0.903 5.120 -26.645 1.00 76.00 344 SER A O 1
ATOM 2682 N N . LEU A 1 345 ? -0.405 6.932 -26.820 1.00 84.19 345 LEU A N 1
ATOM 2683 C CA . LEU A 1 345 ? -0.571 6.871 -28.278 1.00 84.19 345 LEU A CA 1
ATOM 2684 C C . LEU A 1 345 ? 0.681 7.303 -29.049 1.00 84.19 345 LEU A C 1
ATOM 2686 O O . LEU A 1 345 ? 0.801 7.037 -30.243 1.00 84.19 345 LEU A O 1
ATOM 2690 N N . VAL A 1 346 ? 1.611 7.980 -28.379 1.00 88.19 346 VAL A N 1
ATOM 2691 C CA . VAL A 1 346 ? 2.814 8.541 -29.001 1.00 88.19 346 VAL A CA 1
ATOM 2692 C C . VAL A 1 346 ? 3.943 7.505 -29.058 1.00 88.19 346 VAL A C 1
ATOM 2694 O O . VAL A 1 346 ? 4.911 7.679 -29.797 1.00 88.19 346 VAL A O 1
ATOM 2697 N N . GLU A 1 347 ? 3.841 6.406 -28.300 1.00 90.69 347 GLU A N 1
ATOM 2698 C CA . GLU A 1 347 ? 4.888 5.389 -28.215 1.00 90.69 347 GLU A CA 1
ATOM 2699 C C . GLU A 1 347 ? 4.318 3.957 -28.209 1.00 90.69 347 GLU A C 1
ATOM 2701 O O . GLU A 1 347 ? 3.438 3.644 -27.418 1.00 90.69 347 GLU A O 1
ATOM 2706 N N . PRO A 1 348 ? 4.866 3.015 -29.002 1.00 92.06 348 PRO A N 1
ATOM 2707 C CA . PRO A 1 348 ? 4.377 1.638 -29.108 1.00 92.06 348 PRO A CA 1
ATOM 2708 C C . PRO A 1 348 ? 4.734 0.770 -27.898 1.00 92.06 348 PRO A C 1
ATOM 2710 O O . PRO A 1 348 ? 4.652 -0.453 -27.968 1.00 92.06 348 PRO A O 1
ATOM 2713 N N . PHE A 1 349 ? 5.201 1.357 -26.797 1.00 88.69 349 PHE A N 1
ATOM 2714 C CA . PHE A 1 349 ? 5.704 0.584 -25.668 1.00 88.69 349 PHE A CA 1
ATOM 2715 C C . PHE A 1 349 ? 4.584 -0.167 -24.949 1.00 88.69 349 PHE A C 1
ATOM 2717 O O . PHE A 1 349 ? 4.767 -1.330 -24.593 1.00 88.69 349 PHE A O 1
ATOM 2724 N N . SER A 1 350 ? 3.396 0.433 -24.837 1.00 83.00 350 SER A N 1
ATOM 2725 C CA . SER A 1 350 ? 2.231 -0.250 -24.274 1.00 83.00 350 SER A CA 1
ATOM 2726 C C . SER A 1 350 ? 1.729 -1.401 -25.146 1.00 83.00 350 SER A C 1
ATOM 2728 O O . SER A 1 350 ? 1.017 -2.246 -24.624 1.00 83.00 350 SER A O 1
ATOM 2730 N N . ALA A 1 351 ? 2.174 -1.556 -26.404 1.00 88.12 351 ALA A N 1
ATOM 2731 C CA . ALA A 1 351 ? 1.806 -2.700 -27.249 1.00 88.12 351 ALA A CA 1
ATOM 2732 C C . ALA A 1 351 ? 2.255 -4.064 -26.692 1.00 88.12 351 ALA A C 1
ATOM 2734 O O . ALA A 1 351 ? 1.672 -5.088 -27.039 1.00 88.12 351 ALA A O 1
ATOM 2735 N N . PHE A 1 352 ? 3.251 -4.103 -25.796 1.00 88.06 352 PHE A N 1
ATOM 2736 C CA . PHE A 1 352 ? 3.601 -5.329 -25.062 1.00 88.06 352 PHE A CA 1
ATOM 2737 C C . PHE A 1 352 ? 2.502 -5.766 -24.074 1.00 88.06 352 PHE A C 1
ATOM 2739 O O . PHE A 1 352 ? 2.507 -6.898 -23.596 1.00 88.06 352 PHE A O 1
ATOM 2746 N N . LEU A 1 353 ? 1.511 -4.908 -23.823 1.00 78.69 353 LEU A N 1
ATOM 2747 C CA . LEU A 1 353 ? 0.303 -5.179 -23.052 1.00 78.69 353 LEU A CA 1
ATOM 2748 C C . LEU A 1 353 ? -0.858 -5.536 -24.000 1.00 78.69 353 LEU A C 1
ATOM 2750 O O . LEU A 1 353 ? -1.876 -4.855 -24.045 1.00 78.69 353 LEU A O 1
ATOM 2754 N N . LEU A 1 354 ? -0.723 -6.624 -24.766 1.00 74.81 354 LEU A N 1
ATOM 2755 C CA . LEU A 1 354 ? -1.557 -6.933 -25.948 1.00 74.81 354 LEU A CA 1
ATOM 2756 C C . LEU A 1 354 ? -3.093 -6.896 -25.767 1.00 74.81 354 LEU A C 1
ATOM 2758 O O . LEU A 1 354 ? -3.789 -6.774 -26.764 1.00 74.81 354 LEU A O 1
ATOM 2762 N N . ASN A 1 355 ? -3.636 -7.008 -24.543 1.00 48.28 355 ASN A N 1
ATOM 2763 C CA . ASN A 1 355 ? -5.099 -6.940 -24.337 1.00 48.28 355 ASN A CA 1
ATOM 2764 C C . ASN A 1 355 ? -5.559 -5.587 -23.757 1.00 48.28 355 ASN A C 1
ATOM 2766 O O . ASN A 1 355 ? -6.750 -5.412 -23.534 1.00 48.28 355 ASN A O 1
ATOM 2770 N N . SER A 1 356 ? -4.655 -4.668 -23.409 1.00 57.19 356 SER A N 1
ATOM 2771 C CA . SER A 1 356 ? -4.995 -3.347 -22.848 1.00 57.19 356 SER A CA 1
ATOM 2772 C C . SER A 1 356 ? -4.391 -2.179 -23.622 1.00 57.19 356 SER A C 1
ATOM 2774 O O . SER A 1 356 ? -4.781 -1.040 -23.394 1.00 57.19 356 SER A O 1
ATOM 2776 N N . ALA A 1 357 ? -3.465 -2.439 -24.543 1.00 69.75 357 ALA A N 1
ATOM 2777 C CA . ALA A 1 357 ? -2.991 -1.434 -25.476 1.00 69.75 357 ALA A CA 1
ATOM 2778 C C . ALA A 1 357 ? -4.125 -0.987 -26.404 1.00 69.75 357 ALA A C 1
ATOM 2780 O O . ALA A 1 357 ? -4.823 -1.827 -26.980 1.00 69.75 357 ALA A O 1
ATOM 2781 N N . ALA A 1 358 ? -4.256 0.323 -26.608 1.00 75.38 358 ALA A N 1
ATOM 2782 C CA . ALA A 1 358 ? -5.165 0.862 -27.606 1.00 75.38 358 ALA A CA 1
ATOM 2783 C C . ALA A 1 358 ? -4.889 0.233 -28.983 1.00 75.38 358 ALA A C 1
ATOM 2785 O O . ALA A 1 358 ? -3.731 0.059 -29.381 1.00 75.38 358 ALA A O 1
ATOM 2786 N N . ILE A 1 359 ? -5.946 -0.053 -29.749 1.00 84.75 359 ILE A N 1
ATOM 2787 C CA . ILE A 1 359 ? -5.832 -0.608 -31.109 1.00 84.75 359 ILE A CA 1
ATOM 2788 C C . ILE A 1 359 ? -4.854 0.207 -31.981 1.00 84.75 359 ILE A C 1
ATOM 2790 O O . ILE A 1 359 ? -3.991 -0.411 -32.609 1.00 84.75 359 ILE A O 1
ATOM 2794 N N . PRO A 1 360 ? -4.875 1.560 -31.985 1.00 85.88 360 PRO A N 1
ATOM 2795 C CA . PRO A 1 360 ? -3.901 2.348 -32.744 1.00 85.88 360 PRO A CA 1
ATOM 2796 C C . PRO A 1 360 ? -2.446 2.055 -32.361 1.00 85.88 360 PRO A C 1
ATOM 2798 O O . PRO A 1 360 ? -1.568 2.038 -33.222 1.00 85.88 360 PRO A O 1
ATOM 2801 N N . VAL A 1 361 ? -2.184 1.771 -31.085 1.00 88.00 361 VAL A N 1
ATOM 2802 C CA . VAL A 1 361 ? -0.845 1.457 -30.580 1.00 88.00 361 VAL A CA 1
ATOM 2803 C C . VAL A 1 361 ? -0.398 0.066 -31.024 1.00 88.00 361 VAL A C 1
ATOM 2805 O O . VAL A 1 361 ? 0.753 -0.104 -31.429 1.00 88.00 361 VAL A O 1
ATOM 2808 N N . LEU A 1 362 ? -1.302 -0.918 -31.017 1.00 89.38 362 LEU A N 1
ATOM 2809 C CA . LEU A 1 362 ? -1.038 -2.261 -31.546 1.00 89.38 362 LEU A CA 1
ATOM 2810 C C . LEU A 1 362 ? -0.756 -2.229 -33.048 1.00 89.38 362 LEU A C 1
ATOM 2812 O O . LEU A 1 362 ? 0.221 -2.825 -33.503 1.00 89.38 362 LEU A O 1
ATOM 2816 N N . VAL A 1 363 ? -1.569 -1.490 -33.806 1.00 93.44 363 VAL A N 1
ATOM 2817 C CA . VAL A 1 363 ? -1.383 -1.293 -35.249 1.00 93.44 363 VAL A CA 1
ATOM 2818 C C . VAL A 1 363 ? -0.044 -0.614 -35.522 1.00 93.44 363 VAL A C 1
ATOM 2820 O O . VAL A 1 363 ? 0.725 -1.095 -36.352 1.00 93.44 363 VAL A O 1
ATOM 2823 N N . MET A 1 364 ? 0.285 0.450 -34.784 1.00 94.31 364 MET A N 1
ATOM 2824 C CA . MET A 1 364 ? 1.579 1.127 -34.879 1.00 94.31 364 MET A CA 1
ATOM 2825 C C . MET A 1 364 ? 2.739 0.165 -34.581 1.00 94.31 364 MET A C 1
ATOM 2827 O O . MET A 1 364 ? 3.692 0.082 -35.357 1.00 94.31 364 MET A O 1
ATOM 2831 N N . ALA A 1 365 ? 2.670 -0.601 -33.491 1.00 95.75 365 ALA A N 1
ATOM 2832 C CA . ALA A 1 365 ? 3.710 -1.560 -33.132 1.00 95.75 365 ALA A CA 1
ATOM 2833 C C . ALA A 1 365 ? 3.894 -2.640 -34.209 1.00 95.75 365 ALA A C 1
ATOM 2835 O O . ALA A 1 365 ? 5.024 -2.886 -34.634 1.00 95.75 365 ALA A O 1
ATOM 2836 N N . ALA A 1 366 ? 2.799 -3.234 -34.693 1.00 96.38 366 ALA A N 1
ATOM 2837 C CA . ALA A 1 366 ? 2.819 -4.233 -35.757 1.00 96.38 366 ALA A CA 1
ATOM 2838 C C . ALA A 1 366 ? 3.414 -3.663 -37.053 1.00 96.38 366 ALA A C 1
ATOM 2840 O O . ALA A 1 366 ? 4.329 -4.260 -37.620 1.00 96.38 366 ALA A O 1
ATOM 2841 N N . LEU A 1 367 ? 2.976 -2.470 -37.468 1.00 96.38 367 LEU A N 1
ATOM 2842 C CA . LEU A 1 367 ? 3.495 -1.767 -38.640 1.00 96.38 367 LEU A CA 1
ATOM 2843 C C . LEU A 1 367 ? 5.017 -1.596 -38.562 1.00 96.38 367 LEU A C 1
ATOM 2845 O O . LEU A 1 367 ? 5.736 -1.953 -39.496 1.00 96.38 367 LEU A O 1
ATOM 2849 N N . PHE A 1 368 ? 5.537 -1.094 -37.440 1.00 96.06 368 PHE A N 1
ATOM 2850 C CA . PHE A 1 368 ? 6.974 -0.860 -37.290 1.00 96.06 368 PHE A CA 1
ATOM 2851 C C . PHE A 1 368 ? 7.790 -2.147 -37.109 1.00 96.06 368 PHE A C 1
ATOM 2853 O O . PHE A 1 368 ? 8.967 -2.173 -37.485 1.00 96.06 368 PHE A O 1
ATOM 2860 N N . LEU A 1 369 ? 7.196 -3.231 -36.605 1.00 96.38 369 LEU A N 1
ATOM 2861 C CA . LEU A 1 369 ? 7.821 -4.557 -36.616 1.00 96.38 369 LEU A CA 1
ATOM 2862 C C . LEU A 1 369 ? 7.904 -5.132 -38.035 1.00 96.38 369 LEU A C 1
ATOM 2864 O O . LEU A 1 369 ? 8.958 -5.643 -38.410 1.00 96.38 369 LEU A O 1
ATOM 2868 N N . VAL A 1 370 ? 6.862 -4.967 -38.855 1.00 95.44 370 VAL A N 1
ATOM 2869 C CA . VAL A 1 370 ? 6.885 -5.358 -40.274 1.00 95.44 370 VAL A CA 1
ATOM 2870 C C . VAL A 1 370 ? 7.908 -4.527 -41.049 1.00 95.44 370 VAL A C 1
ATOM 2872 O O . VAL A 1 370 ? 8.755 -5.089 -41.742 1.00 95.44 370 VAL A O 1
ATOM 2875 N N . LEU A 1 371 ? 7.938 -3.202 -40.870 1.00 93.00 371 LEU A N 1
ATOM 2876 C CA . LEU A 1 371 ? 8.975 -2.358 -41.481 1.00 93.00 371 LEU A CA 1
ATOM 2877 C C . LEU A 1 371 ? 10.389 -2.765 -41.033 1.00 93.00 371 LEU A C 1
ATOM 2879 O O . LEU A 1 371 ? 11.342 -2.604 -41.795 1.00 93.00 371 LEU A O 1
ATOM 2883 N N . SER A 1 372 ? 10.549 -3.328 -39.830 1.00 94.69 372 SER A N 1
ATOM 2884 C CA . SER A 1 372 ? 11.855 -3.793 -39.339 1.00 94.69 372 SER A CA 1
ATOM 2885 C C . SER A 1 372 ? 12.423 -4.974 -40.137 1.00 94.69 372 SER A C 1
ATOM 2887 O O . SER A 1 372 ? 13.642 -5.191 -40.159 1.00 94.69 372 SER A O 1
ATOM 2889 N N . LEU A 1 373 ? 11.571 -5.717 -40.852 1.00 93.69 373 LEU A N 1
ATOM 2890 C CA . LEU A 1 373 ? 12.006 -6.749 -41.795 1.00 93.69 373 LEU A CA 1
ATOM 2891 C C . LEU A 1 373 ? 12.842 -6.139 -42.929 1.00 93.69 373 LEU A C 1
ATOM 2893 O O . LEU A 1 373 ? 13.838 -6.728 -43.342 1.00 93.69 373 LEU A O 1
ATOM 2897 N N . PHE A 1 374 ? 12.530 -4.916 -43.355 1.00 91.31 374 PHE A N 1
ATOM 2898 C CA . PHE A 1 374 ? 13.172 -4.264 -44.502 1.00 91.31 374 PHE A CA 1
ATOM 2899 C C . PHE A 1 374 ? 14.155 -3.161 -44.100 1.00 91.31 374 PHE A C 1
ATOM 2901 O O . PHE A 1 374 ? 15.131 -2.912 -44.806 1.00 91.31 374 PHE A O 1
ATOM 2908 N N . MET A 1 375 ? 13.958 -2.550 -42.932 1.00 88.06 375 MET A N 1
ATOM 2909 C CA . MET A 1 375 ? 14.763 -1.449 -42.409 1.00 88.06 375 MET A CA 1
ATOM 2910 C C . MET A 1 375 ? 15.287 -1.753 -41.006 1.00 88.06 375 MET A C 1
ATOM 2912 O O . MET A 1 375 ? 14.649 -2.432 -40.211 1.00 88.06 375 MET A O 1
ATOM 2916 N N . ARG A 1 376 ? 16.460 -1.229 -40.642 1.00 85.56 376 ARG A N 1
ATOM 2917 C CA . ARG A 1 376 ? 16.982 -1.419 -39.279 1.00 85.56 376 ARG A CA 1
ATOM 2918 C C . ARG A 1 376 ? 16.272 -0.472 -38.310 1.00 85.56 376 ARG A C 1
ATOM 2920 O O . ARG A 1 376 ? 16.457 0.736 -38.416 1.00 85.56 376 ARG A O 1
ATOM 2927 N N . ARG A 1 377 ? 15.524 -1.030 -37.348 1.00 89.38 377 ARG A N 1
ATOM 2928 C CA . ARG A 1 377 ? 14.894 -0.316 -36.216 1.00 89.38 377 ARG A CA 1
ATOM 2929 C C . ARG A 1 377 ? 14.192 1.006 -36.626 1.00 89.38 377 ARG A C 1
ATOM 2931 O O . ARG A 1 377 ? 14.528 2.062 -36.082 1.00 89.38 377 ARG A O 1
ATOM 2938 N N . PRO A 1 378 ? 13.255 0.974 -37.592 1.00 91.25 378 PRO A N 1
ATOM 2939 C CA . PRO A 1 378 ? 12.603 2.151 -38.175 1.00 91.25 378 PRO A CA 1
ATOM 2940 C C . PRO A 1 378 ? 11.960 3.068 -37.127 1.00 91.25 378 PRO A C 1
ATOM 2942 O O . PRO A 1 378 ? 12.159 4.279 -37.190 1.00 91.25 378 PRO A O 1
ATOM 2945 N N . TRP A 1 379 ? 11.283 2.524 -36.108 1.00 93.69 379 TRP A N 1
ATOM 2946 C CA . TRP A 1 379 ? 10.715 3.344 -35.034 1.00 93.69 379 TRP A CA 1
ATOM 2947 C C . TRP A 1 379 ? 11.803 4.009 -34.194 1.00 93.69 379 TRP A C 1
ATOM 2949 O O . TRP A 1 379 ? 11.780 5.220 -33.978 1.00 93.69 379 TRP A O 1
ATOM 2959 N N . CYS A 1 380 ? 12.787 3.232 -33.725 1.00 91.00 380 CYS A N 1
ATOM 2960 C CA . CYS A 1 380 ? 13.845 3.771 -32.866 1.00 91.00 380 CYS A CA 1
ATOM 2961 C C . CYS A 1 380 ? 14.679 4.840 -33.575 1.00 91.00 380 CYS A C 1
ATOM 2963 O O . CYS A 1 380 ? 15.123 5.773 -32.915 1.00 91.00 380 CYS A O 1
ATOM 2965 N N . ASN A 1 381 ? 14.884 4.698 -34.884 1.00 86.62 381 ASN A N 1
ATOM 2966 C CA . ASN A 1 381 ? 15.727 5.597 -35.662 1.00 86.62 381 ASN A CA 1
ATOM 2967 C C . ASN A 1 381 ? 14.976 6.824 -36.196 1.00 86.62 381 ASN A C 1
ATOM 2969 O O . ASN A 1 381 ? 15.619 7.845 -36.424 1.00 86.62 381 ASN A O 1
ATOM 2973 N N . CYS A 1 382 ? 13.653 6.748 -36.389 1.00 88.06 382 CYS A N 1
ATOM 2974 C CA . CYS A 1 382 ? 12.907 7.804 -37.085 1.00 88.06 382 CYS A CA 1
ATOM 2975 C C . CYS A 1 382 ? 11.773 8.435 -36.260 1.00 88.06 382 CYS A C 1
ATOM 2977 O O . CYS A 1 382 ? 11.412 9.569 -36.549 1.00 88.06 382 CYS A O 1
ATOM 2979 N N . PHE A 1 383 ? 11.227 7.754 -35.242 1.00 90.88 383 PHE A N 1
ATOM 2980 C CA . PHE A 1 383 ? 9.980 8.184 -34.584 1.00 90.88 383 PHE A CA 1
ATOM 2981 C C . PHE A 1 383 ? 10.029 8.250 -33.050 1.00 90.88 383 PHE A C 1
ATOM 2983 O O . PHE A 1 383 ? 9.329 9.060 -32.465 1.00 90.88 383 PHE A O 1
ATOM 2990 N N . CYS A 1 384 ? 10.866 7.446 -32.390 1.00 91.62 384 CYS A N 1
ATOM 2991 C CA . CYS A 1 384 ? 10.884 7.264 -30.931 1.00 91.62 384 CYS A CA 1
ATOM 2992 C C . CYS A 1 384 ? 11.263 8.543 -30.148 1.00 91.62 384 CYS A C 1
ATOM 2994 O O . CYS A 1 384 ? 12.464 8.838 -30.068 1.00 91.62 384 CYS A O 1
ATOM 2996 N N . PRO A 1 385 ? 10.318 9.254 -29.501 1.00 90.44 385 PRO A N 1
ATOM 2997 C CA . PRO A 1 385 ? 10.612 10.515 -28.826 1.00 90.44 385 PRO A CA 1
ATOM 2998 C C . PRO A 1 385 ? 11.391 10.306 -27.520 1.00 90.44 385 PRO A C 1
ATOM 3000 O O . PRO A 1 385 ? 12.398 10.988 -27.319 1.00 90.44 385 PRO A O 1
ATOM 3003 N N . SER A 1 386 ? 11.060 9.297 -26.696 1.00 89.69 386 SER A N 1
ATOM 3004 C CA . SER A 1 386 ? 11.842 8.978 -25.484 1.00 89.69 386 SER A CA 1
ATOM 3005 C C . SER A 1 386 ? 13.314 8.734 -25.786 1.00 89.69 386 SER A C 1
ATOM 3007 O O . SER A 1 386 ? 14.209 9.194 -25.081 1.00 89.69 386 SER A O 1
ATOM 3009 N N . GLY A 1 387 ? 13.609 8.029 -26.874 1.00 87.12 387 GLY A N 1
ATOM 3010 C CA . GLY A 1 387 ? 14.997 7.751 -27.186 1.00 87.12 387 GLY A CA 1
ATOM 3011 C C . GLY A 1 387 ? 15.750 8.948 -27.796 1.00 87.12 387 GLY A C 1
ATOM 3012 O O . GLY A 1 387 ? 16.974 8.880 -27.816 1.00 87.12 387 GLY A O 1
ATOM 3013 N N . VAL A 1 388 ? 15.078 10.021 -28.259 1.00 86.44 388 VAL A N 1
ATOM 3014 C CA . VAL A 1 388 ? 15.749 11.304 -28.590 1.00 86.44 388 VAL A CA 1
ATOM 3015 C C . VAL A 1 388 ? 16.326 11.903 -27.321 1.00 86.44 388 VAL A C 1
ATOM 3017 O O . VAL A 1 388 ? 17.480 12.323 -27.313 1.00 86.44 388 VAL A O 1
ATOM 3020 N N . ILE A 1 389 ? 15.536 11.903 -26.243 1.00 86.19 389 ILE A N 1
ATOM 3021 C CA . ILE A 1 389 ? 15.960 12.392 -24.929 1.00 86.19 389 ILE A CA 1
ATOM 3022 C C . ILE A 1 389 ? 17.209 11.619 -24.495 1.00 86.19 389 ILE A C 1
ATOM 3024 O O . ILE A 1 389 ? 18.246 12.221 -24.228 1.00 86.19 389 ILE A O 1
ATOM 3028 N N . LEU A 1 390 ? 17.153 10.283 -24.536 1.00 85.12 390 LEU A N 1
ATOM 3029 C CA . LEU A 1 390 ? 18.284 9.430 -24.153 1.00 85.12 390 LEU A CA 1
ATOM 3030 C C . LEU A 1 390 ? 19.502 9.564 -25.082 1.00 85.12 390 LEU A C 1
ATOM 3032 O O . LEU A 1 390 ? 20.637 9.423 -24.633 1.00 85.12 390 LEU A O 1
ATOM 3036 N N . GLU A 1 391 ? 19.300 9.817 -26.377 1.00 83.38 391 GLU A N 1
ATOM 3037 C CA . GLU A 1 391 ? 20.389 10.020 -27.336 1.00 83.38 391 GLU A CA 1
ATOM 3038 C C . GLU A 1 391 ? 21.087 11.368 -27.137 1.00 83.38 391 GLU A C 1
ATOM 3040 O O . GLU A 1 391 ? 22.316 11.426 -27.168 1.00 83.38 391 GLU A O 1
ATOM 3045 N N . ASN A 1 392 ? 20.330 12.430 -26.853 1.00 82.06 392 ASN A N 1
ATOM 3046 C CA . ASN A 1 392 ? 20.875 13.764 -26.609 1.00 82.06 392 ASN A CA 1
ATOM 3047 C C . ASN A 1 392 ? 21.733 13.844 -25.338 1.00 82.06 392 ASN A C 1
ATOM 3049 O O . ASN A 1 392 ? 22.596 14.723 -25.256 1.00 82.06 392 ASN A O 1
ATOM 3053 N N . LEU A 1 393 ? 21.556 12.907 -24.400 1.00 81.06 393 LEU A N 1
ATOM 3054 C CA . LEU A 1 393 ? 22.393 12.745 -23.206 1.00 81.06 393 LEU A CA 1
ATOM 3055 C C . LEU A 1 393 ? 23.759 12.088 -23.488 1.00 81.06 393 LEU A C 1
ATOM 3057 O O . LEU A 1 393 ? 24.614 12.074 -22.608 1.00 81.06 393 LEU A O 1
ATOM 3061 N N . ARG A 1 394 ? 23.992 11.538 -24.690 1.00 77.81 394 ARG A N 1
ATOM 3062 C CA . ARG A 1 394 ? 25.251 10.856 -25.048 1.00 77.81 394 ARG A CA 1
ATOM 3063 C C . ARG A 1 394 ? 26.305 11.823 -25.594 1.00 77.81 394 ARG A C 1
ATOM 3065 O O . ARG A 1 394 ? 25.976 12.823 -26.238 1.00 77.81 394 ARG A O 1
ATOM 3072 N N . PHE A 1 395 ? 27.580 11.444 -25.451 1.00 65.69 395 PHE A N 1
ATOM 3073 C CA . PHE A 1 395 ? 28.709 12.056 -26.162 1.00 65.69 395 PHE A CA 1
ATOM 3074 C C . PHE A 1 395 ? 29.228 11.113 -27.265 1.00 65.69 395 PHE A C 1
ATOM 3076 O O . PHE A 1 395 ? 29.416 9.918 -27.022 1.00 65.69 395 PHE A O 1
ATOM 3083 N N . PRO A 1 396 ? 29.482 11.592 -28.492 1.00 51.28 396 PRO A N 1
ATOM 3084 C CA . PRO A 1 396 ? 30.232 10.816 -29.478 1.00 51.28 396 PRO A CA 1
ATOM 3085 C C . PRO A 1 396 ? 31.689 10.596 -29.013 1.00 51.28 396 PRO A C 1
ATOM 3087 O O . PRO A 1 396 ? 32.323 11.540 -28.552 1.00 51.28 396 PRO A O 1
ATOM 3090 N N . GLY A 1 397 ? 32.232 9.377 -29.166 1.00 48.62 397 GLY A N 1
ATOM 3091 C CA . GLY A 1 397 ? 33.691 9.159 -29.236 1.00 48.62 397 GLY A CA 1
ATOM 3092 C C . GLY A 1 397 ? 34.466 8.793 -27.959 1.00 48.62 397 GLY A C 1
ATOM 3093 O O . GLY A 1 397 ? 35.614 9.198 -27.831 1.00 48.62 397 GLY A O 1
ATOM 3094 N N . VAL A 1 398 ? 33.906 8.030 -27.009 1.00 42.84 398 VAL A N 1
ATOM 3095 C CA . VAL A 1 398 ? 34.647 7.694 -25.767 1.00 42.84 398 VAL A CA 1
ATOM 3096 C C . VAL A 1 398 ? 35.517 6.423 -25.880 1.00 42.84 398 VAL A C 1
ATOM 3098 O O . VAL A 1 398 ? 36.518 6.344 -25.180 1.00 42.84 398 VAL A O 1
ATOM 3101 N N . PHE A 1 399 ? 35.225 5.459 -26.771 1.00 38.88 399 PHE A N 1
ATOM 3102 C CA . PHE A 1 399 ? 36.058 4.247 -26.927 1.00 38.88 399 PHE A CA 1
ATOM 3103 C C . PHE A 1 399 ? 36.049 3.662 -28.366 1.00 38.88 399 PHE A C 1
ATOM 3105 O O . PHE A 1 399 ? 35.016 3.136 -28.788 1.00 38.88 399 PHE A O 1
ATOM 3112 N N . LYS A 1 400 ? 37.240 3.695 -29.014 1.00 30.58 400 LYS A N 1
ATOM 3113 C CA . LYS A 1 400 ? 37.716 3.168 -30.336 1.00 30.58 400 LYS A CA 1
ATOM 3114 C C . LYS A 1 400 ? 37.351 3.964 -31.604 1.00 30.58 400 LYS A C 1
ATOM 3116 O O . LYS A 1 400 ? 36.216 4.407 -31.711 1.00 30.58 400 LYS A O 1
ATOM 3121 N N . ASP A 1 401 ? 38.196 4.156 -32.628 1.00 30.05 401 ASP A N 1
ATOM 3122 C CA . ASP A 1 401 ? 39.597 3.808 -32.981 1.00 30.05 401 ASP A CA 1
ATOM 3123 C C . ASP A 1 401 ? 40.104 4.902 -33.975 1.00 30.05 401 ASP A C 1
ATOM 3125 O O . ASP A 1 401 ? 39.307 5.718 -34.432 1.00 30.05 401 ASP A O 1
ATOM 3129 N N . ASN A 1 402 ? 41.410 4.941 -34.270 1.00 31.72 402 ASN A N 1
ATOM 3130 C CA . ASN A 1 402 ? 42.142 5.902 -35.124 1.00 31.72 402 ASN A CA 1
ATOM 3131 C C . ASN A 1 402 ? 41.421 6.476 -36.380 1.00 31.72 402 ASN A C 1
ATOM 3133 O O . ASN A 1 402 ? 40.674 5.779 -37.058 1.00 31.72 402 ASN A O 1
ATOM 3137 N N . PHE A 1 403 ? 41.825 7.710 -36.742 1.00 32.91 403 PHE A N 1
ATOM 3138 C CA . PHE A 1 403 ? 41.548 8.498 -37.966 1.00 32.91 403 PHE A CA 1
ATOM 3139 C C . PHE A 1 403 ? 40.166 9.164 -38.120 1.00 32.91 403 PHE A C 1
ATOM 3141 O O . PHE A 1 403 ? 39.251 8.628 -38.734 1.00 32.91 403 PHE A O 1
ATOM 3148 N N . THR A 1 404 ? 40.046 10.417 -37.671 1.00 24.48 404 THR A N 1
ATOM 3149 C CA . THR A 1 404 ? 39.986 11.639 -38.514 1.00 24.48 404 THR A CA 1
ATOM 3150 C C . THR A 1 404 ? 39.592 12.836 -37.645 1.00 24.48 404 THR A C 1
ATOM 3152 O O . THR A 1 404 ? 38.690 12.758 -36.814 1.00 24.48 404 THR A O 1
ATOM 3155 N N . ASP A 1 405 ? 40.329 13.928 -37.816 1.00 25.52 405 ASP A N 1
ATOM 3156 C CA . ASP A 1 405 ? 40.195 15.188 -37.088 1.00 25.52 405 ASP A CA 1
ATOM 3157 C C . ASP A 1 405 ? 38.824 15.843 -37.367 1.00 25.52 405 ASP A C 1
ATOM 3159 O O . ASP A 1 405 ? 38.484 16.056 -38.540 1.00 25.52 405 ASP A O 1
ATOM 3163 N N . PRO A 1 406 ? 37.988 16.145 -36.356 1.00 29.78 406 PRO A N 1
ATOM 3164 C CA . PRO A 1 406 ? 36.738 16.838 -36.596 1.00 29.78 406 PRO A CA 1
ATOM 3165 C C . PRO A 1 406 ? 37.035 18.326 -36.782 1.00 29.78 406 PRO A C 1
ATOM 3167 O O . PRO A 1 406 ? 37.190 19.065 -35.813 1.00 29.78 406 PRO A O 1
ATOM 3170 N N . LYS A 1 407 ? 37.048 18.782 -38.042 1.00 29.17 407 LYS A N 1
ATOM 3171 C CA . LYS A 1 407 ? 36.830 20.200 -38.348 1.00 29.17 407 LYS A CA 1
ATOM 3172 C C . LYS A 1 407 ? 35.557 20.649 -37.631 1.00 29.17 407 LYS A C 1
ATOM 3174 O O . LYS A 1 407 ? 34.456 20.178 -37.916 1.00 29.17 407 LYS A O 1
ATOM 3179 N N . GLU A 1 408 ? 35.758 21.526 -36.664 1.00 35.31 408 GLU A N 1
ATOM 3180 C CA . GLU A 1 408 ? 34.746 22.131 -35.819 1.00 35.31 408 GLU A CA 1
ATOM 3181 C C . GLU A 1 408 ? 33.875 23.061 -36.680 1.00 35.31 408 GLU A C 1
ATOM 3183 O O . GLU A 1 408 ? 34.219 24.214 -36.936 1.00 35.31 408 GLU A O 1
ATOM 3188 N N . ASP A 1 409 ? 32.749 22.556 -37.188 1.00 31.19 409 ASP A N 1
ATOM 3189 C CA . ASP A 1 409 ? 31.744 23.406 -37.828 1.00 31.19 409 ASP A CA 1
ATOM 3190 C C . ASP A 1 409 ? 30.928 24.085 -36.719 1.00 31.19 409 ASP A C 1
ATOM 3192 O O . ASP A 1 409 ? 30.011 23.508 -36.128 1.00 31.19 409 ASP A O 1
ATOM 3196 N N . ARG A 1 410 ? 31.329 25.316 -36.381 1.00 35.66 410 ARG A N 1
ATOM 3197 C CA . ARG A 1 410 ? 30.733 26.203 -35.368 1.00 35.66 410 ARG A CA 1
ATOM 3198 C C . ARG A 1 410 ? 29.384 26.769 -35.842 1.00 35.66 410 ARG A C 1
ATOM 3200 O O . ARG A 1 410 ? 29.139 27.970 -35.778 1.00 35.66 410 ARG A O 1
ATOM 3207 N N . LYS A 1 411 ? 28.495 25.908 -36.334 1.00 35.69 411 LYS A N 1
ATOM 3208 C CA . LYS A 1 411 ? 27.082 26.213 -36.570 1.00 35.69 411 LYS A CA 1
ATOM 3209 C C . LYS A 1 411 ? 26.278 25.556 -35.460 1.00 35.69 411 LYS A C 1
ATOM 3211 O O . LYS A 1 411 ? 26.289 24.332 -35.345 1.00 35.69 411 LYS A O 1
ATOM 3216 N N . MET A 1 412 ? 25.575 26.365 -34.658 1.00 42.34 412 MET A N 1
ATOM 3217 C CA . MET A 1 412 ? 24.592 25.844 -33.702 1.00 42.34 412 MET A CA 1
ATOM 3218 C C . MET A 1 412 ? 23.690 24.854 -34.435 1.00 42.34 412 MET A C 1
ATOM 3220 O O . MET A 1 412 ? 23.125 25.177 -35.487 1.00 42.34 412 MET A O 1
ATOM 3224 N N . ARG A 1 413 ? 23.591 23.627 -33.920 1.00 54.44 413 ARG A N 1
ATOM 3225 C CA . ARG A 1 413 ? 22.742 22.614 -34.551 1.00 54.44 413 ARG A CA 1
ATOM 3226 C C . ARG A 1 413 ? 21.317 23.146 -34.519 1.00 54.44 413 ARG A C 1
ATOM 3228 O O . ARG A 1 413 ? 20.895 23.735 -33.533 1.00 54.44 413 ARG A O 1
ATOM 3235 N N . PHE A 1 414 ? 20.546 22.901 -35.570 1.00 48.75 414 PHE A N 1
ATOM 3236 C CA . PHE A 1 414 ? 19.130 23.284 -35.652 1.00 48.75 414 PHE A CA 1
ATOM 3237 C C . PHE A 1 414 ? 18.330 22.928 -34.376 1.00 48.75 414 PHE A C 1
ATOM 3239 O O . PHE A 1 414 ? 17.479 23.689 -33.927 1.00 48.75 414 PHE A O 1
ATOM 3246 N N . THR A 1 415 ? 18.682 21.814 -33.730 1.00 47.84 415 THR A N 1
ATOM 3247 C CA . THR A 1 415 ? 18.142 21.371 -32.438 1.00 47.84 415 THR A CA 1
ATOM 3248 C C . THR A 1 415 ? 18.455 22.321 -31.271 1.00 47.84 415 THR A C 1
ATOM 3250 O O . THR A 1 415 ? 17.620 22.494 -30.396 1.00 47.84 415 THR A O 1
ATOM 3253 N N . GLU A 1 416 ? 19.630 22.952 -31.241 1.00 55.53 416 GLU A N 1
ATOM 3254 C CA . GLU A 1 416 ? 20.049 23.905 -30.198 1.00 55.53 416 GLU A CA 1
ATOM 3255 C C . GLU A 1 416 ? 19.288 25.230 -30.319 1.00 55.53 416 GLU A C 1
ATOM 3257 O O . GLU A 1 416 ? 18.833 25.767 -29.313 1.00 55.53 416 GLU A O 1
ATOM 3262 N N . VAL A 1 417 ? 19.055 25.698 -31.550 1.00 53.25 417 VAL A N 1
ATOM 3263 C CA . VAL A 1 417 ? 18.238 26.892 -31.825 1.00 53.25 417 VAL A CA 1
ATOM 3264 C C . VAL A 1 417 ? 16.780 26.661 -31.420 1.00 53.25 417 VAL A C 1
ATOM 3266 O O . VAL A 1 417 ? 16.171 27.514 -30.782 1.00 53.25 417 VAL A O 1
ATOM 3269 N N . ILE A 1 418 ? 16.219 25.487 -31.722 1.00 54.75 418 ILE A N 1
ATOM 3270 C CA . ILE A 1 418 ? 14.842 25.157 -31.330 1.00 54.75 418 ILE A CA 1
ATOM 3271 C C . ILE A 1 418 ? 14.713 24.944 -29.819 1.00 54.75 418 ILE A C 1
ATOM 3273 O O . ILE A 1 418 ? 13.740 25.407 -29.230 1.00 54.75 418 ILE A O 1
ATOM 3277 N N . ASN A 1 419 ? 15.687 24.298 -29.173 1.00 51.59 419 ASN A N 1
ATOM 3278 C CA . ASN A 1 419 ? 15.699 24.168 -27.715 1.00 51.59 419 ASN A CA 1
ATOM 3279 C C . ASN A 1 419 ? 15.743 25.545 -27.042 1.00 51.59 419 ASN A C 1
ATOM 3281 O O . ASN A 1 419 ? 15.025 25.763 -26.073 1.00 51.59 419 ASN A O 1
ATOM 3285 N N . LEU A 1 420 ? 16.521 26.490 -27.582 1.00 59.66 420 LEU A N 1
ATOM 3286 C CA . LEU A 1 420 ? 16.554 27.869 -27.096 1.00 59.66 420 LEU A CA 1
ATOM 3287 C C . LEU A 1 420 ? 15.191 28.562 -27.264 1.00 59.66 420 LEU A C 1
ATOM 3289 O O . LEU A 1 420 ? 14.706 29.184 -26.323 1.00 59.66 420 LEU A O 1
ATOM 3293 N N . LEU A 1 421 ? 14.536 28.403 -28.418 1.00 58.66 421 LEU A N 1
ATOM 3294 C CA . LEU A 1 421 ? 13.194 28.948 -28.658 1.00 58.66 421 LEU A CA 1
ATOM 3295 C C . LEU A 1 421 ? 12.138 28.332 -27.723 1.00 58.66 421 LEU A C 1
ATOM 3297 O O . LEU A 1 421 ? 11.300 29.055 -27.194 1.00 58.66 421 LEU A O 1
ATOM 3301 N N . LEU A 1 422 ? 12.200 27.025 -27.457 1.00 59.28 422 LEU A N 1
ATOM 3302 C CA . LEU A 1 422 ? 11.305 26.350 -26.512 1.00 59.28 422 LEU A CA 1
ATOM 3303 C C . LEU A 1 422 ? 11.560 26.786 -25.064 1.00 59.28 422 LEU A C 1
ATOM 3305 O O . LEU A 1 422 ? 10.602 26.983 -24.325 1.00 59.28 422 LEU A O 1
ATOM 3309 N N . VAL A 1 423 ? 12.818 27.000 -24.662 1.00 61.28 423 VAL A N 1
ATOM 3310 C CA . VAL A 1 423 ? 13.157 27.588 -23.352 1.00 61.28 423 VAL A CA 1
ATOM 3311 C C . VAL A 1 423 ? 12.566 28.990 -23.223 1.00 61.28 423 VAL A C 1
ATOM 3313 O O . VAL A 1 423 ? 11.975 29.302 -22.194 1.00 61.28 423 VAL A O 1
ATOM 3316 N N . ILE A 1 424 ? 12.657 29.814 -24.271 1.00 67.00 424 ILE A N 1
ATOM 3317 C CA . ILE A 1 424 ? 12.048 31.151 -24.294 1.00 67.00 424 ILE A CA 1
ATOM 3318 C C . ILE A 1 424 ? 10.520 31.054 -24.159 1.00 67.00 424 ILE A C 1
ATOM 3320 O O . ILE A 1 424 ? 9.945 31.782 -23.357 1.00 67.00 424 ILE A O 1
ATOM 3324 N N . VAL A 1 425 ? 9.859 30.124 -24.858 1.00 64.50 425 VAL A N 1
ATOM 3325 C CA . VAL A 1 425 ? 8.406 29.891 -24.727 1.00 64.50 425 VAL A CA 1
ATOM 3326 C C . VAL A 1 425 ? 8.029 29.427 -23.316 1.00 64.50 425 VAL A C 1
ATOM 3328 O O . VAL A 1 425 ? 7.056 29.930 -22.762 1.00 64.50 425 VAL A O 1
ATOM 3331 N N . ILE A 1 426 ? 8.805 28.526 -22.703 1.00 63.19 426 ILE A N 1
ATOM 3332 C CA . ILE A 1 426 ? 8.593 28.070 -21.319 1.00 63.19 426 ILE A CA 1
ATOM 3333 C C . ILE A 1 426 ? 8.738 29.239 -20.341 1.00 63.19 426 ILE A C 1
ATOM 3335 O O . ILE A 1 426 ? 7.878 29.421 -19.485 1.00 63.19 426 ILE A O 1
ATOM 3339 N N . ILE A 1 427 ? 9.778 30.065 -20.492 1.00 65.69 427 ILE A N 1
ATOM 3340 C CA . ILE A 1 427 ? 9.981 31.267 -19.674 1.00 65.69 427 ILE A CA 1
ATOM 3341 C C . ILE A 1 427 ? 8.801 32.229 -19.848 1.00 65.69 427 ILE A C 1
ATOM 3343 O O . ILE A 1 427 ? 8.261 32.702 -18.855 1.00 65.69 427 ILE A O 1
ATOM 3347 N N . ILE A 1 428 ? 8.350 32.477 -21.081 1.00 64.69 428 ILE A N 1
ATOM 3348 C CA . ILE A 1 428 ? 7.194 33.341 -21.354 1.00 64.69 428 ILE A CA 1
ATOM 3349 C C . ILE A 1 428 ? 5.924 32.787 -20.699 1.00 64.69 428 ILE A C 1
ATOM 3351 O O . ILE A 1 428 ? 5.213 33.560 -20.073 1.00 64.69 428 ILE A O 1
ATOM 3355 N N . GLN A 1 429 ? 5.659 31.479 -20.784 1.00 62.34 429 GLN A N 1
ATOM 3356 C CA . GLN A 1 429 ? 4.465 30.846 -20.204 1.00 62.34 429 GLN A CA 1
ATOM 3357 C C . GLN A 1 429 ? 4.481 30.844 -18.667 1.00 62.34 429 GLN A C 1
ATOM 3359 O O . GLN A 1 429 ? 3.480 31.162 -18.023 1.00 62.34 429 GLN A O 1
ATOM 3364 N N . VAL A 1 430 ? 5.639 30.559 -18.064 1.00 58.88 430 VAL A N 1
ATOM 3365 C CA . VAL A 1 430 ? 5.840 30.639 -16.608 1.00 58.88 430 VAL A CA 1
ATOM 3366 C C . VAL A 1 430 ? 5.699 32.088 -16.117 1.00 58.88 430 VAL A C 1
ATOM 3368 O O . VAL A 1 430 ? 5.091 32.324 -15.075 1.00 58.88 430 VAL A O 1
ATOM 3371 N N . LEU A 1 431 ? 6.182 33.072 -16.887 1.00 57.34 431 LEU A N 1
ATOM 3372 C CA . LEU A 1 431 ? 6.048 34.505 -16.586 1.00 57.34 431 LEU A CA 1
ATOM 3373 C C . LEU A 1 431 ? 4.693 35.118 -17.000 1.00 57.34 431 LEU A C 1
ATOM 3375 O O . LEU A 1 431 ? 4.376 36.230 -16.580 1.00 57.34 431 LEU A O 1
ATOM 3379 N N . SER A 1 432 ? 3.885 34.456 -17.832 1.00 54.22 432 SER A N 1
ATOM 3380 C CA . SER A 1 432 ? 2.524 34.895 -18.173 1.00 54.22 432 SER A CA 1
ATOM 3381 C C . SER A 1 432 ? 1.487 34.334 -17.206 1.00 54.22 432 SER A C 1
ATOM 3383 O O . SER A 1 432 ? 0.491 35.003 -16.934 1.00 54.22 432 SER A O 1
ATOM 3385 N N . ALA A 1 433 ? 1.737 33.159 -16.618 1.00 44.78 433 ALA A N 1
ATOM 3386 C CA . ALA A 1 433 ? 0.937 32.621 -15.518 1.00 44.78 433 ALA A CA 1
ATOM 3387 C C . ALA A 1 433 ? 0.943 33.550 -14.287 1.00 44.78 433 ALA A C 1
ATOM 3389 O O . ALA A 1 433 ? -0.071 33.664 -13.603 1.00 44.78 433 ALA A O 1
ATOM 3390 N N . SER A 1 434 ? 2.031 34.297 -14.059 1.00 46.16 434 SER A N 1
ATOM 3391 C CA . SER A 1 434 ? 2.087 35.357 -13.043 1.00 46.16 434 SER A CA 1
ATOM 3392 C C . SER A 1 434 ? 1.357 36.650 -13.441 1.00 46.16 434 SER A C 1
ATOM 3394 O O . SER A 1 434 ? 1.034 37.445 -12.563 1.00 46.16 434 SER A O 1
ATOM 3396 N N . ARG A 1 435 ? 1.021 36.859 -14.727 1.00 36.78 435 ARG A N 1
ATOM 3397 C CA . ARG A 1 435 ? 0.215 38.011 -15.189 1.00 36.78 435 ARG A CA 1
ATOM 3398 C C . ARG A 1 435 ? -1.294 37.776 -15.135 1.00 36.78 435 ARG A C 1
ATOM 3400 O O . ARG A 1 435 ? -2.036 38.735 -14.970 1.00 36.78 435 ARG A O 1
ATOM 3407 N N . MET A 1 436 ? -1.768 36.531 -15.227 1.00 34.66 436 MET A N 1
ATOM 3408 C CA . MET A 1 436 ? -3.211 36.232 -15.156 1.00 34.66 436 MET A CA 1
ATOM 3409 C C . MET A 1 436 ? -3.803 36.288 -13.737 1.00 34.66 436 MET A C 1
ATOM 3411 O O . MET A 1 436 ? -5.009 36.140 -13.573 1.00 34.66 436 MET A O 1
ATOM 3415 N N . ALA A 1 437 ? -2.988 36.577 -12.717 1.00 34.03 437 ALA A N 1
ATOM 3416 C CA . ALA A 1 437 ? -3.457 36.883 -11.364 1.00 34.03 437 ALA A CA 1
ATOM 3417 C C . ALA A 1 437 ? -4.032 38.311 -11.213 1.00 34.03 437 ALA A C 1
ATOM 3419 O O . ALA A 1 437 ? -4.440 38.694 -10.120 1.00 34.03 437 ALA A O 1
ATOM 3420 N N . GLN A 1 438 ? -4.085 39.109 -12.286 1.00 39.81 438 GLN A N 1
ATOM 3421 C CA . GLN A 1 438 ? -4.669 40.452 -12.273 1.00 39.81 438 GLN A CA 1
ATOM 3422 C C . GLN A 1 438 ? -5.598 40.652 -13.476 1.00 39.81 438 GLN A C 1
ATOM 3424 O O . GLN A 1 438 ? -5.122 40.986 -14.557 1.00 39.81 438 GLN A O 1
ATOM 3429 N N . SER A 1 439 ? -6.912 40.441 -13.301 1.00 30.70 439 SER A N 1
ATOM 3430 C CA . SER A 1 439 ? -8.009 41.269 -13.866 1.00 30.70 439 SER A CA 1
ATOM 3431 C C . SER A 1 439 ? -9.369 40.545 -13.891 1.00 30.70 439 SER A C 1
ATOM 3433 O O . SER A 1 439 ? -9.640 39.737 -14.770 1.00 30.70 439 SER A O 1
ATOM 3435 N N . GLN A 1 440 ? -10.266 40.887 -12.961 1.00 27.88 440 GLN A N 1
ATOM 3436 C CA . GLN A 1 440 ? -11.505 41.630 -13.254 1.00 27.88 440 GLN A CA 1
ATOM 3437 C C . GLN A 1 440 ? -12.211 42.033 -11.937 1.00 27.88 440 GLN A C 1
ATOM 3439 O O . GLN A 1 440 ? -12.230 41.236 -10.999 1.00 27.88 440 GLN A O 1
ATOM 3444 N N . PRO A 1 441 ? -12.758 43.261 -11.831 1.00 30.77 441 PRO A N 1
ATOM 3445 C CA . PRO A 1 441 ? -13.374 43.770 -10.609 1.00 30.77 441 PRO A CA 1
ATOM 3446 C C . PRO A 1 441 ? -14.872 43.429 -10.535 1.00 30.77 441 PRO A C 1
ATOM 3448 O O . PRO A 1 441 ? -15.604 43.594 -11.509 1.00 30.77 441 PRO A O 1
ATOM 3451 N N . VAL A 1 442 ? -15.329 43.004 -9.354 1.00 29.36 442 VAL A N 1
ATOM 3452 C CA . VAL A 1 442 ? -16.752 42.890 -8.979 1.00 29.36 442 VAL A CA 1
ATOM 3453 C C . VAL A 1 442 ? -17.135 44.146 -8.167 1.00 29.36 442 VAL A C 1
ATOM 3455 O O . VAL A 1 442 ? -16.282 44.643 -7.428 1.00 29.36 442 VAL A O 1
ATOM 3458 N N . PRO A 1 443 ? -18.351 44.716 -8.317 1.00 29.09 443 PRO A N 1
ATOM 3459 C CA . PRO A 1 443 ? -18.667 46.070 -7.858 1.00 29.09 443 PRO A CA 1
ATOM 3460 C C . PRO A 1 443 ? -18.688 46.220 -6.336 1.00 29.09 443 PRO A C 1
ATOM 3462 O O . PRO A 1 443 ? -19.077 45.315 -5.601 1.00 29.09 443 PRO A O 1
ATOM 3465 N N . ALA A 1 444 ? -18.303 47.417 -5.899 1.00 27.47 444 ALA A N 1
ATOM 3466 C CA . ALA A 1 444 ? -18.217 47.848 -4.515 1.00 27.47 444 ALA A CA 1
ATOM 3467 C C . ALA A 1 444 ? -19.576 47.821 -3.789 1.00 27.47 444 ALA A C 1
ATOM 3469 O O . ALA A 1 444 ? -20.498 48.551 -4.150 1.00 27.47 444 ALA A O 1
ATOM 3470 N N . GLY A 1 445 ? -19.647 47.029 -2.717 1.00 26.30 445 GLY A N 1
ATOM 3471 C CA . GLY A 1 445 ? -20.549 47.241 -1.587 1.00 26.30 445 GLY A CA 1
ATOM 3472 C C . GLY A 1 445 ? -19.828 48.067 -0.521 1.00 26.30 445 GLY A C 1
ATOM 3473 O O . GLY A 1 4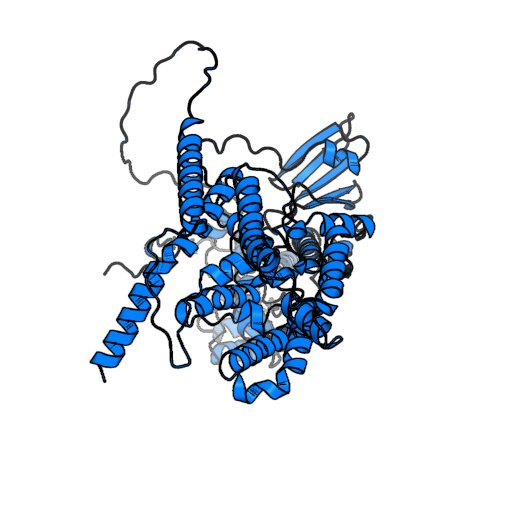45 ? -18.662 47.830 -0.213 1.00 26.30 445 GLY A O 1
ATOM 3474 N N . THR A 1 446 ? -20.508 49.090 -0.029 1.00 26.58 446 THR A N 1
ATOM 3475 C CA . THR A 1 446 ? -20.006 50.204 0.777 1.00 26.58 446 THR A CA 1
ATOM 3476 C C . THR A 1 446 ? -19.406 49.803 2.128 1.00 26.58 446 THR A C 1
ATOM 3478 O O . THR A 1 446 ? -20.112 49.349 3.018 1.00 26.58 446 THR A O 1
ATOM 3481 N N . GLY A 1 447 ? -18.099 50.045 2.244 1.00 27.58 447 GLY A N 1
ATOM 3482 C CA . GLY A 1 447 ? -17.401 50.734 3.334 1.00 27.58 447 GLY A CA 1
ATOM 3483 C C . GLY A 1 447 ? -17.817 50.509 4.787 1.00 27.58 447 GLY A C 1
ATOM 3484 O O . GLY A 1 447 ? -18.727 51.169 5.269 1.00 27.58 447 GLY A O 1
ATOM 3485 N N . GLU A 1 448 ? -16.952 49.812 5.525 1.00 25.58 448 GLU A N 1
ATOM 3486 C CA . GLU A 1 448 ? -16.529 50.270 6.851 1.00 25.58 448 GLU A CA 1
ATOM 3487 C C . GLU A 1 448 ? -15.045 49.930 7.083 1.00 25.58 448 GLU A C 1
ATOM 3489 O O . GLU A 1 448 ? -14.562 48.854 6.727 1.00 25.58 448 GLU A O 1
ATOM 3494 N N . LYS A 1 449 ? -14.286 50.918 7.574 1.00 24.27 449 LYS A N 1
ATOM 3495 C CA . LYS A 1 449 ? -12.820 50.886 7.730 1.00 24.27 449 LYS A CA 1
ATOM 3496 C C . LYS A 1 449 ? -12.398 49.918 8.845 1.00 24.27 449 LYS A C 1
ATOM 3498 O O . LYS A 1 449 ? -12.895 50.070 9.958 1.00 24.27 449 LYS A O 1
ATOM 3503 N N . PRO A 1 450 ? -11.379 49.061 8.646 1.00 26.53 450 PRO A N 1
ATOM 3504 C CA . PRO A 1 450 ? -10.685 48.437 9.758 1.00 26.53 450 PRO A CA 1
ATOM 3505 C C . PRO A 1 450 ? -9.611 49.386 10.301 1.00 26.53 450 PRO A C 1
ATOM 3507 O O . PRO A 1 450 ? -8.738 49.864 9.571 1.00 26.53 450 PRO A O 1
ATOM 3510 N N . ALA A 1 451 ? -9.690 49.657 11.602 1.00 26.62 451 ALA A N 1
ATOM 3511 C CA . ALA A 1 451 ? -8.606 50.254 12.361 1.00 26.62 451 ALA A CA 1
ATOM 3512 C C . ALA A 1 451 ? -7.446 49.254 12.475 1.00 26.62 451 ALA A C 1
ATOM 3514 O O . ALA A 1 451 ? -7.624 48.074 12.770 1.00 26.62 451 ALA A O 1
ATOM 3515 N N . SER A 1 452 ? -6.251 49.767 12.221 1.00 28.16 452 SER A N 1
ATOM 3516 C CA . SER A 1 452 ? -4.958 49.122 12.399 1.00 28.16 452 SER A CA 1
ATOM 3517 C C . SER A 1 452 ? -4.720 48.695 13.846 1.00 28.16 452 SER A C 1
ATOM 3519 O O . SER A 1 452 ? -4.760 49.556 14.724 1.00 28.16 452 SER A O 1
ATOM 3521 N N . VAL A 1 453 ? -4.327 47.440 14.078 1.00 28.45 453 VAL A N 1
ATOM 3522 C CA . VAL A 1 453 ? -3.475 47.097 15.227 1.00 28.45 453 VAL A CA 1
ATOM 3523 C C . VAL A 1 453 ? -2.442 46.047 14.812 1.00 28.45 453 VAL A C 1
ATOM 3525 O O . VAL A 1 453 ? -2.750 45.017 14.218 1.00 28.45 453 VAL A O 1
ATOM 3528 N N . THR A 1 454 ? -1.195 46.395 15.099 1.00 27.45 454 THR A N 1
ATOM 3529 C CA . THR A 1 454 ? 0.063 45.659 14.962 1.00 27.45 454 THR A CA 1
ATOM 3530 C C . THR A 1 454 ? 0.101 44.367 15.794 1.00 27.45 454 THR A C 1
ATOM 3532 O O . THR A 1 454 ? -0.632 44.239 16.775 1.00 27.45 454 THR A O 1
ATOM 3535 N N . PRO A 1 455 ? 0.979 43.405 15.446 1.00 31.08 455 PRO A N 1
ATOM 3536 C CA . PRO A 1 455 ? 1.010 42.102 16.090 1.00 31.08 455 PRO A CA 1
ATOM 3537 C C . PRO A 1 455 ? 1.683 42.208 17.459 1.00 31.08 455 PRO A C 1
ATOM 3539 O O . PRO A 1 455 ? 2.872 42.508 17.565 1.00 31.08 455 PRO A O 1
ATOM 3542 N N . VAL A 1 456 ? 0.916 41.933 18.510 1.00 26.67 456 VAL A N 1
ATOM 3543 C CA . VAL A 1 456 ? 1.453 41.682 19.845 1.00 26.67 456 VAL A CA 1
ATOM 3544 C C . VAL A 1 456 ? 1.632 40.179 19.991 1.00 26.67 456 VAL A C 1
ATOM 3546 O O . VAL A 1 456 ? 0.671 39.413 19.997 1.00 26.67 456 VAL A O 1
ATOM 3549 N N . VAL A 1 457 ? 2.891 39.766 20.107 1.00 40.91 457 VAL A N 1
ATOM 3550 C CA . VAL A 1 457 ? 3.270 38.470 20.667 1.00 40.91 457 VAL A CA 1
ATOM 3551 C C . VAL A 1 457 ? 2.747 38.438 22.102 1.00 40.91 457 VAL A C 1
ATOM 3553 O O . VAL A 1 457 ? 3.226 39.194 22.945 1.00 40.91 457 VAL A O 1
ATOM 3556 N N . SER A 1 458 ? 1.758 37.586 22.374 1.00 26.33 458 SER A N 1
ATOM 3557 C CA . SER A 1 458 ? 1.234 37.358 23.720 1.00 26.33 458 SER A CA 1
ATOM 3558 C C . SER A 1 458 ? 1.201 35.869 24.045 1.00 26.33 458 SER A C 1
ATOM 3560 O O . SER A 1 458 ? 0.611 35.067 23.331 1.00 26.33 458 SER A O 1
ATOM 3562 N N . SER A 1 459 ? 1.888 35.572 25.144 1.00 30.17 459 SER A N 1
ATOM 3563 C CA . SER A 1 459 ? 1.915 34.387 26.001 1.00 30.17 459 SER A CA 1
ATOM 3564 C C . SER A 1 459 ? 0.927 33.249 25.751 1.00 30.17 459 SER A C 1
ATOM 3566 O O . SER A 1 459 ? -0.283 33.446 25.680 1.00 30.17 459 SER A O 1
ATOM 3568 N N . ALA A 1 460 ? 1.487 32.043 25.869 1.00 42.19 460 ALA A N 1
ATOM 3569 C CA . ALA A 1 460 ? 0.822 30.816 26.275 1.00 42.19 460 ALA A CA 1
ATOM 3570 C C . ALA A 1 460 ? -0.256 31.058 27.344 1.00 42.19 460 ALA A C 1
ATOM 3572 O O . ALA A 1 460 ? 0.057 31.314 28.505 1.00 42.19 460 ALA A O 1
ATOM 3573 N N . LYS A 1 461 ? -1.511 30.972 26.917 1.00 35.47 461 LYS A N 1
ATOM 3574 C CA . LYS A 1 461 ? -2.722 30.673 27.683 1.00 35.47 461 LYS A CA 1
ATOM 3575 C C . LYS A 1 461 ? -3.830 30.696 26.646 1.00 35.47 461 LYS A C 1
ATOM 3577 O O . LYS A 1 461 ? -4.199 31.770 26.211 1.00 35.47 461 LYS A O 1
ATOM 3582 N N . ASP A 1 462 ? -4.154 29.511 26.150 1.00 31.33 462 ASP A N 1
ATOM 3583 C CA . ASP A 1 462 ? -5.443 29.095 25.589 1.00 31.33 462 ASP A CA 1
ATOM 3584 C C . ASP A 1 462 ? -5.185 27.727 24.955 1.00 31.33 462 ASP A C 1
ATOM 3586 O O . ASP A 1 462 ? -5.103 27.547 23.740 1.00 31.33 462 ASP A O 1
ATOM 3590 N N . ALA A 1 463 ? -4.960 26.734 25.822 1.00 40.88 463 ALA A N 1
ATOM 3591 C CA . ALA A 1 463 ? -5.213 25.366 25.415 1.00 40.88 463 ALA A CA 1
ATOM 3592 C C . ALA A 1 463 ? -6.707 25.325 25.101 1.00 40.88 463 ALA A C 1
ATOM 3594 O O . ALA A 1 463 ? -7.526 25.475 26.004 1.00 40.88 463 ALA A O 1
ATOM 3595 N N . VAL A 1 464 ? -7.049 25.199 23.820 1.00 41.38 464 VAL A N 1
ATOM 3596 C CA . VAL A 1 464 ? -8.394 24.810 23.409 1.00 41.38 464 VAL A CA 1
ATOM 3597 C C . VAL A 1 464 ? -8.677 23.518 24.162 1.00 41.38 464 VAL A C 1
ATOM 3599 O O . VAL A 1 464 ? -8.086 22.479 23.860 1.00 41.38 464 VAL A O 1
ATOM 3602 N N . GLU A 1 465 ? -9.486 23.605 25.215 1.00 47.47 465 GLU A N 1
ATOM 3603 C CA . GLU A 1 465 ? -9.910 22.452 25.988 1.00 47.47 465 GLU A CA 1
ATOM 3604 C C . GLU A 1 465 ? -10.807 21.643 25.049 1.00 47.47 465 GLU A C 1
ATOM 3606 O O . GLU A 1 465 ? -11.990 21.922 24.873 1.00 47.47 465 GLU A O 1
ATOM 3611 N N . LEU A 1 466 ? -10.190 20.715 24.315 1.00 50.44 466 LEU A N 1
ATOM 3612 C CA . LEU A 1 466 ? -10.888 19.802 23.427 1.00 50.44 466 LEU A CA 1
ATOM 3613 C C . LEU A 1 466 ? -11.823 18.974 24.308 1.00 50.44 466 LEU A C 1
ATOM 3615 O O . LEU A 1 466 ? -11.373 18.072 25.017 1.00 50.44 466 LEU A O 1
ATOM 3619 N N . ASP A 1 467 ? -13.117 19.297 24.273 1.00 78.56 467 ASP A N 1
ATOM 3620 C CA . ASP A 1 467 ? -14.186 18.568 24.957 1.00 78.56 467 ASP A CA 1
ATOM 3621 C C . ASP A 1 467 ? -14.426 17.207 24.285 1.00 78.56 467 ASP A C 1
ATOM 3623 O O . ASP A 1 467 ? -15.459 16.926 23.687 1.00 78.56 467 ASP A O 1
ATOM 3627 N N . ASN A 1 468 ? -13.396 16.364 24.312 1.00 91.06 468 ASN A N 1
ATOM 3628 C CA . ASN A 1 468 ? -13.421 15.011 23.799 1.00 91.06 468 ASN A CA 1
ATOM 3629 C C . ASN A 1 468 ? -13.369 14.049 24.998 1.00 91.06 468 ASN A C 1
ATOM 3631 O O . ASN A 1 468 ? -12.357 14.019 25.710 1.00 91.06 468 ASN A O 1
ATOM 3635 N N . PRO A 1 469 ? -14.420 13.239 25.229 1.00 92.38 469 PRO A N 1
ATOM 3636 C CA . PRO A 1 469 ? -14.490 12.351 26.389 1.00 92.38 469 PRO A CA 1
ATOM 3637 C C . PRO A 1 469 ? -13.369 11.303 26.401 1.00 92.38 469 PRO A C 1
ATOM 3639 O O . PRO A 1 469 ? -12.893 10.926 27.470 1.00 92.38 469 PRO A O 1
ATOM 3642 N N . ILE A 1 470 ? -12.880 10.882 25.230 1.00 94.25 470 ILE A N 1
ATOM 3643 C CA . ILE A 1 470 ? -11.766 9.936 25.117 1.00 94.25 470 ILE A CA 1
ATOM 3644 C C . ILE A 1 470 ? -10.449 10.595 25.527 1.00 94.25 470 ILE A C 1
ATOM 3646 O O . ILE A 1 470 ? -9.689 10.003 26.291 1.00 94.25 470 ILE A O 1
ATOM 3650 N N . LEU A 1 471 ? -10.184 11.829 25.083 1.00 94.62 471 LEU A N 1
ATOM 3651 C CA . LEU A 1 471 ? -8.990 12.564 25.516 1.00 94.62 471 LEU A CA 1
ATOM 3652 C C . LEU A 1 471 ? -9.030 12.815 27.026 1.00 94.62 471 LEU A C 1
ATOM 3654 O O . LEU A 1 471 ? -8.049 12.525 27.709 1.00 94.62 471 LEU A O 1
ATOM 3658 N N . LYS A 1 472 ? -10.175 13.255 27.567 1.00 94.50 472 LYS A N 1
ATOM 3659 C CA . LYS A 1 472 ? -10.370 13.414 29.018 1.00 94.50 472 LYS A CA 1
ATOM 3660 C C . LYS A 1 472 ? -10.057 12.120 29.771 1.00 94.50 472 LYS A C 1
ATOM 3662 O O . LYS A 1 472 ? -9.292 12.156 30.730 1.00 94.50 472 LYS A O 1
ATOM 3667 N N . ASN A 1 473 ? -10.557 10.979 29.293 1.00 96.62 473 ASN A N 1
ATOM 3668 C CA . ASN A 1 473 ? -10.270 9.666 29.872 1.00 96.62 473 ASN A CA 1
ATOM 3669 C C . ASN A 1 473 ? -8.768 9.317 29.829 1.00 96.62 473 ASN A C 1
ATOM 3671 O O . ASN A 1 473 ? -8.183 8.940 30.843 1.00 96.62 473 ASN A O 1
ATOM 3675 N N . ILE A 1 474 ? -8.108 9.501 28.678 1.00 96.56 474 ILE A N 1
ATOM 3676 C CA . ILE A 1 474 ? -6.668 9.234 28.512 1.00 96.56 474 ILE A CA 1
ATOM 3677 C C . ILE A 1 474 ? -5.828 10.101 29.461 1.00 96.56 474 ILE A C 1
ATOM 3679 O O . ILE A 1 474 ? -4.899 9.592 30.094 1.00 96.56 474 ILE A O 1
ATOM 3683 N N . HIS A 1 475 ? -6.154 11.390 29.580 1.00 94.69 475 HIS A N 1
ATOM 3684 C CA . HIS A 1 475 ? -5.441 12.329 30.447 1.00 94.69 475 HIS A CA 1
ATOM 3685 C C . HIS A 1 475 ? -5.741 12.111 31.942 1.00 94.69 475 HIS A C 1
ATOM 3687 O O . HIS A 1 475 ? -4.859 12.332 32.774 1.00 94.69 475 HIS A O 1
ATOM 3693 N N . ALA A 1 476 ? -6.937 11.627 32.292 1.00 94.88 476 ALA A N 1
ATOM 3694 C CA . ALA A 1 476 ? -7.317 11.290 33.666 1.00 94.88 476 ALA A CA 1
ATOM 3695 C C . ALA A 1 476 ? -6.729 9.953 34.150 1.00 94.88 476 ALA A C 1
ATOM 3697 O O . ALA A 1 476 ? -6.508 9.778 35.352 1.00 94.88 476 ALA A O 1
ATOM 3698 N N . ARG A 1 477 ? -6.421 9.023 33.235 1.00 96.50 477 ARG A N 1
ATOM 3699 C CA . ARG A 1 477 ? -5.934 7.677 33.561 1.00 96.50 477 ARG A CA 1
ATOM 3700 C C . ARG A 1 477 ? -4.693 7.710 34.458 1.00 96.50 477 ARG A C 1
ATOM 3702 O O . ARG A 1 477 ? -3.615 8.205 34.098 1.00 96.50 477 ARG A O 1
ATOM 3709 N N . LYS A 1 478 ? -4.800 7.051 35.612 1.00 97.12 478 LYS A N 1
ATOM 3710 C CA . LYS A 1 478 ? -3.748 6.917 36.633 1.00 97.12 478 LYS A CA 1
ATOM 3711 C C . LYS A 1 478 ? -3.517 5.456 37.011 1.00 97.12 478 LYS A C 1
ATOM 3713 O O . LYS A 1 478 ? -4.291 4.579 36.662 1.00 97.12 478 LYS A O 1
ATOM 3718 N N . SER A 1 479 ? -2.379 5.176 37.642 1.00 98.06 479 SER A N 1
ATOM 3719 C CA . SER A 1 479 ? -2.101 3.841 38.186 1.00 98.06 479 SER A CA 1
ATOM 3720 C C . SER A 1 479 ? -2.706 3.753 39.579 1.00 98.06 479 SER A C 1
ATOM 3722 O O . SER A 1 479 ? -2.163 4.370 40.492 1.00 98.06 479 SER A O 1
ATOM 3724 N N . VAL A 1 480 ? -3.800 3.011 39.719 1.00 98.19 480 VAL A N 1
ATOM 3725 C CA . VAL A 1 480 ? -4.497 2.816 40.996 1.00 98.19 480 VAL A CA 1
ATOM 3726 C C . VAL A 1 480 ? -3.883 1.628 41.723 1.00 98.19 480 VAL A C 1
ATOM 3728 O O . VAL A 1 480 ? -3.713 0.559 41.139 1.00 98.19 480 VAL A O 1
ATOM 3731 N N . ARG A 1 481 ? -3.505 1.837 42.985 1.00 97.94 481 ARG A N 1
ATOM 3732 C CA . ARG A 1 481 ? -2.903 0.814 43.858 1.00 97.94 481 ARG A CA 1
ATOM 3733 C C . ARG A 1 481 ? -3.649 0.653 45.178 1.00 97.94 481 ARG A C 1
ATOM 3735 O O . ARG A 1 481 ? -3.254 -0.177 45.987 1.00 97.94 481 ARG A O 1
ATOM 3742 N N . ASN A 1 482 ? -4.686 1.457 45.392 1.00 97.88 482 ASN A N 1
ATOM 3743 C CA . ASN A 1 482 ? -5.510 1.447 46.589 1.00 97.88 482 ASN A CA 1
ATOM 3744 C C . ASN A 1 482 ? -6.963 1.214 46.176 1.00 97.88 482 ASN A C 1
ATOM 3746 O O . ASN A 1 482 ? -7.535 2.039 45.455 1.00 97.88 482 ASN A O 1
ATOM 3750 N N . PHE A 1 483 ? -7.542 0.105 46.632 1.00 98.25 483 PHE A N 1
ATOM 3751 C CA . PHE A 1 483 ? -8.884 -0.327 46.248 1.00 98.25 483 PHE A CA 1
ATOM 3752 C C . PHE A 1 483 ? -9.846 -0.320 47.441 1.00 98.25 483 PHE A C 1
ATOM 3754 O O . PHE A 1 483 ? -9.414 -0.499 48.581 1.00 98.25 483 PHE A O 1
ATOM 3761 N N . THR A 1 484 ? -11.135 -0.086 47.195 1.00 97.44 484 THR A N 1
ATOM 3762 C CA . THR A 1 484 ? -12.182 -0.367 48.189 1.00 97.44 484 THR A CA 1
ATOM 3763 C C . THR A 1 484 ? -12.434 -1.877 48.273 1.00 97.44 484 THR A C 1
ATOM 3765 O O . THR A 1 484 ? -11.859 -2.660 47.517 1.00 97.44 484 THR A O 1
ATOM 3768 N N . ALA A 1 485 ? -13.303 -2.291 49.197 1.00 95.00 485 ALA A N 1
ATOM 3769 C CA . ALA A 1 485 ? -13.739 -3.682 49.312 1.00 95.00 485 ALA A CA 1
ATOM 3770 C C . ALA A 1 485 ? -14.828 -4.074 48.292 1.00 95.00 485 ALA A C 1
ATOM 3772 O O . ALA A 1 485 ? -15.259 -5.226 48.289 1.00 95.00 485 ALA A O 1
ATOM 3773 N N . ASP A 1 486 ? -15.288 -3.136 47.458 1.00 95.75 486 ASP A N 1
ATOM 3774 C CA . ASP A 1 486 ? -16.392 -3.373 46.530 1.00 95.75 486 ASP A CA 1
ATOM 3775 C C . ASP A 1 486 ? -15.993 -4.378 45.442 1.00 95.75 486 ASP A C 1
ATOM 3777 O O . ASP A 1 486 ? -14.877 -4.358 44.909 1.00 95.75 486 ASP A O 1
ATOM 3781 N N . GLU A 1 487 ? -16.925 -5.260 45.086 1.00 96.38 487 GLU A N 1
ATOM 3782 C CA . GLU A 1 487 ? -16.693 -6.249 44.040 1.00 96.38 487 GLU A CA 1
ATOM 3783 C C . GLU A 1 487 ? -16.740 -5.634 42.633 1.00 96.38 487 GLU A C 1
ATOM 3785 O O . GLU A 1 487 ? -17.355 -4.594 42.384 1.00 96.38 487 GLU A O 1
ATOM 3790 N N . VAL A 1 488 ? -16.098 -6.318 41.685 1.00 97.88 488 VAL A N 1
ATOM 3791 C CA . VAL A 1 488 ? -16.181 -6.019 40.250 1.00 97.88 488 VAL A CA 1
ATOM 3792 C C . VAL A 1 488 ? -16.937 -7.159 39.586 1.00 97.88 488 VAL A C 1
ATOM 3794 O O . VAL A 1 488 ? -16.600 -8.329 39.789 1.00 97.88 488 VAL A O 1
ATOM 3797 N N . SER A 1 489 ? -17.974 -6.818 38.822 1.00 97.75 489 SER A N 1
ATOM 3798 C CA . SER A 1 489 ? -18.852 -7.813 38.213 1.00 97.75 489 SER A CA 1
ATOM 3799 C C . SER A 1 489 ? -18.145 -8.580 37.096 1.00 97.75 489 SER A C 1
ATOM 3801 O O . SER A 1 489 ? -17.170 -8.115 36.496 1.00 97.75 489 SER A O 1
ATOM 3803 N N . GLU A 1 490 ? -18.650 -9.770 36.788 1.00 97.75 490 GLU A N 1
ATOM 3804 C CA . GLU A 1 490 ? -18.127 -10.571 35.684 1.00 97.75 490 GLU A CA 1
ATOM 3805 C C . GLU A 1 490 ? -18.316 -9.863 34.337 1.00 97.75 490 GLU A C 1
ATOM 3807 O O . GLU A 1 490 ? -17.396 -9.831 33.523 1.00 97.75 490 GLU A O 1
ATOM 3812 N N . GLU A 1 491 ? -19.455 -9.199 34.128 1.00 97.56 491 GLU A N 1
ATOM 3813 C CA . GLU A 1 491 ? -19.723 -8.413 32.922 1.00 97.56 491 GLU A CA 1
ATOM 3814 C C . GLU A 1 491 ? -18.727 -7.263 32.771 1.00 97.56 491 GLU A C 1
ATOM 3816 O O . GLU A 1 491 ? -18.273 -6.980 31.658 1.00 97.56 491 GLU A O 1
ATOM 3821 N N . GLN A 1 492 ? -18.350 -6.617 33.880 1.00 98.38 492 GLN A N 1
ATOM 3822 C CA . GLN A 1 492 ? -17.316 -5.589 33.865 1.00 98.38 492 GLN A CA 1
ATOM 3823 C C . GLN A 1 492 ? -15.967 -6.190 33.457 1.00 98.38 492 GLN A C 1
ATOM 3825 O O . GLN A 1 492 ? -15.329 -5.666 32.547 1.00 98.38 492 GLN A O 1
ATOM 3830 N N . LEU A 1 493 ? -15.557 -7.320 34.045 1.00 98.62 493 LEU A N 1
ATOM 3831 C CA . LEU A 1 493 ? -14.303 -8.003 33.694 1.00 98.62 493 LEU A CA 1
ATOM 3832 C C . LEU A 1 493 ? -14.276 -8.456 32.227 1.00 98.62 493 LEU A C 1
ATOM 3834 O O . LEU A 1 493 ? -13.285 -8.231 31.533 1.00 98.62 493 LEU A O 1
ATOM 3838 N N . ILE A 1 494 ? -15.375 -9.018 31.720 1.00 98.44 494 ILE A N 1
ATOM 3839 C CA . ILE A 1 494 ? -15.521 -9.389 30.307 1.00 98.44 494 ILE A CA 1
ATOM 3840 C C . ILE A 1 494 ? -15.418 -8.149 29.415 1.00 98.44 494 ILE A C 1
ATOM 3842 O O . ILE A 1 494 ? -14.764 -8.194 28.374 1.00 98.44 494 ILE A O 1
ATOM 3846 N N . THR A 1 495 ? -16.031 -7.032 29.810 1.00 98.38 495 THR A N 1
ATOM 3847 C CA . THR A 1 495 ? -15.952 -5.764 29.067 1.00 98.38 495 THR A CA 1
ATOM 3848 C C . THR A 1 495 ? -14.512 -5.256 28.988 1.00 98.38 495 THR A C 1
ATOM 3850 O O . THR A 1 495 ? -14.065 -4.853 27.914 1.00 98.38 495 THR A O 1
ATOM 3853 N N . LEU A 1 496 ? -13.754 -5.346 30.084 1.00 98.69 496 LEU A N 1
ATOM 3854 C CA . LEU A 1 496 ? -12.333 -4.994 30.112 1.00 98.69 496 LEU A CA 1
ATOM 3855 C C . LEU A 1 496 ? -11.505 -5.883 29.180 1.00 98.69 496 LEU A C 1
ATOM 3857 O O . LEU A 1 496 ? -10.713 -5.374 28.390 1.00 98.69 496 LEU A O 1
ATOM 3861 N N . VAL A 1 497 ? -11.714 -7.201 29.226 1.00 98.62 497 VAL A N 1
ATOM 3862 C CA . VAL A 1 497 ? -11.019 -8.150 28.344 1.00 98.62 497 VAL A CA 1
ATOM 3863 C C . VAL A 1 497 ? -11.369 -7.890 26.876 1.00 98.62 497 VAL A C 1
ATOM 3865 O O . VAL A 1 497 ? -10.466 -7.833 26.047 1.00 98.62 497 VAL A O 1
ATOM 3868 N N . LYS A 1 498 ? -12.643 -7.633 26.546 1.00 98.50 498 LYS A N 1
ATOM 3869 C CA . LYS A 1 498 ? -13.070 -7.242 25.190 1.00 98.50 498 LYS A CA 1
ATOM 3870 C C . LYS A 1 498 ? -12.388 -5.956 24.718 1.00 98.50 498 LYS A C 1
ATOM 3872 O O . LYS A 1 498 ? -11.976 -5.883 23.565 1.00 98.50 498 LYS A O 1
ATOM 3877 N N . ALA A 1 499 ? -12.223 -4.966 25.598 1.00 98.62 499 ALA A N 1
ATOM 3878 C CA . ALA A 1 499 ? -11.469 -3.757 25.273 1.00 98.62 499 ALA A CA 1
ATOM 3879 C C . ALA A 1 499 ? -9.994 -4.076 24.972 1.00 98.62 499 ALA A C 1
ATOM 3881 O O . ALA A 1 499 ? -9.437 -3.561 24.002 1.00 98.62 499 ALA A O 1
ATOM 3882 N N . GLY A 1 500 ? -9.381 -4.970 25.755 1.00 98.31 500 GLY A N 1
ATOM 3883 C CA . GLY A 1 500 ? -8.047 -5.504 25.480 1.00 98.31 500 GLY A CA 1
ATOM 3884 C C . GLY A 1 500 ? -7.955 -6.197 24.117 1.00 98.31 500 GLY A C 1
ATOM 3885 O O . GLY A 1 500 ? -7.054 -5.890 23.343 1.00 98.31 500 GLY A O 1
ATOM 3886 N N . MET A 1 501 ? -8.920 -7.061 23.790 1.00 98.50 501 MET A N 1
ATOM 3887 C CA . MET A 1 501 ? -8.998 -7.770 22.503 1.00 98.50 501 MET A CA 1
ATOM 3888 C C . MET A 1 501 ? -9.214 -6.841 21.300 1.00 98.50 501 MET A C 1
ATOM 3890 O O . MET A 1 501 ? -8.878 -7.209 20.181 1.00 98.50 501 MET A O 1
ATOM 3894 N N . ALA A 1 502 ? -9.740 -5.633 21.514 1.00 98.06 502 ALA A N 1
ATOM 3895 C CA . ALA A 1 502 ? -9.890 -4.624 20.466 1.00 98.06 502 ALA A CA 1
ATOM 3896 C C . ALA A 1 502 ? -8.570 -3.906 20.109 1.00 98.06 502 ALA A C 1
ATOM 3898 O O . ALA A 1 502 ? -8.566 -3.014 19.257 1.00 98.06 502 ALA A O 1
ATOM 3899 N N . ALA A 1 503 ? -7.454 -4.232 20.771 1.00 96.88 503 ALA A N 1
ATOM 3900 C CA . ALA A 1 503 ? -6.158 -3.645 20.454 1.00 96.88 503 ALA A CA 1
ATOM 3901 C C . ALA A 1 503 ? -5.622 -4.126 19.090 1.00 96.88 503 ALA A C 1
ATOM 3903 O O . ALA A 1 503 ? -5.779 -5.293 18.730 1.00 96.88 503 ALA A O 1
ATOM 3904 N N . PRO A 1 504 ? -4.955 -3.245 18.318 1.00 93.69 504 PRO A N 1
ATOM 3905 C CA . PRO A 1 504 ? -4.357 -3.623 17.045 1.00 93.69 504 PRO A CA 1
ATOM 3906 C C . PRO A 1 504 ? -3.131 -4.489 17.280 1.00 93.69 504 PRO A C 1
ATOM 3908 O O . PRO A 1 504 ? -2.382 -4.239 18.224 1.00 93.69 504 PRO A O 1
ATOM 3911 N N . THR A 1 505 ? -2.865 -5.425 16.369 1.00 93.62 505 THR A N 1
ATOM 3912 C CA . THR A 1 505 ? -1.693 -6.301 16.487 1.00 93.62 505 THR A CA 1
ATOM 3913 C C . THR A 1 505 ? -1.011 -6.656 15.197 1.00 93.62 505 THR A C 1
ATOM 3915 O O . THR A 1 505 ? -1.565 -6.537 14.097 1.00 93.62 505 THR A O 1
ATOM 3918 N N . ALA A 1 506 ? 0.238 -7.093 15.338 1.00 87.31 506 ALA A N 1
ATOM 3919 C CA . ALA A 1 506 ? 1.092 -7.471 14.239 1.00 87.31 506 ALA A CA 1
ATOM 3920 C C . ALA A 1 506 ? 0.393 -8.519 13.372 1.00 87.31 506 ALA A C 1
ATOM 3922 O O . ALA A 1 506 ? 0.172 -9.660 13.771 1.00 87.31 506 ALA A O 1
ATOM 3923 N N . ARG A 1 507 ? 0.051 -8.116 12.141 1.00 87.38 507 ARG A N 1
ATOM 3924 C CA . ARG A 1 507 ? -0.591 -8.986 11.140 1.00 87.38 507 ARG A CA 1
ATOM 3925 C C . ARG A 1 507 ? -1.909 -9.595 11.640 1.00 87.38 507 ARG A C 1
ATOM 3927 O O . ARG A 1 507 ? -2.232 -10.714 11.228 1.00 87.38 507 ARG A O 1
ATOM 3934 N N . ASN A 1 508 ? -2.598 -8.865 12.525 1.00 93.69 508 ASN A N 1
ATOM 3935 C CA . ASN A 1 508 ? -3.810 -9.270 13.230 1.00 93.69 508 ASN A CA 1
ATOM 3936 C C . ASN A 1 508 ? -3.707 -10.679 13.826 1.00 93.69 508 ASN A C 1
ATOM 3938 O O . ASN A 1 508 ? -4.580 -11.513 13.612 1.00 93.69 508 ASN A O 1
ATOM 3942 N N . ARG A 1 509 ? -2.574 -11.006 14.460 1.00 92.56 509 ARG A N 1
ATOM 3943 C CA . ARG A 1 509 ? -2.326 -12.386 14.887 1.00 92.56 509 ARG A CA 1
ATOM 3944 C C . ARG A 1 509 ? -3.130 -12.819 16.083 1.00 92.56 509 ARG A C 1
ATOM 3946 O O . ARG A 1 509 ? -3.354 -14.012 16.210 1.00 92.56 509 ARG A O 1
ATOM 3953 N N . GLN A 1 510 ? -3.552 -11.885 16.923 1.00 97.00 510 GLN A N 1
ATOM 3954 C CA . GLN A 1 510 ? -4.291 -12.254 18.122 1.00 97.00 510 GLN A CA 1
ATOM 3955 C C . GLN A 1 510 ? -3.485 -13.086 19.127 1.00 97.00 510 GLN A C 1
ATOM 3957 O O . GLN A 1 510 ? -4.056 -13.988 19.724 1.00 97.00 510 GLN A O 1
ATOM 3962 N N . PRO A 1 511 ? -2.172 -12.809 19.361 1.00 97.31 511 PRO A N 1
ATOM 3963 C CA . PRO A 1 511 ? -1.401 -13.613 20.303 1.00 97.31 511 PRO A CA 1
ATOM 3964 C C . PRO A 1 511 ? -1.750 -13.313 21.764 1.00 97.31 511 PRO A C 1
ATOM 3966 O O . PRO A 1 511 ? -1.241 -13.995 22.641 1.00 97.31 511 PRO A O 1
ATOM 3969 N N . TRP A 1 512 ? -2.553 -12.291 22.072 1.00 98.31 512 TRP A N 1
ATOM 3970 C CA . TRP A 1 512 ? -2.915 -12.011 23.459 1.00 98.31 512 TRP A CA 1
ATOM 3971 C C . TRP A 1 512 ? -3.821 -13.112 24.012 1.00 98.31 512 TRP A C 1
ATOM 3973 O O . TRP A 1 512 ? -4.834 -13.480 23.426 1.00 98.31 512 TRP A O 1
ATOM 3983 N N . GLN A 1 513 ? -3.474 -13.581 25.197 1.00 98.38 513 GLN A N 1
ATOM 3984 C CA . GLN A 1 513 ? -4.285 -14.437 26.042 1.00 98.38 513 GLN A CA 1
ATOM 3985 C C . GLN A 1 513 ? -4.538 -13.702 27.355 1.00 98.38 513 GLN A C 1
ATOM 3987 O O . GLN A 1 513 ? -3.690 -12.943 27.831 1.00 98.38 513 GLN A O 1
ATOM 3992 N N . PHE A 1 514 ? -5.708 -13.921 27.948 1.00 98.75 514 PHE A N 1
ATOM 3993 C CA . PHE A 1 514 ? -6.090 -13.282 29.203 1.00 98.75 514 PHE A CA 1
ATOM 3994 C C . PHE A 1 514 ? -6.472 -14.330 30.238 1.00 98.75 514 PHE A C 1
ATOM 3996 O O . PHE A 1 514 ? -7.341 -15.161 29.987 1.00 98.75 514 PHE A O 1
ATOM 4003 N N . VAL A 1 515 ? -5.873 -14.246 31.425 1.00 98.56 515 VAL A N 1
ATOM 4004 C CA . VAL A 1 515 ? -6.293 -15.032 32.589 1.00 98.56 515 VAL A CA 1
ATOM 4005 C C . VAL A 1 515 ? -6.921 -14.087 33.604 1.00 98.56 515 VAL A C 1
ATOM 4007 O O . VAL A 1 515 ? -6.247 -13.209 34.143 1.00 98.56 515 VAL A O 1
ATOM 4010 N N . VAL A 1 516 ? -8.222 -14.246 33.852 1.00 98.56 516 VAL A N 1
ATOM 4011 C CA . VAL A 1 516 ? -8.952 -13.473 34.864 1.00 98.56 516 VAL A CA 1
ATOM 4012 C C . VAL A 1 516 ? -8.921 -14.236 36.184 1.00 98.56 516 VAL A C 1
ATOM 4014 O O . VAL A 1 516 ? -9.379 -15.372 36.262 1.00 98.56 516 VAL A O 1
ATOM 4017 N N . ILE A 1 517 ? -8.393 -13.607 37.229 1.00 98.06 517 ILE A N 1
ATOM 4018 C CA . ILE A 1 517 ? -8.252 -14.190 38.562 1.00 98.06 517 ILE A CA 1
ATOM 4019 C C . ILE A 1 517 ? -9.247 -13.506 39.498 1.00 98.06 517 ILE A C 1
ATOM 4021 O O . ILE A 1 517 ? -9.184 -12.294 39.703 1.00 98.06 517 ILE A O 1
ATOM 4025 N N . ARG A 1 518 ? -10.154 -14.289 40.088 1.00 96.69 518 ARG A N 1
ATOM 4026 C CA . ARG A 1 518 ? -11.027 -13.858 41.199 1.00 96.69 518 ARG A CA 1
ATOM 4027 C C . ARG A 1 518 ? -10.710 -14.576 42.513 1.00 96.69 518 ARG A C 1
ATOM 4029 O O . ARG A 1 518 ? -11.167 -14.146 43.567 1.00 96.69 518 ARG A O 1
ATOM 4036 N N . ASP A 1 519 ? -9.912 -15.641 42.453 1.00 96.31 519 ASP A N 1
ATOM 4037 C CA . ASP A 1 519 ? -9.454 -16.385 43.622 1.00 96.31 519 ASP A CA 1
ATOM 4038 C C . ASP A 1 519 ? -8.542 -15.499 44.489 1.00 96.31 519 ASP A C 1
ATOM 4040 O O . ASP A 1 519 ? -7.465 -15.068 44.063 1.00 96.31 519 ASP A O 1
ATOM 4044 N N . LYS A 1 520 ? -8.997 -15.210 45.713 1.00 94.75 520 LYS A N 1
ATOM 4045 C CA . LYS A 1 520 ? -8.268 -14.367 46.668 1.00 94.75 520 LYS A CA 1
ATOM 4046 C C . LYS A 1 520 ? -6.963 -15.008 47.133 1.00 94.75 520 LYS A C 1
ATOM 4048 O O . LYS A 1 520 ? -5.986 -14.289 47.312 1.00 94.75 520 LYS A O 1
ATOM 4053 N N . THR A 1 521 ? -6.924 -16.328 47.288 1.00 95.50 521 THR A N 1
ATOM 4054 C CA . THR A 1 521 ? -5.718 -17.064 47.680 1.00 95.50 521 THR A CA 1
ATOM 4055 C C . THR A 1 521 ? -4.666 -16.984 46.578 1.00 95.50 521 THR A C 1
ATOM 4057 O O . THR A 1 521 ? -3.509 -16.685 46.861 1.00 95.50 521 THR A O 1
ATOM 4060 N N . ALA A 1 522 ? -5.068 -17.161 45.316 1.00 94.56 522 ALA A N 1
ATOM 4061 C CA . ALA A 1 522 ? -4.162 -17.022 44.175 1.00 94.56 522 ALA A CA 1
ATOM 4062 C C . ALA A 1 522 ? -3.629 -15.584 44.029 1.00 94.56 522 ALA A C 1
ATOM 4064 O O . ALA A 1 522 ? -2.441 -15.380 43.781 1.00 94.56 522 ALA A O 1
ATOM 4065 N N . MET A 1 523 ? -4.484 -14.570 44.218 1.00 97.25 523 MET A N 1
ATOM 4066 C CA . MET A 1 523 ? -4.044 -13.169 44.200 1.00 97.25 523 MET A CA 1
ATOM 4067 C C . MET A 1 523 ? -3.113 -12.829 45.368 1.00 97.25 523 MET A C 1
ATOM 4069 O O . MET A 1 523 ? -2.156 -12.085 45.163 1.00 97.25 523 MET A O 1
ATOM 4073 N N . GLN A 1 524 ? -3.355 -13.382 46.560 1.00 97.00 524 GLN A N 1
ATOM 4074 C CA . GLN A 1 524 ? -2.481 -13.210 47.720 1.00 97.00 524 GLN A CA 1
ATOM 4075 C C . GLN A 1 524 ? -1.102 -13.842 47.480 1.00 97.00 524 GLN A C 1
ATOM 4077 O O . GLN A 1 524 ? -0.089 -13.180 47.683 1.00 97.00 524 GLN A O 1
ATOM 4082 N N . ASP A 1 525 ? -1.052 -15.069 46.956 1.00 95.56 525 ASP A N 1
ATOM 4083 C CA . ASP A 1 525 ? 0.208 -15.748 46.626 1.00 95.56 525 ASP A CA 1
ATOM 4084 C C . ASP A 1 525 ? 1.042 -14.953 45.603 1.00 95.56 525 ASP A C 1
ATOM 4086 O O . ASP A 1 525 ? 2.246 -14.744 45.780 1.00 95.56 525 ASP A O 1
ATOM 4090 N N . LEU A 1 526 ? 0.390 -14.426 44.559 1.00 97.38 526 LEU A N 1
ATOM 4091 C CA . LEU A 1 526 ? 1.035 -13.537 43.590 1.00 97.38 526 LEU A CA 1
ATOM 4092 C C . LEU A 1 526 ? 1.498 -12.217 44.226 1.00 97.38 526 LEU A C 1
ATOM 4094 O O . LEU A 1 526 ? 2.575 -11.730 43.879 1.00 97.38 526 LEU A O 1
ATOM 4098 N N . ALA A 1 527 ? 0.720 -11.636 45.145 1.00 97.44 527 ALA A N 1
ATOM 4099 C CA . ALA A 1 527 ? 1.075 -10.403 45.852 1.00 97.44 527 ALA A CA 1
ATOM 4100 C C . ALA A 1 527 ? 2.346 -10.563 46.700 1.00 97.44 527 ALA A C 1
ATOM 4102 O O . ALA A 1 527 ? 3.165 -9.641 46.756 1.00 97.44 527 ALA A O 1
ATOM 4103 N N . ASP A 1 528 ? 2.506 -11.725 47.333 1.00 96.88 528 ASP A N 1
ATOM 4104 C CA . ASP A 1 528 ? 3.635 -12.035 48.210 1.00 96.88 528 ASP A CA 1
ATOM 4105 C C . ASP A 1 528 ? 4.919 -12.306 47.417 1.00 96.88 528 ASP A C 1
ATOM 4107 O O . ASP A 1 528 ? 6.008 -11.895 47.827 1.00 96.88 528 ASP A O 1
ATOM 4111 N N . LYS A 1 529 ? 4.798 -12.957 46.252 1.00 96.50 529 LYS A N 1
ATOM 4112 C CA . LYS A 1 529 ? 5.946 -13.349 45.420 1.00 96.50 529 LYS A CA 1
ATOM 4113 C C . LYS A 1 529 ? 6.392 -12.272 44.428 1.00 96.50 529 LYS A C 1
ATOM 4115 O O . LYS A 1 529 ? 7.570 -12.222 44.078 1.00 96.50 529 LYS A O 1
ATOM 4120 N N . LEU A 1 530 ? 5.494 -11.398 43.961 1.00 96.38 530 LEU A N 1
ATOM 4121 C CA . LEU A 1 530 ? 5.831 -10.364 42.975 1.00 96.38 530 LEU A CA 1
ATOM 4122 C C . LEU A 1 530 ? 6.212 -9.026 43.640 1.00 96.38 530 LEU A C 1
ATOM 4124 O O . LEU A 1 530 ? 5.395 -8.411 44.329 1.00 96.38 530 LEU A O 1
ATOM 4128 N N . PRO A 1 531 ? 7.398 -8.457 43.343 1.00 91.62 531 PRO A N 1
ATOM 4129 C CA . PRO A 1 531 ? 7.937 -7.312 44.087 1.00 91.62 531 PRO A CA 1
ATOM 4130 C C . PRO A 1 531 ? 7.103 -6.027 43.962 1.00 91.62 531 PRO A C 1
ATOM 4132 O O . PRO A 1 531 ? 7.087 -5.201 44.877 1.00 91.62 531 PRO A O 1
ATOM 4135 N N . TYR A 1 532 ? 6.402 -5.848 42.838 1.00 91.94 532 TYR A N 1
ATOM 4136 C CA . TYR A 1 532 ? 5.648 -4.631 42.518 1.00 91.94 532 TYR A CA 1
ATOM 4137 C C . TYR A 1 532 ? 4.141 -4.862 42.360 1.00 91.94 532 TYR A C 1
ATOM 4139 O O . TYR A 1 532 ? 3.456 -3.970 41.859 1.00 91.94 532 TYR A O 1
ATOM 4147 N N . ALA A 1 533 ? 3.627 -6.023 42.787 1.00 95.94 533 ALA A N 1
ATOM 4148 C CA . ALA A 1 533 ? 2.212 -6.382 42.654 1.00 95.94 533 ALA A CA 1
ATOM 4149 C C . ALA A 1 533 ? 1.484 -6.571 44.000 1.00 95.94 533 ALA A C 1
ATOM 4151 O O . ALA A 1 533 ? 0.398 -7.136 44.037 1.00 95.94 533 ALA A O 1
ATOM 4152 N N . LYS A 1 534 ? 2.033 -6.047 45.106 1.00 96.88 534 LYS A N 1
ATOM 4153 C CA . LYS A 1 534 ? 1.466 -6.185 46.466 1.00 96.88 534 LYS A CA 1
ATOM 4154 C C . LYS A 1 534 ? -0.002 -5.762 46.599 1.00 96.88 534 LYS A C 1
ATOM 4156 O O . LYS A 1 534 ? -0.719 -6.272 47.449 1.00 96.88 534 LYS A O 1
ATOM 4161 N N . MET A 1 535 ? -0.455 -4.831 45.760 1.00 97.25 535 MET A N 1
ATOM 4162 C CA . MET A 1 535 ? -1.847 -4.371 45.740 1.00 97.25 535 MET A CA 1
ATOM 4163 C C . MET A 1 535 ? -2.844 -5.434 45.250 1.00 97.25 535 MET A C 1
ATOM 4165 O O . MET A 1 535 ? -4.043 -5.225 45.378 1.00 97.25 535 MET A O 1
ATOM 4169 N N . LEU A 1 536 ? -2.381 -6.569 44.712 1.00 97.69 536 LEU A N 1
ATOM 4170 C CA . LEU A 1 536 ? -3.239 -7.718 44.409 1.00 97.69 536 LEU A CA 1
ATOM 4171 C C . LEU A 1 536 ? -3.964 -8.245 45.654 1.00 97.69 536 LEU A C 1
ATOM 4173 O O . LEU A 1 536 ? -5.107 -8.675 45.539 1.00 97.69 536 LEU A O 1
ATOM 4177 N N . ALA A 1 537 ? -3.347 -8.133 46.836 1.00 96.38 537 ALA A N 1
ATOM 4178 C CA . ALA A 1 537 ? -3.936 -8.561 48.105 1.00 96.38 537 ALA A CA 1
ATOM 4179 C C . ALA A 1 537 ? -5.259 -7.842 48.438 1.00 96.38 537 ALA A C 1
ATOM 4181 O O . ALA A 1 537 ? -6.128 -8.410 49.093 1.00 96.38 537 ALA A O 1
ATOM 4182 N N . SER A 1 538 ? -5.428 -6.595 47.981 1.00 95.25 538 SER A N 1
ATOM 4183 C CA . SER A 1 538 ? -6.635 -5.789 48.212 1.00 95.25 538 SER A CA 1
ATOM 4184 C C . SER A 1 538 ? -7.487 -5.570 46.960 1.00 95.25 538 SER A C 1
ATOM 4186 O O . SER A 1 538 ? -8.536 -4.939 47.046 1.00 95.25 538 SER A O 1
ATOM 4188 N N . ALA A 1 539 ? -7.071 -6.079 45.798 1.00 98.06 539 ALA A N 1
ATOM 4189 C CA . ALA A 1 539 ? -7.826 -5.940 44.558 1.00 98.06 539 ALA A CA 1
ATOM 4190 C C . ALA A 1 539 ? -9.073 -6.842 44.547 1.00 98.06 539 ALA A C 1
ATOM 4192 O O . ALA A 1 539 ? -9.106 -7.918 45.156 1.00 98.06 539 ALA A O 1
ATOM 4193 N N . ALA A 1 540 ? -10.111 -6.426 43.820 1.00 98.06 540 ALA A N 1
ATOM 4194 C CA . ALA A 1 540 ? -11.323 -7.222 43.647 1.00 98.06 540 ALA A CA 1
ATOM 4195 C C . ALA A 1 540 ? -11.052 -8.446 42.757 1.00 98.06 540 ALA A C 1
ATOM 4197 O O . ALA A 1 540 ? -11.455 -9.557 43.108 1.00 98.06 540 ALA A O 1
ATOM 4198 N N . ALA A 1 541 ? -10.312 -8.239 41.667 1.00 98.62 541 ALA A N 1
ATOM 4199 C CA . ALA A 1 541 ? -9.881 -9.248 40.706 1.00 98.62 541 ALA A CA 1
ATOM 4200 C C . ALA A 1 541 ? -8.513 -8.869 40.106 1.00 98.62 541 ALA A C 1
ATOM 4202 O O . ALA A 1 541 ? -7.985 -7.784 40.363 1.00 98.62 541 ALA A O 1
ATOM 4203 N N . ALA A 1 542 ? -7.959 -9.730 39.258 1.00 98.62 542 ALA A N 1
ATOM 4204 C CA . ALA A 1 542 ? -6.805 -9.410 38.429 1.00 98.62 542 ALA A CA 1
ATOM 4205 C C . ALA A 1 542 ? -6.972 -9.935 37.000 1.00 98.62 542 ALA A C 1
ATOM 4207 O O . ALA A 1 542 ? -7.632 -10.946 36.775 1.00 98.62 542 ALA A O 1
ATOM 4208 N N . ILE A 1 543 ? -6.355 -9.259 36.034 1.00 98.88 543 ILE A N 1
ATOM 4209 C CA . ILE A 1 543 ? -6.265 -9.702 34.640 1.00 98.88 543 ILE A CA 1
ATOM 4210 C C . ILE A 1 543 ? -4.788 -9.872 34.305 1.00 98.88 543 ILE A C 1
ATOM 4212 O O . ILE A 1 543 ? -4.026 -8.905 34.342 1.00 98.88 543 ILE A O 1
ATOM 4216 N N . VAL A 1 544 ? -4.373 -11.090 33.978 1.00 98.75 544 VAL A N 1
ATOM 4217 C CA . VAL A 1 544 ? -3.031 -11.367 33.461 1.00 98.75 544 VAL A CA 1
ATOM 4218 C C . VAL A 1 544 ? -3.091 -11.362 31.948 1.00 98.75 544 VAL A C 1
ATOM 4220 O O . VAL A 1 544 ? -3.887 -12.093 31.366 1.00 98.75 544 VAL A O 1
ATOM 4223 N N . VAL A 1 545 ? -2.264 -10.528 31.326 1.00 98.81 545 VAL A N 1
ATOM 4224 C CA . VAL A 1 545 ? -2.125 -10.470 29.870 1.00 98.81 545 VAL A CA 1
ATOM 4225 C C . VAL A 1 545 ? -0.890 -11.273 29.494 1.00 98.81 545 VAL A C 1
ATOM 4227 O O . VAL A 1 545 ? 0.208 -10.977 29.971 1.00 98.81 545 VAL A O 1
ATOM 4230 N N . CYS A 1 546 ? -1.068 -12.278 28.648 1.00 98.62 546 CYS A N 1
ATOM 4231 C CA . CYS A 1 546 ? -0.019 -13.172 28.179 1.00 98.62 546 CYS A CA 1
ATOM 4232 C C . CYS A 1 546 ? 0.077 -13.125 26.653 1.00 98.62 546 CYS A C 1
ATOM 4234 O O . CYS A 1 546 ? -0.919 -12.874 25.984 1.00 98.62 546 CYS A O 1
ATOM 4236 N N . GLY A 1 547 ? 1.259 -13.386 26.105 1.00 98.06 547 GLY A N 1
ATOM 4237 C CA . GLY A 1 547 ? 1.461 -13.631 24.683 1.00 98.06 547 GLY A CA 1
ATOM 4238 C C . GLY A 1 547 ? 1.578 -15.120 24.397 1.00 98.06 547 GLY A C 1
ATOM 4239 O O . GLY A 1 547 ? 2.356 -15.815 25.040 1.00 98.06 547 GLY A O 1
ATOM 4240 N N . ASP A 1 548 ? 0.837 -15.589 23.408 1.00 98.25 548 ASP A N 1
ATOM 4241 C CA . ASP A 1 548 ? 0.959 -16.906 22.811 1.00 98.25 548 ASP A CA 1
ATOM 4242 C C . ASP A 1 548 ? 2.011 -16.868 21.697 1.00 98.25 548 ASP A C 1
ATOM 4244 O O . ASP A 1 548 ? 1.809 -16.297 20.615 1.00 98.25 548 ASP A O 1
ATOM 4248 N N . LEU A 1 549 ? 3.170 -17.457 21.989 1.00 95.75 549 LEU A N 1
ATOM 4249 C CA . LEU A 1 549 ? 4.301 -17.487 21.073 1.00 95.75 549 LEU A CA 1
ATOM 4250 C C . LEU A 1 549 ? 4.048 -18.377 19.858 1.00 95.75 549 LEU A C 1
ATOM 4252 O O . LEU A 1 549 ? 4.643 -18.127 18.813 1.00 95.75 549 LEU A O 1
ATOM 4256 N N . GLU A 1 550 ? 3.167 -19.375 19.935 1.00 96.56 550 GLU A N 1
ATOM 4257 C CA . GLU A 1 550 ? 2.819 -20.192 18.769 1.00 96.56 550 GLU A CA 1
ATOM 4258 C C . GLU A 1 550 ? 1.973 -19.390 17.784 1.00 96.56 550 GLU A C 1
ATOM 4260 O O . GLU A 1 550 ? 2.283 -19.357 16.587 1.00 96.56 550 GLU A O 1
ATOM 4265 N N . ILE A 1 551 ? 0.974 -18.656 18.284 1.00 94.56 551 ILE A N 1
ATOM 4266 C CA . ILE A 1 551 ? 0.168 -17.739 17.469 1.00 94.56 551 ILE A CA 1
ATOM 4267 C C . ILE A 1 551 ? 1.058 -16.650 16.848 1.00 94.56 551 ILE A C 1
ATOM 4269 O O . ILE A 1 551 ? 0.983 -16.379 15.638 1.00 94.56 551 ILE A O 1
ATOM 4273 N N . ALA A 1 552 ? 1.952 -16.055 17.645 1.00 89.56 552 ALA A N 1
ATOM 4274 C CA . ALA A 1 552 ? 2.883 -15.038 17.167 1.00 89.56 552 ALA A CA 1
ATOM 4275 C C . ALA A 1 552 ? 3.862 -15.600 16.113 1.00 89.56 552 ALA A C 1
ATOM 4277 O O . ALA A 1 552 ? 4.084 -14.980 15.065 1.00 89.56 552 ALA A O 1
ATOM 4278 N N . ARG A 1 553 ? 4.401 -16.808 16.326 1.00 89.56 553 ARG A N 1
ATOM 4279 C CA . ARG A 1 553 ? 5.337 -17.473 15.404 1.00 89.56 553 ARG A CA 1
ATOM 4280 C C . ARG A 1 553 ? 4.667 -17.912 14.107 1.00 89.56 553 ARG A C 1
ATOM 4282 O O . ARG A 1 553 ? 5.203 -17.628 13.038 1.00 89.56 553 ARG A O 1
ATOM 4289 N N . ALA A 1 554 ? 3.457 -18.474 14.147 1.00 79.00 554 ALA A N 1
ATOM 4290 C CA . ALA A 1 554 ? 2.647 -18.745 12.948 1.00 79.00 554 ALA A CA 1
ATOM 4291 C C . ALA A 1 554 ? 2.369 -17.457 12.137 1.00 79.00 554 ALA A C 1
ATOM 4293 O O . ALA A 1 554 ? 2.143 -17.465 10.916 1.00 79.00 554 ALA A O 1
ATOM 4294 N N . GLY A 1 555 ? 2.431 -16.311 12.817 1.00 73.50 555 GLY A N 1
ATOM 4295 C CA . GLY A 1 555 ? 2.416 -14.961 12.276 1.00 73.50 555 GLY A CA 1
ATOM 4296 C C . GLY A 1 555 ? 3.643 -14.522 11.489 1.00 73.50 555 GLY A C 1
ATOM 4297 O O . GLY A 1 555 ? 3.530 -13.593 10.677 1.00 73.50 555 GLY A O 1
ATOM 4298 N N . ASN A 1 556 ? 4.784 -15.186 11.670 1.00 80.94 556 ASN A N 1
ATOM 4299 C CA . ASN A 1 556 ? 6.111 -14.596 11.490 1.00 80.94 556 ASN A CA 1
ATOM 4300 C C . ASN A 1 556 ? 6.167 -13.201 12.155 1.00 80.94 556 ASN A C 1
ATOM 4302 O O . ASN A 1 556 ? 6.551 -12.216 11.517 1.00 80.94 556 ASN A O 1
ATOM 4306 N N . SER A 1 557 ? 5.662 -13.112 13.390 1.00 82.88 557 SER A N 1
ATOM 4307 C CA . SER A 1 557 ? 5.611 -11.907 14.227 1.00 82.88 557 SER A CA 1
ATOM 4308 C C . SER A 1 557 ? 5.958 -12.225 15.685 1.00 82.88 557 SER A C 1
ATOM 4310 O O . SER A 1 557 ? 5.455 -11.566 16.588 1.00 82.88 557 SER A O 1
ATOM 4312 N N . GLU A 1 558 ? 6.800 -13.239 15.909 1.00 88.00 558 GLU A N 1
ATOM 4313 C CA . GLU A 1 558 ? 7.231 -13.674 17.243 1.00 88.00 558 GLU A CA 1
ATOM 4314 C C . GLU A 1 558 ? 7.799 -12.499 18.044 1.00 88.00 558 GLU A C 1
ATOM 4316 O O . GLU A 1 558 ? 7.293 -12.212 19.114 1.00 88.00 558 GLU A O 1
ATOM 4321 N N . ASP A 1 559 ? 8.689 -11.688 17.472 1.00 88.19 559 ASP A N 1
ATOM 4322 C CA . ASP A 1 559 ? 9.276 -10.524 18.164 1.00 88.19 559 ASP A CA 1
ATOM 4323 C C . ASP A 1 559 ? 8.274 -9.404 18.525 1.00 88.19 559 ASP A C 1
ATOM 4325 O O . ASP A 1 559 ? 8.631 -8.433 19.192 1.00 88.19 559 ASP A O 1
ATOM 4329 N N . MET A 1 560 ? 7.020 -9.498 18.069 1.00 92.88 560 MET A N 1
ATOM 4330 C CA . MET A 1 560 ? 6.000 -8.458 18.236 1.00 92.88 560 MET A CA 1
ATOM 4331 C C . MET A 1 560 ? 4.983 -8.771 19.337 1.00 92.88 560 MET A C 1
ATOM 4333 O O . MET A 1 560 ? 4.241 -7.867 19.722 1.00 92.88 560 MET A O 1
ATOM 4337 N N . TRP A 1 561 ? 4.960 -9.997 19.885 1.00 96.06 561 TRP A N 1
ATOM 4338 C CA . TRP A 1 561 ? 3.957 -10.415 20.880 1.00 96.06 561 TRP A CA 1
ATOM 4339 C C . TRP A 1 561 ? 3.885 -9.447 22.070 1.00 96.06 561 TRP A C 1
ATOM 4341 O O . TRP A 1 561 ? 2.804 -9.153 22.582 1.00 96.06 561 TRP A O 1
ATOM 4351 N N . MET A 1 562 ? 5.035 -8.905 22.484 1.00 97.31 562 MET A N 1
ATOM 4352 C CA . MET A 1 562 ? 5.115 -7.973 23.604 1.00 97.31 562 MET A CA 1
ATOM 4353 C C . MET A 1 562 ? 4.491 -6.614 23.273 1.00 97.31 562 MET A C 1
ATOM 4355 O O . MET A 1 562 ? 3.879 -6.012 24.151 1.00 97.31 562 MET A O 1
ATOM 4359 N N . LEU A 1 563 ? 4.604 -6.129 22.029 1.00 97.94 563 LEU A N 1
ATOM 4360 C CA . LEU A 1 563 ? 3.969 -4.883 21.575 1.00 97.94 563 LEU A CA 1
ATOM 4361 C C . LEU A 1 563 ? 2.453 -5.059 21.490 1.00 97.94 563 LEU A C 1
ATOM 4363 O O . LEU A 1 563 ? 1.700 -4.208 21.958 1.00 97.94 563 LEU A O 1
ATOM 4367 N N . ASP A 1 564 ? 2.037 -6.202 20.955 1.00 97.88 564 ASP A N 1
ATOM 4368 C CA . ASP A 1 564 ? 0.648 -6.617 20.807 1.00 97.88 564 ASP A CA 1
ATOM 4369 C C . ASP A 1 564 ? -0.060 -6.681 22.168 1.00 97.88 564 ASP A C 1
ATOM 4371 O O . ASP A 1 564 ? -1.054 -5.993 22.414 1.00 97.88 564 ASP A O 1
ATOM 4375 N N . CYS A 1 565 ? 0.526 -7.423 23.109 1.00 98.44 565 CYS A N 1
ATOM 4376 C CA . CYS A 1 565 ? 0.020 -7.515 24.473 1.00 98.44 565 CYS A CA 1
ATOM 4377 C C . CYS A 1 565 ? 0.111 -6.165 25.205 1.00 98.44 565 CYS A C 1
ATOM 4379 O O . CYS A 1 565 ? -0.734 -5.865 26.043 1.00 98.44 565 CYS A O 1
ATOM 4381 N N . SER A 1 566 ? 1.088 -5.312 24.872 1.00 98.69 566 SER A N 1
ATOM 4382 C CA . SER A 1 566 ? 1.199 -3.975 25.467 1.00 98.69 566 SER A CA 1
ATOM 4383 C C . SER A 1 566 ? 0.065 -3.043 25.048 1.00 98.69 566 SER A C 1
ATOM 4385 O O . SER A 1 566 ? -0.458 -2.296 25.879 1.00 98.69 566 SER A O 1
ATOM 4387 N N . ALA A 1 567 ? -0.330 -3.093 23.774 1.00 98.62 567 ALA A N 1
ATOM 4388 C CA . ALA A 1 567 ? -1.480 -2.355 23.269 1.00 98.62 567 ALA A CA 1
ATOM 4389 C C . ALA A 1 567 ? -2.779 -2.850 23.928 1.00 98.62 567 ALA A C 1
ATOM 4391 O O . ALA A 1 567 ? -3.572 -2.035 24.404 1.00 98.62 567 ALA A O 1
ATOM 4392 N N . ALA A 1 568 ? -2.944 -4.172 24.050 1.00 98.69 568 ALA A N 1
ATOM 4393 C CA . ALA A 1 568 ? -4.068 -4.789 24.753 1.00 98.69 568 ALA A CA 1
ATOM 4394 C C . ALA A 1 568 ? -4.156 -4.336 26.217 1.00 98.69 568 ALA A C 1
ATOM 4396 O O . ALA A 1 568 ? -5.202 -3.861 26.664 1.00 98.69 568 ALA A O 1
ATOM 4397 N N . THR A 1 569 ? -3.041 -4.380 26.950 1.00 98.81 569 THR A N 1
ATOM 4398 C CA . THR A 1 569 ? -2.972 -3.888 28.330 1.00 98.81 569 THR A CA 1
ATOM 4399 C C . THR A 1 569 ? -3.347 -2.411 28.429 1.00 98.81 569 THR A C 1
ATOM 4401 O O . THR A 1 569 ? -4.082 -2.019 29.337 1.00 98.81 569 THR A O 1
ATOM 4404 N N . GLN A 1 570 ? -2.886 -1.570 27.499 1.00 98.81 570 GLN A N 1
ATOM 4405 C CA . GLN A 1 570 ? -3.228 -0.149 27.520 1.00 98.81 570 GLN A CA 1
ATOM 4406 C C . GLN A 1 570 ? -4.726 0.090 27.275 1.00 98.81 570 GLN A C 1
ATOM 4408 O O . GLN A 1 570 ? -5.309 0.940 27.951 1.00 98.81 570 GLN A O 1
ATOM 4413 N N . ASN A 1 571 ? -5.367 -0.673 26.385 1.00 98.81 571 ASN A N 1
ATOM 4414 C CA . ASN A 1 571 ? -6.817 -0.604 26.200 1.00 98.81 571 ASN A CA 1
ATOM 4415 C C . ASN A 1 571 ? -7.580 -1.012 27.467 1.00 98.81 571 ASN A C 1
ATOM 4417 O O . ASN A 1 571 ? -8.504 -0.303 27.863 1.00 98.81 571 ASN A O 1
ATOM 4421 N N . VAL A 1 572 ? -7.164 -2.091 28.145 1.00 98.88 572 VAL A N 1
ATOM 4422 C CA . VAL A 1 572 ? -7.750 -2.511 29.434 1.00 98.88 572 VAL A CA 1
ATOM 4423 C C . VAL A 1 572 ? -7.669 -1.376 30.460 1.00 98.88 572 VAL A C 1
ATOM 4425 O O . VAL A 1 572 ? -8.655 -1.061 31.122 1.00 98.88 572 VAL A O 1
ATOM 4428 N N . LEU A 1 573 ? -6.515 -0.711 30.570 1.00 98.81 573 LEU A N 1
ATOM 4429 C CA . LEU A 1 573 ? -6.314 0.389 31.520 1.00 98.81 573 LEU A CA 1
ATOM 4430 C C . LEU A 1 573 ? -7.156 1.632 31.202 1.00 98.81 573 LEU A C 1
ATOM 4432 O O . LEU A 1 573 ? -7.571 2.332 32.125 1.00 98.81 573 LEU A O 1
ATOM 4436 N N . LEU A 1 574 ? -7.400 1.928 29.923 1.00 98.69 574 LEU A N 1
ATOM 4437 C CA . LEU A 1 574 ? -8.290 3.020 29.517 1.00 98.69 574 LEU A CA 1
ATOM 4438 C C . LEU A 1 574 ? -9.762 2.674 29.758 1.00 98.69 574 LEU A C 1
ATOM 4440 O O . LEU A 1 574 ? -10.522 3.544 30.181 1.00 98.69 574 LEU A O 1
ATOM 4444 N N . ALA A 1 575 ? -10.149 1.418 29.525 1.00 98.62 575 ALA A N 1
ATOM 4445 C CA . ALA A 1 575 ? -11.498 0.934 29.793 1.00 98.62 575 ALA A CA 1
ATOM 4446 C C . ALA A 1 575 ? -11.814 0.967 31.295 1.00 98.62 575 ALA A C 1
ATOM 4448 O O . ALA A 1 575 ? -12.871 1.468 31.672 1.00 98.62 575 ALA A O 1
ATOM 4449 N N . LEU A 1 576 ? -10.866 0.547 32.145 1.00 98.62 576 LEU A N 1
ATOM 4450 C CA . LEU A 1 576 ? -10.965 0.673 33.603 1.00 98.62 576 LEU A CA 1
ATOM 4451 C C . LEU A 1 576 ? -11.325 2.104 34.014 1.00 98.62 576 LEU A C 1
ATOM 4453 O O . LEU A 1 576 ? -12.351 2.310 34.657 1.00 98.62 576 LEU A O 1
ATOM 4457 N N . GLU A 1 577 ? -10.530 3.087 33.576 1.00 98.12 577 GLU A N 1
ATOM 4458 C CA . GLU A 1 577 ? -10.764 4.502 33.891 1.00 98.12 577 GLU A CA 1
ATOM 4459 C C . GLU A 1 577 ? -12.149 4.970 33.412 1.00 98.12 577 GLU A C 1
ATOM 4461 O O . GLU A 1 577 ? -12.869 5.621 34.169 1.00 98.12 577 GLU A O 1
ATOM 4466 N N . SER A 1 578 ? -12.564 4.571 32.204 1.00 97.94 578 SER A N 1
ATOM 4467 C CA . SER A 1 578 ? -13.854 4.982 31.627 1.00 97.94 578 SER A CA 1
ATOM 4468 C C . SER A 1 578 ? -15.067 4.436 32.384 1.00 97.94 578 SER A C 1
ATOM 4470 O O . SER A 1 578 ? -16.142 5.027 32.344 1.00 97.94 578 SER A O 1
ATOM 4472 N N . MET A 1 579 ? -14.886 3.318 33.090 1.00 97.62 579 MET A N 1
ATOM 4473 C CA . MET A 1 579 ? -15.916 2.652 33.887 1.00 97.62 579 MET A CA 1
ATOM 4474 C C . MET A 1 579 ? -15.871 3.069 35.365 1.00 97.62 579 MET A C 1
ATOM 4476 O O . MET A 1 579 ? -16.594 2.501 36.179 1.00 97.62 579 MET A O 1
ATOM 4480 N N . GLY A 1 580 ? -15.004 4.022 35.733 1.00 97.12 580 GLY A N 1
ATOM 4481 C CA . GLY A 1 580 ? -14.782 4.419 37.126 1.00 97.12 580 GLY A CA 1
ATOM 4482 C C . GLY A 1 580 ? -14.000 3.392 37.954 1.00 97.12 580 GLY A C 1
ATOM 4483 O O . GLY A 1 580 ? -13.859 3.560 39.163 1.00 97.12 580 GLY A O 1
ATOM 4484 N N . LEU A 1 581 ? -13.466 2.349 37.317 1.00 98.44 581 LEU A N 1
ATOM 4485 C CA . LEU A 1 581 ? -12.608 1.351 37.942 1.00 98.44 581 LEU A CA 1
ATOM 4486 C C . LEU A 1 581 ? -11.146 1.815 37.944 1.00 98.44 581 LEU A C 1
ATOM 4488 O O . LEU A 1 581 ? -10.738 2.761 37.267 1.00 98.44 581 LEU A O 1
ATOM 4492 N N . GLY A 1 582 ? -10.327 1.123 38.725 1.00 98.12 582 GLY A N 1
ATOM 4493 C CA . GLY A 1 582 ? -8.901 1.361 38.843 1.00 98.12 582 GLY A CA 1
ATOM 4494 C C . GLY A 1 582 ? -8.084 0.123 38.511 1.00 98.12 582 GLY A C 1
ATOM 4495 O O . GLY A 1 582 ? -8.502 -1.008 38.750 1.00 98.12 582 GLY A O 1
ATOM 4496 N N . GLY A 1 583 ? -6.872 0.358 38.019 1.00 98.25 583 GLY A N 1
ATOM 4497 C CA . GLY A 1 583 ? -5.849 -0.671 37.933 1.00 98.25 583 GLY A CA 1
ATOM 4498 C C . GLY A 1 583 ? -4.462 -0.106 37.672 1.00 98.25 583 GLY A C 1
ATOM 4499 O O . GLY A 1 583 ? -4.256 1.102 37.493 1.00 98.25 583 GLY A O 1
ATOM 4500 N N . VAL A 1 584 ? -3.480 -0.998 37.666 1.00 98.25 584 VAL A N 1
ATOM 4501 C CA . VAL A 1 584 ? -2.077 -0.660 37.439 1.00 98.25 584 VAL A CA 1
ATOM 4502 C C . VAL A 1 584 ? -1.394 -1.754 36.634 1.00 98.25 584 VAL A C 1
ATOM 4504 O O . VAL A 1 584 ? -1.572 -2.936 36.891 1.00 98.25 584 VAL A O 1
ATOM 4507 N N . TRP A 1 585 ? -0.567 -1.354 35.672 1.00 98.25 585 TRP A N 1
ATOM 4508 C CA . TRP A 1 585 ? 0.336 -2.278 34.997 1.00 98.25 585 TRP A CA 1
ATOM 4509 C C . TRP A 1 585 ? 1.426 -2.742 35.967 1.00 98.25 585 TRP A C 1
ATOM 4511 O O . TRP A 1 585 ? 2.289 -1.942 36.342 1.00 98.25 585 TRP A O 1
ATOM 4521 N N . THR A 1 586 ? 1.436 -4.027 36.330 1.00 97.44 586 THR A N 1
ATOM 4522 C CA . THR A 1 586 ? 2.553 -4.646 37.061 1.00 97.44 586 THR A CA 1
ATOM 4523 C C . THR A 1 586 ? 3.298 -5.605 36.133 1.00 97.44 586 THR A C 1
ATOM 4525 O O . THR A 1 586 ? 2.749 -6.592 35.652 1.00 97.44 586 THR A O 1
ATOM 4528 N N . ALA A 1 587 ? 4.529 -5.243 35.766 1.00 94.88 587 ALA A N 1
ATOM 4529 C CA . ALA A 1 587 ? 5.269 -5.942 34.718 1.00 94.88 587 ALA A CA 1
ATOM 4530 C C . ALA A 1 587 ? 5.871 -7.264 35.219 1.00 94.88 587 ALA A C 1
ATOM 4532 O O . ALA A 1 587 ? 6.576 -7.280 36.237 1.00 94.88 587 ALA A O 1
ATOM 4533 N N . CYS A 1 588 ? 5.638 -8.330 34.452 1.00 94.12 588 CYS A N 1
ATOM 4534 C CA . CYS A 1 588 ? 6.279 -9.635 34.607 1.00 94.12 588 CYS A CA 1
ATOM 4535 C C . CYS A 1 588 ? 7.450 -9.738 33.628 1.00 94.12 588 CYS A C 1
ATOM 4537 O O . CYS A 1 588 ? 8.589 -9.906 34.047 1.00 94.12 588 CYS A O 1
ATOM 4539 N N . TYR A 1 589 ? 7.186 -9.514 32.340 1.00 96.50 589 TYR A N 1
ATOM 4540 C CA . TYR A 1 589 ? 8.207 -9.412 31.299 1.00 96.50 589 TYR A CA 1
ATOM 4541 C C . TYR A 1 589 ? 9.012 -8.098 31.423 1.00 96.50 589 TYR A C 1
ATOM 4543 O O . TYR A 1 589 ? 8.428 -7.062 31.767 1.00 96.50 589 TYR A O 1
ATOM 4551 N N . PRO A 1 590 ? 10.328 -8.083 31.124 1.00 95.50 590 PRO A N 1
ATOM 4552 C CA . PRO A 1 590 ? 11.174 -9.193 30.657 1.00 95.50 590 PRO A CA 1
ATOM 4553 C C . PRO A 1 590 ? 11.911 -9.940 31.787 1.00 95.50 590 PRO A C 1
ATOM 4555 O O . PRO A 1 590 ? 13.029 -10.397 31.583 1.00 95.50 590 PRO A O 1
ATOM 4558 N N . TYR A 1 591 ? 11.358 -10.003 33.002 1.00 96.81 591 TYR A N 1
ATOM 4559 C CA . TYR A 1 591 ? 12.070 -10.534 34.170 1.00 96.81 591 TYR A CA 1
ATOM 4560 C C . TYR A 1 591 ? 11.746 -12.018 34.393 1.00 96.81 591 TYR A C 1
ATOM 4562 O O . TYR A 1 591 ? 10.616 -12.355 34.753 1.00 96.81 591 TYR A O 1
ATOM 4570 N N . 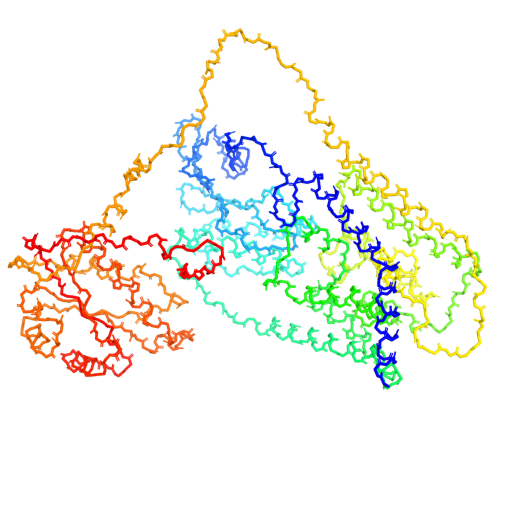ASP A 1 592 ? 12.732 -12.895 34.193 1.00 95.75 592 ASP A N 1
ATOM 4571 C CA . ASP A 1 592 ? 12.555 -14.356 34.236 1.00 95.75 592 ASP A CA 1
ATOM 4572 C C . ASP A 1 592 ? 11.941 -14.859 35.548 1.00 95.75 592 ASP A C 1
ATOM 4574 O O . ASP A 1 592 ? 10.999 -15.650 35.526 1.00 95.75 592 ASP A O 1
ATOM 4578 N N . ASP A 1 593 ? 12.409 -14.351 36.690 1.00 96.69 593 ASP A N 1
ATOM 4579 C CA . ASP A 1 593 ? 11.904 -14.694 38.025 1.00 96.69 593 ASP A CA 1
ATOM 4580 C C . ASP A 1 593 ? 10.403 -14.389 38.171 1.00 96.69 593 ASP A C 1
ATOM 4582 O O . ASP A 1 593 ? 9.625 -15.194 38.696 1.00 96.69 593 ASP A O 1
ATOM 4586 N N . ARG A 1 594 ? 9.963 -13.241 37.646 1.00 97.38 594 ARG A N 1
ATOM 4587 C CA . ARG A 1 594 ? 8.558 -12.810 37.705 1.00 97.38 594 ARG A CA 1
ATOM 4588 C C . ARG A 1 594 ? 7.692 -13.575 36.721 1.00 97.38 594 ARG A C 1
ATOM 4590 O O . ARG A 1 594 ? 6.566 -13.934 37.061 1.00 97.38 594 ARG A O 1
ATOM 4597 N N . MET A 1 595 ? 8.199 -13.820 35.514 1.00 97.81 595 MET A N 1
ATOM 4598 C CA . MET A 1 595 ? 7.487 -14.607 34.510 1.00 97.81 595 MET A CA 1
ATOM 4599 C C . MET A 1 595 ? 7.269 -16.040 34.993 1.00 97.81 595 MET A C 1
ATOM 4601 O O . MET A 1 595 ? 6.142 -16.522 34.931 1.00 97.81 595 MET A O 1
ATOM 4605 N N . GLN A 1 596 ? 8.296 -16.684 35.557 1.00 97.19 596 GLN A N 1
ATOM 4606 C CA . GLN A 1 596 ? 8.187 -18.030 36.129 1.00 97.19 596 GLN A CA 1
ATOM 4607 C C . GLN A 1 596 ? 7.229 -18.083 37.321 1.00 97.19 596 GLN A C 1
ATOM 4609 O O . GLN A 1 596 ? 6.457 -19.034 37.439 1.00 97.19 596 GLN A O 1
ATOM 4614 N N . THR A 1 597 ? 7.233 -17.054 38.177 1.00 97.69 597 THR A N 1
ATOM 4615 C CA . THR A 1 597 ? 6.291 -16.941 39.301 1.00 97.69 597 THR A CA 1
ATOM 4616 C C . THR A 1 597 ? 4.842 -16.956 38.809 1.00 97.69 597 THR A C 1
ATOM 4618 O O . THR A 1 597 ? 4.035 -17.745 39.297 1.00 97.69 597 THR A O 1
ATOM 4621 N N . VAL A 1 598 ? 4.516 -16.127 37.811 1.00 97.81 598 VAL A N 1
ATOM 4622 C CA . VAL A 1 598 ? 3.158 -16.062 37.245 1.00 97.81 598 VAL A CA 1
ATOM 4623 C C . VAL A 1 598 ? 2.806 -17.331 36.472 1.00 97.81 598 VAL A C 1
ATOM 4625 O O . VAL A 1 598 ? 1.707 -17.854 36.638 1.00 97.81 598 VAL A O 1
ATOM 4628 N N . ALA A 1 599 ? 3.737 -17.854 35.672 1.00 97.50 599 ALA A N 1
ATOM 4629 C CA . ALA A 1 599 ? 3.532 -19.084 34.917 1.00 97.50 599 ALA A CA 1
ATOM 4630 C C . ALA A 1 599 ? 3.228 -20.273 35.834 1.00 97.50 599 ALA A C 1
ATOM 4632 O O . ALA A 1 599 ? 2.277 -21.007 35.583 1.00 97.50 599 ALA A O 1
ATOM 4633 N N . SER A 1 600 ? 3.968 -20.410 36.936 1.00 95.88 600 SER A N 1
ATOM 4634 C CA . SER A 1 600 ? 3.755 -21.481 37.915 1.00 95.88 600 SER A CA 1
ATOM 4635 C C . SER A 1 600 ? 2.430 -21.317 38.658 1.00 95.88 600 SER A C 1
ATOM 4637 O O . SER A 1 600 ? 1.680 -22.279 38.790 1.00 95.88 600 SER A O 1
ATOM 4639 N N . ALA A 1 601 ? 2.111 -20.097 39.106 1.00 95.44 601 ALA A N 1
ATOM 4640 C CA . ALA A 1 601 ? 0.875 -19.819 39.838 1.00 95.44 601 ALA A CA 1
ATOM 4641 C C . ALA A 1 601 ? -0.388 -20.098 39.005 1.00 95.44 601 ALA A C 1
ATOM 4643 O O . ALA A 1 601 ? -1.409 -20.503 39.552 1.00 95.44 601 ALA A O 1
ATOM 4644 N N . LEU A 1 602 ? -0.318 -19.895 37.686 1.00 95.69 602 LEU A N 1
ATOM 4645 C CA . LEU A 1 602 ? -1.453 -20.054 36.771 1.00 95.69 602 LEU A CA 1
ATOM 4646 C C . LEU A 1 602 ? -1.376 -21.309 35.902 1.00 95.69 602 LEU A C 1
ATOM 4648 O O . LEU A 1 602 ? -2.234 -21.500 35.045 1.00 95.69 602 LEU A O 1
ATOM 4652 N N . SER A 1 603 ? -0.368 -22.159 36.115 1.00 96.38 603 SER A N 1
ATOM 4653 C CA . SER A 1 603 ? -0.114 -23.347 35.289 1.00 96.38 603 SER A CA 1
ATOM 4654 C C . SER A 1 603 ? -0.072 -23.027 33.786 1.00 96.38 603 SER A C 1
ATOM 4656 O O . SER A 1 603 ? -0.672 -23.731 32.973 1.00 96.38 603 SER A O 1
ATOM 4658 N N . LEU A 1 604 ? 0.606 -21.934 33.412 1.00 97.50 604 LEU A N 1
ATOM 4659 C CA . LEU A 1 604 ? 0.719 -21.524 32.011 1.00 97.50 604 LEU A CA 1
ATOM 4660 C C . LEU A 1 604 ? 1.574 -22.536 31.229 1.00 97.50 604 LEU A C 1
ATOM 4662 O O . LEU A 1 604 ? 2.636 -22.934 31.715 1.00 97.50 604 LEU A O 1
ATOM 4666 N N . PRO A 1 605 ? 1.155 -22.940 30.018 1.00 97.06 605 PRO A N 1
ATOM 4667 C CA . PRO A 1 605 ? 1.986 -23.776 29.165 1.00 97.06 605 PRO A CA 1
ATOM 4668 C C . PRO A 1 605 ? 3.189 -22.988 28.628 1.00 97.06 605 PRO A C 1
ATOM 4670 O O . PRO A 1 605 ? 3.155 -21.764 28.547 1.00 97.06 605 PRO A O 1
ATOM 4673 N N . GLU A 1 606 ? 4.250 -23.696 28.230 1.00 95.50 606 GLU A N 1
ATOM 4674 C CA . GLU A 1 606 ? 5.562 -23.109 27.892 1.00 95.50 606 GLU A CA 1
ATOM 4675 C C . GLU A 1 606 ? 5.505 -22.023 26.801 1.00 95.50 606 GLU A C 1
ATOM 4677 O O . GLU A 1 606 ? 6.261 -21.055 26.839 1.00 95.50 606 GLU A O 1
ATOM 4682 N N . HIS A 1 607 ? 4.581 -22.147 25.845 1.00 96.50 607 HIS A N 1
ATOM 4683 C CA . HIS A 1 607 ? 4.403 -21.176 24.765 1.00 96.50 607 HIS A CA 1
ATOM 4684 C C . HIS A 1 607 ? 3.602 -19.925 25.169 1.00 96.50 607 HIS A C 1
ATOM 4686 O O . HIS A 1 607 ? 3.513 -18.993 24.372 1.00 96.50 607 HIS A O 1
ATOM 4692 N N . ILE A 1 608 ? 3.026 -19.878 26.375 1.00 98.25 608 ILE A N 1
ATOM 4693 C CA . ILE A 1 608 ? 2.259 -18.738 26.889 1.00 98.25 608 ILE A CA 1
ATOM 4694 C C . ILE A 1 608 ? 3.129 -17.938 27.855 1.00 98.25 608 ILE A C 1
ATOM 4696 O O . ILE A 1 608 ? 3.388 -18.348 28.986 1.00 98.25 608 ILE A O 1
ATOM 4700 N N . VAL A 1 609 ? 3.546 -16.750 27.425 1.00 97.88 609 VAL A N 1
ATOM 4701 C CA . VAL A 1 609 ? 4.458 -15.892 28.186 1.00 97.88 609 VAL A CA 1
ATOM 4702 C C . VAL A 1 609 ? 3.693 -14.737 28.838 1.00 97.88 609 VAL A C 1
ATOM 4704 O O . VAL A 1 609 ? 3.095 -13.928 28.128 1.00 97.88 609 VAL A O 1
ATOM 4707 N N . PRO A 1 610 ? 3.707 -14.592 30.176 1.00 98.38 610 PRO A N 1
ATOM 4708 C CA . PRO A 1 610 ? 3.008 -13.499 30.847 1.00 98.38 610 PRO A CA 1
ATOM 4709 C C . PRO A 1 610 ? 3.720 -12.152 30.640 1.00 98.38 610 PRO A C 1
ATOM 4711 O O . PRO A 1 610 ? 4.872 -11.969 31.037 1.00 98.38 610 PRO A O 1
ATOM 4714 N N . LEU A 1 611 ? 3.010 -11.166 30.080 1.00 98.50 611 LEU A N 1
ATOM 4715 C CA . LEU A 1 611 ? 3.496 -9.789 29.946 1.00 98.50 611 LEU A CA 1
ATOM 4716 C C . LEU A 1 611 ? 3.382 -9.046 31.283 1.00 98.50 611 LEU A C 1
ATOM 4718 O O . LEU A 1 611 ? 4.349 -8.450 31.773 1.00 98.50 611 LEU A O 1
ATOM 4722 N N . CYS A 1 612 ? 2.180 -9.042 31.857 1.00 98.56 612 CYS A N 1
ATOM 4723 C CA . CYS A 1 612 ? 1.861 -8.273 33.052 1.00 98.56 612 CYS A CA 1
ATOM 4724 C C . CYS A 1 612 ? 0.638 -8.810 33.792 1.00 98.56 612 CYS A C 1
ATOM 4726 O O . CYS A 1 612 ? -0.258 -9.399 33.189 1.00 98.56 612 CYS A O 1
ATOM 4728 N N . VAL A 1 613 ? 0.564 -8.490 35.083 1.00 98.62 613 VAL A N 1
ATOM 4729 C CA . VAL A 1 613 ? -0.630 -8.665 35.914 1.00 98.62 613 VAL A CA 1
ATOM 4730 C C . VAL A 1 613 ? -1.255 -7.291 36.170 1.00 98.62 613 VAL A C 1
ATOM 4732 O O . VAL A 1 613 ? -0.559 -6.339 36.536 1.00 98.62 613 VAL A O 1
ATOM 4735 N N . ILE A 1 614 ? -2.564 -7.169 35.971 1.00 98.75 614 ILE A N 1
ATOM 4736 C CA . ILE A 1 614 ? -3.331 -5.941 36.192 1.00 98.75 614 ILE A CA 1
ATOM 4737 C C . ILE A 1 614 ? -4.290 -6.186 37.361 1.00 98.75 614 ILE A C 1
ATOM 4739 O O . ILE A 1 614 ? -5.299 -6.862 37.169 1.00 98.75 614 ILE A O 1
ATOM 4743 N N . PRO A 1 615 ? -4.021 -5.655 38.563 1.00 98.62 615 PRO A N 1
ATOM 4744 C CA . PRO A 1 615 ? -5.003 -5.618 39.641 1.00 98.62 615 PRO A CA 1
ATOM 4745 C C . PRO A 1 615 ? -6.185 -4.734 39.227 1.00 98.62 615 PRO A C 1
ATOM 4747 O O . PRO A 1 615 ? -5.975 -3.659 38.659 1.00 98.62 615 PRO A O 1
ATOM 4750 N N . VAL A 1 616 ? -7.404 -5.178 39.521 1.00 98.75 616 VAL A N 1
ATOM 4751 C CA . VAL A 1 616 ? -8.662 -4.522 39.153 1.00 98.75 616 VAL A CA 1
ATOM 4752 C C . VAL A 1 616 ? -9.531 -4.346 40.395 1.00 98.75 616 VAL A C 1
ATOM 4754 O O . VAL A 1 616 ? -9.749 -5.289 41.156 1.00 98.75 616 VAL A O 1
ATOM 4757 N N . GLY A 1 617 ? -10.056 -3.140 40.593 1.00 98.31 617 GLY A N 1
ATOM 4758 C CA . GLY A 1 617 ? -10.968 -2.830 41.694 1.00 98.31 617 GLY A CA 1
ATOM 4759 C C . GLY A 1 617 ? -11.468 -1.392 41.646 1.00 98.31 617 GLY A C 1
ATOM 4760 O O . GLY A 1 617 ? -11.072 -0.613 40.778 1.00 98.31 617 GLY A O 1
ATOM 4761 N N . HIS A 1 618 ? -12.315 -1.024 42.601 1.00 98.38 618 HIS A N 1
ATOM 4762 C CA . HIS A 1 618 ? -12.816 0.345 42.729 1.00 98.38 618 HIS A CA 1
ATOM 4763 C C . HIS A 1 618 ? -11.781 1.227 43.442 1.00 98.38 618 HIS A C 1
ATOM 4765 O O . HIS A 1 618 ? -11.280 0.839 44.497 1.00 98.38 618 HIS A O 1
ATOM 4771 N N . PRO A 1 619 ? -11.399 2.390 42.888 1.00 97.88 619 PRO A N 1
ATOM 4772 C CA . PRO A 1 619 ? -10.364 3.242 43.467 1.00 97.88 619 PRO A CA 1
ATOM 4773 C C . PRO A 1 619 ? -10.837 3.930 44.756 1.00 97.88 619 PRO A C 1
ATOM 4775 O O . PRO A 1 619 ? -11.923 4.495 44.799 1.00 97.88 619 PRO A O 1
ATOM 4778 N N . THR A 1 620 ? -9.971 4.029 45.770 1.00 97.56 620 THR A N 1
ATOM 4779 C CA . THR A 1 620 ? -10.259 4.826 46.990 1.00 97.56 620 THR A CA 1
ATOM 4780 C C . THR A 1 620 ? -10.186 6.343 46.769 1.00 97.56 620 THR A C 1
ATOM 4782 O O . THR A 1 620 ? -10.536 7.129 47.646 1.00 97.56 620 THR A O 1
ATOM 4785 N N . GLY A 1 621 ? -9.667 6.778 45.615 1.00 93.62 621 GLY A N 1
ATOM 4786 C CA . GLY A 1 621 ? -9.479 8.189 45.263 1.00 93.62 621 GLY A CA 1
ATOM 4787 C C . GLY A 1 621 ? -8.151 8.812 45.715 1.00 93.62 621 GLY A C 1
ATOM 4788 O O . GLY A 1 621 ? -7.895 9.974 45.377 1.00 93.62 621 GLY A O 1
ATOM 4789 N N . VAL A 1 622 ? -7.293 8.064 46.423 1.00 95.88 622 VAL A N 1
ATOM 4790 C CA . VAL A 1 622 ? -5.952 8.512 46.858 1.00 95.88 622 VAL A CA 1
ATOM 4791 C C . VAL A 1 622 ? -5.006 8.700 45.666 1.00 95.88 622 VAL A C 1
ATOM 4793 O O . VAL A 1 622 ? -4.281 9.691 45.594 1.00 95.88 622 VAL A O 1
ATOM 4796 N N . ASP A 1 623 ? -5.033 7.776 44.704 1.00 96.88 623 ASP A N 1
ATOM 4797 C CA . ASP A 1 623 ? -4.195 7.836 43.506 1.00 96.88 623 ASP A CA 1
ATOM 4798 C C . ASP A 1 623 ? -4.688 8.927 42.534 1.00 96.88 623 ASP A C 1
ATOM 4800 O O . ASP A 1 623 ? -5.854 8.944 42.129 1.00 96.88 623 ASP A O 1
ATOM 4804 N N . LYS A 1 624 ? -3.790 9.835 42.127 1.00 95.38 624 LYS A N 1
ATOM 4805 C CA . LYS A 1 624 ? -4.093 10.977 41.242 1.00 95.38 624 LYS A CA 1
ATOM 4806 C C . LYS A 1 624 ? -3.370 10.885 39.887 1.00 95.38 624 LYS A C 1
ATOM 4808 O O . LYS A 1 624 ? -2.276 10.307 39.819 1.00 95.38 624 LYS A O 1
ATOM 4813 N N . PRO A 1 625 ? -3.942 11.452 38.804 1.00 95.12 625 PRO A N 1
ATOM 4814 C CA . PRO A 1 625 ? -3.234 11.610 37.536 1.00 95.12 625 PRO A CA 1
ATOM 4815 C C . PRO A 1 625 ? -2.000 12.500 37.699 1.00 95.12 625 PRO A C 1
ATOM 4817 O O . PRO A 1 625 ? -1.924 13.338 38.595 1.00 95.12 625 PRO A O 1
ATOM 4820 N N . LYS A 1 626 ? -1.012 12.293 36.827 1.00 93.31 626 LYS A N 1
ATOM 4821 C CA . LYS A 1 626 ? 0.229 13.074 36.789 1.00 93.31 626 LYS A CA 1
ATOM 4822 C C . LYS A 1 626 ? 0.364 13.700 35.412 1.00 93.31 626 LYS A C 1
ATOM 4824 O O . LYS A 1 626 ? 0.188 12.984 34.426 1.00 93.31 626 LYS A O 1
ATOM 4829 N N . ASP A 1 627 ? 0.747 14.971 35.357 1.00 91.88 627 ASP A N 1
ATOM 4830 C CA . ASP A 1 627 ? 1.161 15.582 34.099 1.00 91.88 627 ASP A CA 1
ATOM 4831 C C . ASP A 1 627 ? 2.513 14.995 33.667 1.00 91.88 627 ASP A C 1
ATOM 4833 O O . ASP A 1 627 ? 3.476 14.941 34.436 1.00 91.88 627 ASP A O 1
ATOM 4837 N N . LYS A 1 628 ? 2.545 14.468 32.444 1.00 92.06 628 LYS A N 1
ATOM 4838 C CA . LYS A 1 628 ? 3.718 13.836 31.830 1.00 92.06 628 LYS A CA 1
ATOM 4839 C C . LYS A 1 628 ? 4.156 14.556 30.554 1.00 92.06 628 LYS A C 1
ATOM 4841 O O . LYS A 1 628 ? 5.050 14.046 29.875 1.00 92.06 628 LYS A O 1
ATOM 4846 N N . TRP A 1 629 ? 3.525 15.679 30.205 1.00 92.81 629 TRP A N 1
ATOM 4847 C CA . TRP A 1 629 ? 3.875 16.451 29.022 1.00 92.81 629 TRP A CA 1
ATOM 4848 C C . TRP A 1 629 ? 5.309 16.980 29.124 1.00 92.81 629 TRP A C 1
ATOM 4850 O O . TRP A 1 629 ? 5.722 17.527 30.144 1.00 92.81 629 TRP A O 1
ATOM 4860 N N . LYS A 1 630 ? 6.077 16.766 28.055 1.00 92.81 630 LYS A N 1
ATOM 4861 C CA . LYS A 1 630 ? 7.482 17.157 27.927 1.00 92.81 630 LYS A CA 1
ATOM 4862 C C . LYS A 1 630 ? 7.719 17.634 26.496 1.00 92.81 630 LYS A C 1
ATOM 4864 O O . LYS A 1 630 ? 7.956 16.784 25.630 1.00 92.81 630 LYS A O 1
ATOM 4869 N N . PRO A 1 631 ? 7.577 18.940 26.210 1.00 91.69 631 PRO A N 1
ATOM 4870 C CA . PRO A 1 631 ? 7.670 19.457 24.845 1.00 91.69 631 PRO A CA 1
ATOM 4871 C C . PRO A 1 631 ? 9.024 19.152 24.193 1.00 91.69 631 PRO A C 1
ATOM 4873 O O . PRO A 1 631 ? 9.086 18.962 22.983 1.00 91.69 631 PRO A O 1
ATOM 4876 N N . GLU A 1 632 ? 10.090 19.017 24.983 1.00 90.00 632 GLU A N 1
ATOM 4877 C CA . GLU A 1 632 ? 11.432 18.655 24.522 1.00 90.00 632 GLU A CA 1
ATOM 4878 C C . GLU A 1 632 ? 11.519 17.264 23.868 1.00 90.00 632 GLU A C 1
ATOM 4880 O O . GLU A 1 632 ? 12.464 16.988 23.135 1.00 90.00 632 GLU A O 1
ATOM 4885 N N . ARG A 1 633 ? 10.525 16.390 24.084 1.00 89.62 633 ARG A N 1
ATOM 4886 C CA . ARG A 1 633 ? 10.449 15.053 23.465 1.00 89.62 633 ARG A CA 1
ATOM 4887 C C . ARG A 1 633 ? 9.694 15.033 22.130 1.00 89.62 633 ARG A C 1
ATOM 4889 O O . ARG A 1 633 ? 9.550 13.966 21.532 1.00 89.62 633 ARG A O 1
ATOM 4896 N N . LEU A 1 634 ? 9.172 16.173 21.672 1.00 91.56 634 LEU A N 1
ATOM 4897 C CA . LEU A 1 634 ? 8.464 16.301 20.399 1.00 91.56 634 LEU A CA 1
ATOM 4898 C C . LEU A 1 634 ? 9.431 16.761 19.299 1.00 91.56 634 LEU A C 1
ATOM 4900 O O . LEU A 1 634 ? 9.980 17.858 19.362 1.00 91.56 634 LEU A O 1
ATOM 4904 N N . HIS A 1 635 ? 9.588 15.954 18.248 1.00 88.00 635 HIS A N 1
ATOM 4905 C CA . HIS A 1 635 ? 10.458 16.271 17.112 1.00 88.00 635 HIS A CA 1
ATOM 4906 C C . HIS A 1 635 ? 9.662 16.317 15.802 1.00 88.00 635 HIS A C 1
ATOM 4908 O O . HIS A 1 635 ? 8.956 15.370 15.458 1.00 88.00 635 HIS A O 1
ATOM 4914 N N . TRP A 1 636 ? 9.806 17.400 15.036 1.00 86.56 636 TRP A N 1
ATOM 4915 C CA . TRP A 1 636 ? 9.118 17.584 13.755 1.00 86.56 636 TRP A CA 1
ATOM 4916 C C . TRP A 1 636 ? 10.001 17.147 12.587 1.00 86.56 636 TRP A C 1
ATOM 4918 O O . TRP A 1 636 ? 11.118 17.643 12.431 1.00 86.56 636 TRP A O 1
ATOM 4928 N N . ASN A 1 637 ? 9.478 16.269 11.727 1.00 87.25 637 ASN A N 1
ATOM 4929 C CA . ASN A 1 637 ? 10.119 15.701 10.529 1.00 87.25 637 ASN A CA 1
ATOM 4930 C C . ASN A 1 637 ? 11.355 14.815 10.779 1.00 87.25 637 ASN A C 1
ATOM 4932 O O . ASN A 1 637 ? 11.482 13.762 10.158 1.00 87.25 637 ASN A O 1
ATOM 4936 N N . LYS A 1 638 ? 12.287 15.238 11.637 1.00 90.00 638 LYS A N 1
ATOM 4937 C CA . LYS A 1 638 ? 13.539 14.536 11.956 1.00 90.00 638 LYS A CA 1
ATOM 4938 C C . LYS A 1 638 ? 13.845 14.657 13.444 1.00 90.00 638 LYS A C 1
ATOM 4940 O O . LYS A 1 638 ? 13.454 15.638 14.070 1.00 90.00 638 LYS A O 1
ATOM 4945 N N . TRP A 1 639 ? 14.593 13.690 13.974 1.00 88.56 639 TRP A N 1
ATOM 4946 C CA . TRP A 1 639 ? 15.129 13.749 15.332 1.00 88.56 639 TRP A CA 1
ATOM 4947 C C . TRP A 1 639 ? 15.976 15.009 15.513 1.00 88.56 639 TRP A C 1
ATOM 4949 O O . TRP A 1 639 ? 16.898 15.253 14.730 1.00 88.56 639 TRP A O 1
ATOM 4959 N N . GLN A 1 640 ? 15.656 15.802 16.531 1.00 85.06 640 GLN A N 1
ATOM 4960 C CA . GLN A 1 640 ? 16.440 16.978 16.886 1.00 85.06 640 GLN A CA 1
ATOM 4961 C C . GLN A 1 640 ? 17.305 16.606 18.093 1.00 85.06 640 GLN A C 1
ATOM 4963 O O . GLN A 1 640 ? 16.749 16.160 19.097 1.00 85.06 640 GLN A O 1
ATOM 4968 N N . PRO A 1 641 ? 18.643 16.712 18.006 1.00 78.12 641 PRO A N 1
ATOM 4969 C CA . PRO A 1 641 ? 19.490 16.503 19.172 1.00 78.12 641 PRO A CA 1
ATOM 4970 C C . PRO A 1 641 ? 19.112 17.517 20.254 1.00 78.12 641 PRO A C 1
ATOM 4972 O O . PRO A 1 641 ? 18.755 18.651 19.926 1.00 78.12 641 PRO A O 1
ATOM 4975 N N . GLU A 1 642 ? 19.176 17.107 21.523 1.00 74.19 642 GLU A N 1
ATOM 4976 C CA . GLU A 1 642 ? 18.922 18.029 22.630 1.00 74.19 642 GLU A CA 1
ATOM 4977 C C . GLU A 1 642 ? 19.835 19.259 22.491 1.00 74.19 642 GLU A C 1
ATOM 4979 O O . GLU A 1 642 ? 21.011 19.110 22.123 1.00 74.19 642 GLU A O 1
ATOM 4984 N N . PRO A 1 643 ? 19.311 20.475 22.727 1.00 60.03 643 PRO A N 1
ATOM 4985 C CA . PRO A 1 643 ? 20.159 21.650 22.814 1.00 60.03 643 PRO A CA 1
ATOM 4986 C C . PRO A 1 643 ? 21.201 21.394 23.909 1.00 60.03 643 PRO A C 1
ATOM 4988 O O . PRO A 1 643 ? 20.842 21.108 25.049 1.00 60.03 643 PRO A O 1
ATOM 4991 N N . LYS A 1 644 ? 22.477 21.407 23.513 1.00 41.56 644 LYS A N 1
ATOM 4992 C CA . LYS A 1 644 ? 23.612 21.254 24.428 1.00 41.56 644 LYS A CA 1
ATOM 4993 C C . LYS A 1 644 ? 23.677 22.377 25.448 1.00 41.56 644 LYS A C 1
ATOM 4995 O O . LYS A 1 644 ? 23.374 23.528 25.056 1.00 41.56 644 LYS A O 1
#

Nearest PDB structures (foldseek):
  3m5k-assembly1_B  TM=9.765E-01  e=1.893E-18  Parabacteroides distasonis ATCC 8503
  3kwk-assembly1_A-2  TM=9.760E-01  e=1.055E-17  Bacteroides thetaiotaomicron VPI-5482
  2bkj-assembly1_B  TM=8.863E-01  e=1.634E-10  Vibrio harveyi
  5hei-assembly3_E  TM=8.564E-01  e=3.676E-10  Priestia megaterium
  1zch-assembly1_A-2  TM=8.784E-01  e=9.546E-10  Bacillus subtilis

=== Feature glossary ===
The record interleaves many kinds of information about one protein. Here is each kind framed as the question it answers.

Q: What known structures does this most resemble?
A: Structural nearest neighbors (via Foldseek easy-search vs the PDB). Reported per hit: target PDB id, E-value, and alignment TM-score. A TM-score above ~0.5 is the conventional threshold for 'same fold'.

Q: Where is each backbone atom in 3D?
A: The mmCIF table is the protein's shape written out atom by atom. For each backbone N, Cα, C, and carbonyl O, it records an (x, y, z) coordinate triple in Å plus the residue type, chain letter, and residue number.

Q: What are the backbone torsion angles?
A: The φ/ψ torsion pair specifies the backbone conformation at each residue. φ rotates about the N–Cα bond, ψ about the Cα–C bond. Steric clashes forbid most of the (φ, ψ) plane — the allowed regions (α-helix basin, β-sheet basin, left-handed helix) are the Ramachandran-allowed regions.

Q: Which residues are buried vs exposed?
A: Solvent-accessible surface area (SASA) is the area in Å² traced out by the centre of a 1.4 Å probe sphere (a water molecule) rolled over the protein's van der Waals surface (Shrake–Rupley / Lee–Richards construction). Buried residues have near-zero SASA; fully exposed residues can exceed 200 Å². The total SASA scales roughly with the number of surface residues.

Q: How confident is the AlphaFold model at each residue?
A: pLDDT is the predicted lDDT-Cα score: AlphaFold's confidence that the local environment of each residue (all inter-atomic distances within 15 Å) is correctly placed. It is a per-residue number between 0 and 100, with higher meaning more reliable.

Q: What does the local fold look like, residue by residue?
A: 3Di is Foldseek's structural alphabet. Each residue is assigned one of twenty discrete states based on how its Cα sits relative to its spatial (not sequential) neighbors. Aligning 3Di strings finds structural homologs roughly as well as full 3D superposition, but orders of magnitude faster.

Q: How big and how compact is the whole molecule?
A: Radius of gyration (Rg) is the root-mean-square distance of Cα atoms from their centroid — a single number for overall size and compactness. A globular domain of N residues has Rg ≈ 2.2·N^0.38 Å; an extended or disordered chain has a much larger Rg. The Cα contact count is the number of residue pairs whose Cα atoms are within 8 Å and are more than four positions apart in sequence — a standard proxy for tertiary packing density. The bounding box is the smallest axis-aligned box enclosing all Cα atoms.

Q: Which residues are in helices, strands, or loops?
A: DSSP 8-state secondary structure assigns each residue one of H (α-helix), G (3₁₀-helix), I (π-helix), E (extended β-strand), B (isolated β-bridge), T (hydrogen-bonded turn), S (bend), or '-' (coil). The assignment is computed from backbone hydrogen-bond geometry via the Kabsch–Sander algorithm.

Q: How mobile is each atom in the crystal?
A: Crystallographic B-factors measure how much each atom's electron density is smeared out, in Å². They rise in mobile loops and surface residues and fall in the buried interior. In AlphaFold models this column is repurposed to hold pLDDT instead.

Q: What if only a Cα trace is available?
A: P-SEA three-state annotation labels each residue as helix, strand, or coil based purely on the geometry of the Cα trace. It serves as a fallback when the full backbone (and thus DSSP) is unavailable.

Q: What family and function is it 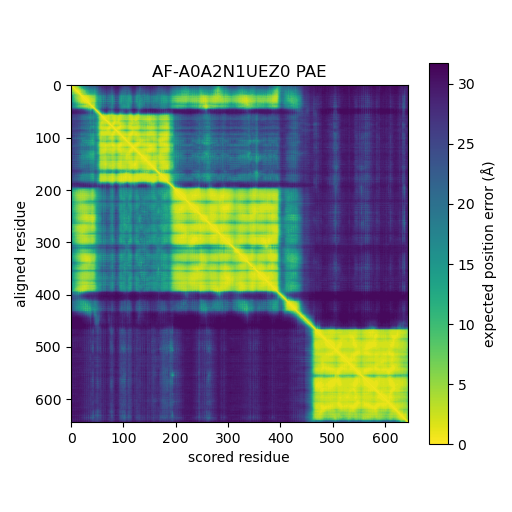annotated with?
A: Database cross-references. InterPro integrates a dozen domain/family signature databases into unified entries with residue-range hits. GO terms attach function/process/location labels with evidence codes. CATH codes position the fold in a four-level structural taxonomy. Organism is the NCBI-taxonomy species name.

Q: Are the domains correctly placed relative to each other?
A: Predicted Aligned Error (PAE) is an AlphaFold confidence matrix: entry (i, j) is the expected error in the position of residue j, in ångströms, when the prediction is superimposed on the true structure at residue i. Low PAE within a block of residues means that block is internally rigid and well-predicted; high PAE between two blocks means their relative placement is uncertain even if each block individually is confident.

Q: What do the diagnostic plots show?
A: Three diagnostic plots accompany the record. The Cα contact map visualizes the tertiary structure as a 2D adjacency matrix (8 Å cutoff, sequence-local contacts suppressed). The Ramachandran plot shows the distribution of backbone (φ, ψ) torsions, with points in the α and β basins reflecting secondary structure content. The PAE plot shows AlphaFold's inter-residue confidence as a color matrix.

Q: What is the amino-acid chain?
A: Primary structure: the covalent order of the twenty standard amino acids along the backbone. Two proteins with the same sequence will (almost always) fold to the same structure; two with 30% identity often share a fold but not the details.

Q: What do the rendered images show?
A: The six renders are orthographic views along the three Cartesian axes in both directions. Representation (cartoon, sticks, or surface) and color scheme (sequence-rainbow or by-chain) vary across proteins so the training set covers all the common visualization conventions.